Protein AF-A0A2V8TGF0-F1 (afdb_monomer_lite)

Radius of gyration: 25.46 Å; chains: 1; bounding box: 61×68×66 Å

Structure (mmCIF, N/CA/C/O backbone):
data_AF-A0A2V8TGF0-F1
#
_entry.id   AF-A0A2V8TGF0-F1
#
loop_
_atom_site.group_PDB
_atom_site.id
_atom_site.type_symbol
_atom_site.label_atom_id
_atom_site.label_alt_id
_atom_site.label_comp_id
_atom_site.label_asym_id
_atom_site.label_entity_id
_atom_site.label_seq_id
_atom_site.pdbx_PDB_ins_code
_atom_site.Cartn_x
_atom_site.Cartn_y
_atom_site.Cartn_z
_atom_site.occupancy
_atom_site.B_iso_or_equiv
_atom_site.auth_seq_id
_atom_site.auth_comp_id
_atom_site.auth_asym_id
_atom_site.auth_atom_id
_atom_site.pdbx_PDB_model_num
ATOM 1 N N . MET A 1 1 ? -8.591 -41.408 2.086 1.00 57.84 1 MET A N 1
ATOM 2 C CA . MET A 1 1 ? -9.636 -42.066 2.912 1.00 57.84 1 MET A CA 1
ATOM 3 C C . MET A 1 1 ? -10.657 -41.098 3.516 1.00 57.84 1 MET A C 1
ATOM 5 O O . MET A 1 1 ? -11.832 -41.438 3.505 1.00 57.84 1 MET A O 1
ATOM 9 N N . ALA A 1 2 ? -10.274 -39.907 4.001 1.00 72.81 2 ALA A N 1
ATOM 10 C CA . ALA A 1 2 ? -11.221 -38.953 4.604 1.00 72.81 2 ALA A CA 1
ATOM 11 C C . ALA A 1 2 ? -12.346 -38.488 3.651 1.00 72.81 2 ALA A C 1
ATOM 13 O O . ALA A 1 2 ? -13.511 -38.542 4.030 1.00 72.81 2 ALA A O 1
ATOM 14 N N . LEU A 1 3 ? -12.017 -38.137 2.400 1.00 73.69 3 LEU A N 1
ATOM 15 C CA . LEU A 1 3 ? -13.002 -37.724 1.388 1.00 73.69 3 LEU A CA 1
ATOM 16 C C . LEU A 1 3 ? -14.045 -38.815 1.089 1.00 73.69 3 LEU A C 1
ATOM 18 O O . LEU A 1 3 ? -15.240 -38.548 1.094 1.00 73.69 3 LEU A O 1
ATOM 22 N N . ALA A 1 4 ? -13.602 -40.060 0.880 1.00 76.00 4 ALA A N 1
ATOM 23 C CA . ALA A 1 4 ? -14.502 -41.185 0.615 1.00 76.00 4 ALA A CA 1
ATOM 24 C C . ALA A 1 4 ? -15.474 -41.431 1.783 1.00 76.00 4 ALA A C 1
ATOM 26 O O . ALA A 1 4 ? -16.650 -41.697 1.560 1.00 76.00 4 ALA A O 1
ATOM 27 N N . ARG A 1 5 ? -15.002 -41.282 3.030 1.00 82.19 5 ARG A N 1
ATOM 28 C CA . ARG A 1 5 ? -15.843 -41.388 4.230 1.00 82.19 5 ARG A CA 1
ATOM 29 C C . ARG A 1 5 ? -16.851 -40.241 4.334 1.00 82.19 5 ARG A C 1
ATOM 31 O O . ARG A 1 5 ? -17.994 -40.489 4.694 1.00 82.19 5 ARG A O 1
ATOM 38 N N . ALA A 1 6 ? -16.447 -39.015 3.999 1.00 81.12 6 ALA A N 1
ATOM 39 C CA . ALA A 1 6 ? -17.355 -37.869 3.972 1.00 81.12 6 ALA A CA 1
ATOM 40 C C . ALA A 1 6 ? -18.470 -38.063 2.930 1.00 81.12 6 ALA A C 1
ATOM 42 O O . ALA A 1 6 ? -19.641 -37.867 3.237 1.00 81.12 6 ALA A O 1
ATOM 43 N N . LEU A 1 7 ? -18.123 -38.533 1.729 1.00 80.38 7 LEU A N 1
ATOM 44 C CA . LEU A 1 7 ? -19.078 -38.777 0.644 1.00 80.38 7 LEU A CA 1
ATOM 45 C C . LEU A 1 7 ? -19.989 -39.989 0.885 1.00 80.38 7 LEU A C 1
ATOM 47 O O . LEU A 1 7 ? -21.126 -39.991 0.416 1.00 80.38 7 LEU A O 1
ATOM 51 N N . ALA A 1 8 ? -19.533 -40.998 1.636 1.00 82.75 8 ALA A N 1
ATOM 52 C CA . ALA A 1 8 ? -20.337 -42.179 1.966 1.00 82.75 8 ALA A CA 1
ATOM 53 C C . ALA A 1 8 ? -21.650 -41.826 2.692 1.00 82.75 8 ALA A C 1
ATOM 55 O O . ALA A 1 8 ? -22.648 -42.525 2.527 1.00 82.75 8 ALA A O 1
ATOM 56 N N . HIS A 1 9 ? -21.673 -40.720 3.442 1.00 82.38 9 HIS A N 1
ATOM 57 C CA . HIS A 1 9 ? -22.864 -40.223 4.134 1.00 82.38 9 HIS A CA 1
ATOM 58 C C . HIS A 1 9 ? -23.815 -39.401 3.251 1.00 82.38 9 HIS A C 1
ATOM 60 O O . HIS A 1 9 ? -24.828 -38.932 3.759 1.00 82.38 9 HIS A O 1
ATOM 66 N N . ARG A 1 10 ? -23.521 -39.244 1.949 1.00 81.50 10 ARG A N 1
ATOM 67 C CA . ARG A 1 10 ? -24.301 -38.433 0.993 1.00 81.50 10 ARG A CA 1
ATOM 68 C C . ARG A 1 10 ? -24.653 -37.042 1.553 1.00 81.50 10 ARG A C 1
ATOM 70 O O . ARG A 1 10 ? -25.833 -36.711 1.653 1.00 81.50 10 ARG A O 1
ATOM 77 N N . PRO A 1 11 ? -23.648 -36.251 1.964 1.00 84.62 11 PRO A N 1
ATOM 78 C CA . PRO A 1 11 ? -23.898 -34.955 2.569 1.00 84.62 11 PRO A CA 1
ATOM 79 C C . PRO A 1 11 ? -24.509 -33.991 1.548 1.00 84.62 11 PRO A C 1
ATOM 81 O O . PRO A 1 11 ? -24.188 -34.047 0.361 1.00 84.62 11 PRO A O 1
ATOM 84 N N . GLU A 1 12 ? -25.346 -33.072 2.023 1.00 85.75 12 GLU A N 1
ATOM 85 C CA . GLU A 1 12 ? -25.879 -31.982 1.196 1.00 85.75 12 GLU A CA 1
ATOM 86 C C . GLU A 1 12 ? -24.800 -30.937 0.869 1.00 85.75 12 GLU A C 1
ATOM 88 O O . GLU A 1 12 ? -24.829 -30.320 -0.197 1.00 85.75 12 GLU A O 1
ATOM 93 N N . VAL A 1 13 ? -23.818 -30.776 1.768 1.00 89.56 13 VAL A N 1
ATOM 94 C CA . VAL A 1 13 ? -22.695 -29.843 1.629 1.00 89.56 13 VAL A CA 1
ATOM 95 C C . VAL A 1 13 ? -21.379 -30.525 2.002 1.00 89.56 13 VAL A C 1
ATOM 97 O O . VAL A 1 13 ? -21.281 -31.195 3.030 1.00 89.56 13 VAL A O 1
ATOM 100 N N . LEU A 1 14 ? -20.347 -30.320 1.186 1.00 88.12 14 LEU A N 1
ATOM 101 C CA . LEU A 1 14 ? -18.983 -30.781 1.422 1.00 88.12 14 LEU A CA 1
ATOM 102 C C . LEU A 1 14 ? -18.067 -29.580 1.688 1.00 88.12 14 LEU A C 1
ATOM 104 O O . LEU A 1 14 ? -17.953 -28.698 0.845 1.00 88.12 14 LEU A O 1
ATOM 108 N N . LEU A 1 15 ? -17.389 -29.550 2.835 1.00 90.94 15 LEU A N 1
ATOM 109 C CA . LEU A 1 15 ? -16.357 -28.554 3.138 1.00 90.94 15 LEU A CA 1
ATOM 110 C C . LEU A 1 15 ? -14.977 -29.203 3.018 1.00 90.94 15 LEU A C 1
ATOM 112 O O . LEU A 1 15 ? -14.722 -30.240 3.634 1.00 90.94 15 LEU A O 1
ATOM 116 N N . LEU A 1 16 ? -14.099 -28.595 2.228 1.00 88.44 16 LEU A N 1
ATOM 117 C CA . LEU A 1 16 ? -12.719 -29.021 2.036 1.00 88.44 16 LEU A CA 1
ATOM 118 C C . LEU A 1 16 ? -11.792 -27.871 2.422 1.00 88.44 16 LEU A C 1
ATOM 120 O O . LEU A 1 16 ? -11.753 -26.861 1.725 1.00 88.44 16 LEU A O 1
ATOM 124 N N . ASP A 1 17 ? -11.066 -28.041 3.524 1.00 89.81 17 ASP A N 1
ATOM 125 C CA . ASP A 1 17 ? -10.131 -27.045 4.049 1.00 89.81 17 ASP A CA 1
ATOM 126 C C . ASP A 1 17 ? -8.688 -27.461 3.747 1.00 89.81 17 ASP A C 1
ATOM 128 O O . ASP A 1 17 ? -8.230 -28.503 4.220 1.00 89.81 17 ASP A O 1
ATOM 132 N N . GLU A 1 18 ? -8.032 -26.708 2.862 1.00 87.12 18 GLU A N 1
ATOM 133 C CA . GLU A 1 18 ? -6.679 -26.935 2.335 1.00 87.12 18 GLU A CA 1
ATOM 134 C C . GLU A 1 18 ? -6.337 -28.411 2.030 1.00 87.12 18 GLU A C 1
ATOM 136 O O . GLU A 1 18 ? -5.283 -28.922 2.429 1.00 87.12 18 GLU A O 1
ATOM 141 N N . PRO A 1 19 ? -7.183 -29.148 1.283 1.00 79.62 19 PRO A N 1
ATOM 142 C CA . PRO A 1 19 ? -7.077 -30.607 1.187 1.00 79.62 19 PRO A CA 1
ATOM 143 C C . PRO A 1 19 ? -5.819 -31.099 0.454 1.00 79.62 19 PRO A C 1
ATOM 145 O O . PRO A 1 19 ? -5.547 -32.302 0.446 1.00 79.62 19 PRO A O 1
ATOM 148 N N . PHE A 1 20 ? -5.068 -30.196 -0.181 1.00 81.69 20 PHE A N 1
ATOM 149 C CA . PHE A 1 20 ? -3.893 -30.507 -0.990 1.00 81.69 20 PHE A CA 1
ATOM 150 C C . PHE A 1 20 ? -2.572 -29.968 -0.440 1.00 81.69 20 PHE A C 1
ATOM 152 O O . PHE A 1 20 ? -1.525 -30.280 -1.014 1.00 81.69 20 PHE A O 1
ATOM 159 N N . GLY A 1 21 ? -2.595 -29.192 0.650 1.00 76.31 21 GLY A N 1
ATOM 160 C CA . GLY A 1 21 ? -1.423 -28.441 1.119 1.00 76.31 21 GLY A CA 1
ATOM 161 C C . GLY A 1 21 ? -0.188 -29.313 1.384 1.00 76.31 21 GLY A C 1
ATOM 162 O O . GLY A 1 21 ? 0.935 -28.897 1.116 1.00 76.31 21 GLY A O 1
ATOM 163 N N . ALA A 1 22 ? -0.390 -30.561 1.822 1.00 75.38 22 ALA A N 1
ATOM 164 C CA . ALA A 1 22 ? 0.680 -31.508 2.150 1.00 75.38 22 ALA A CA 1
ATOM 165 C C . ALA A 1 22 ? 1.101 -32.445 0.995 1.00 75.38 22 ALA A C 1
ATOM 167 O O . ALA A 1 22 ? 1.909 -33.349 1.209 1.00 75.38 22 ALA A O 1
ATOM 168 N N . LEU A 1 23 ? 0.537 -32.289 -0.207 1.00 78.19 23 LEU A N 1
ATOM 169 C CA . LEU A 1 23 ? 0.764 -33.203 -1.334 1.00 78.19 23 LEU A CA 1
ATOM 170 C C . LEU A 1 23 ? 1.746 -32.617 -2.351 1.00 78.19 23 LEU A C 1
ATOM 172 O O . LEU A 1 23 ? 1.745 -31.408 -2.600 1.00 78.19 23 LEU A O 1
ATOM 176 N N . ASP A 1 24 ? 2.548 -33.475 -2.987 1.00 83.25 24 ASP A N 1
ATOM 177 C CA . ASP A 1 24 ? 3.408 -33.068 -4.100 1.00 83.25 24 ASP A CA 1
ATOM 178 C C . ASP A 1 24 ? 2.586 -32.615 -5.317 1.00 83.25 24 ASP A C 1
ATOM 180 O O . ASP A 1 24 ? 1.422 -32.983 -5.486 1.00 83.25 24 ASP A O 1
ATOM 184 N N . ALA A 1 25 ? 3.206 -31.821 -6.191 1.00 78.88 25 ALA A N 1
ATOM 185 C CA . ALA A 1 25 ? 2.529 -31.184 -7.319 1.00 78.88 25 ALA A CA 1
ATOM 186 C C . ALA A 1 25 ? 1.851 -32.177 -8.284 1.00 78.88 25 ALA A C 1
ATOM 188 O O . ALA A 1 25 ? 0.799 -31.869 -8.851 1.00 78.88 25 ALA A O 1
ATOM 189 N N . LYS A 1 26 ? 2.418 -33.377 -8.469 1.00 79.12 26 LYS A N 1
ATOM 190 C CA . LYS A 1 26 ? 1.864 -34.367 -9.397 1.00 79.12 26 LYS A CA 1
ATOM 191 C C . LYS A 1 26 ? 0.623 -35.025 -8.802 1.00 79.12 26 LYS A C 1
ATOM 193 O O . LYS A 1 26 ? -0.424 -35.027 -9.451 1.00 79.12 26 LYS A O 1
ATOM 198 N N . ILE A 1 27 ? 0.722 -35.523 -7.568 1.00 81.50 27 ILE A N 1
ATOM 199 C CA . ILE A 1 27 ? -0.419 -36.120 -6.856 1.00 81.50 27 ILE A CA 1
ATOM 200 C C . ILE A 1 27 ? -1.532 -35.086 -6.680 1.00 81.50 27 ILE A C 1
ATOM 202 O O . ILE A 1 27 ? -2.709 -35.395 -6.863 1.00 81.50 27 ILE A O 1
ATOM 206 N N . ARG A 1 28 ? -1.163 -33.835 -6.398 1.00 83.06 28 ARG A N 1
ATOM 207 C CA . ARG A 1 28 ? -2.088 -32.709 -6.306 1.00 83.06 28 ARG A CA 1
ATOM 208 C C . ARG A 1 28 ? -2.906 -32.540 -7.589 1.00 83.06 28 ARG A C 1
ATOM 210 O O . ARG A 1 28 ? -4.130 -32.528 -7.517 1.00 83.06 28 ARG A O 1
ATOM 217 N N . SER A 1 29 ? -2.268 -32.498 -8.761 1.00 81.56 29 SER A N 1
ATOM 218 C CA . SER A 1 29 ? -2.978 -32.367 -10.045 1.00 81.56 29 SER A CA 1
ATOM 219 C C . SER A 1 29 ? -3.934 -33.539 -10.326 1.00 81.56 29 SER A C 1
ATOM 221 O O . SER A 1 29 ? -5.076 -33.336 -10.749 1.00 81.56 29 SER A O 1
ATOM 223 N N . GLU A 1 30 ? -3.507 -34.775 -10.050 1.00 83.69 30 GLU A N 1
ATOM 224 C CA . GLU A 1 30 ? -4.347 -35.971 -10.220 1.00 83.69 30 GLU A CA 1
ATOM 225 C C . GLU A 1 30 ? -5.564 -35.954 -9.281 1.00 83.69 30 GLU A C 1
ATOM 227 O O . GLU A 1 30 ? -6.695 -36.254 -9.693 1.00 83.69 30 GLU A O 1
ATOM 232 N N . LEU A 1 31 ? -5.362 -35.539 -8.030 1.00 82.81 31 LEU A N 1
ATOM 233 C CA . LEU A 1 31 ? -6.429 -35.473 -7.042 1.00 82.81 31 LEU A CA 1
ATOM 234 C C . LEU A 1 31 ? -7.415 -34.333 -7.332 1.00 82.81 31 LEU A C 1
ATOM 236 O O . LEU A 1 31 ? -8.620 -34.552 -7.208 1.00 82.81 31 LEU A O 1
ATOM 240 N N . ARG A 1 32 ? -6.944 -33.168 -7.808 1.00 84.44 32 ARG A N 1
ATOM 241 C CA . ARG A 1 32 ? -7.802 -32.062 -8.283 1.00 84.44 32 ARG A CA 1
ATOM 242 C C . ARG A 1 32 ? -8.780 -32.548 -9.357 1.00 84.44 32 ARG A C 1
ATOM 244 O O . ARG A 1 32 ? -9.988 -32.343 -9.240 1.00 84.44 32 ARG A O 1
ATOM 251 N N . ARG A 1 33 ? -8.286 -33.270 -10.373 1.00 84.62 33 ARG A N 1
ATOM 252 C CA . ARG A 1 33 ? -9.131 -33.839 -11.446 1.00 84.62 33 ARG A CA 1
ATOM 253 C C . ARG A 1 33 ? -10.154 -34.832 -10.907 1.00 84.62 33 ARG A C 1
ATOM 255 O O . ARG A 1 33 ? -11.320 -34.784 -11.294 1.00 84.62 33 ARG A O 1
ATOM 262 N N . THR A 1 34 ? -9.718 -35.703 -10.002 1.00 84.00 34 THR A N 1
ATOM 263 C CA . THR A 1 34 ? -10.576 -36.720 -9.386 1.00 84.00 34 THR A CA 1
ATOM 264 C C . THR A 1 34 ? -11.698 -36.074 -8.575 1.00 84.00 34 THR A C 1
ATOM 266 O O . THR A 1 34 ? -12.865 -36.401 -8.772 1.00 84.00 34 THR A O 1
ATOM 269 N N . ILE A 1 35 ? -11.371 -35.099 -7.722 1.00 82.38 35 ILE A N 1
ATOM 270 C CA . ILE A 1 35 ? -12.352 -34.367 -6.911 1.00 82.38 35 ILE A CA 1
ATOM 271 C C . ILE A 1 35 ? -13.336 -33.609 -7.792 1.00 82.38 35 ILE A C 1
ATOM 273 O O . ILE A 1 35 ? -14.537 -33.697 -7.556 1.00 82.38 35 ILE A O 1
ATOM 277 N N . ARG A 1 36 ? -12.863 -32.935 -8.846 1.00 84.44 36 ARG A N 1
ATOM 278 C CA . ARG A 1 36 ? -13.743 -32.247 -9.797 1.00 84.44 36 ARG A CA 1
ATOM 279 C C . ARG A 1 36 ? -14.709 -33.208 -10.490 1.00 84.44 36 ARG A C 1
ATOM 281 O O . ARG A 1 36 ? -15.878 -32.877 -10.660 1.00 84.44 36 ARG A O 1
ATOM 288 N N . SER A 1 37 ? -14.242 -34.393 -10.886 1.00 85.56 37 SER A N 1
ATOM 289 C CA . SER A 1 37 ? -15.099 -35.418 -11.495 1.00 85.56 37 SER A CA 1
ATOM 290 C C . SER A 1 37 ? -16.175 -35.894 -10.522 1.00 85.56 37 SER A C 1
ATOM 292 O O . SER A 1 37 ? -17.352 -35.910 -10.870 1.00 85.56 37 SER A O 1
ATOM 294 N N . ILE A 1 38 ? -15.778 -36.220 -9.290 1.00 83.31 38 ILE A N 1
ATOM 295 C CA . ILE A 1 38 ? -16.685 -36.699 -8.241 1.00 83.31 38 ILE A CA 1
ATOM 296 C C . ILE A 1 38 ? -17.715 -35.625 -7.875 1.00 83.31 38 ILE A C 1
ATOM 298 O O . ILE A 1 38 ? -18.903 -35.917 -7.780 1.00 83.31 38 ILE A O 1
ATOM 302 N N . GLN A 1 39 ? -17.281 -34.376 -7.697 1.00 83.00 39 GLN A N 1
ATOM 303 C CA . GLN A 1 39 ? -18.174 -33.259 -7.390 1.00 83.00 39 GLN A CA 1
ATOM 304 C C . GLN A 1 39 ? -19.209 -33.053 -8.503 1.00 83.00 39 GLN A C 1
ATOM 306 O O . GLN A 1 39 ? -20.393 -32.895 -8.206 1.00 83.00 39 GLN A O 1
ATOM 311 N N . ARG A 1 40 ? -18.798 -33.132 -9.775 1.00 83.19 40 ARG A N 1
ATOM 312 C CA . ARG A 1 40 ? -19.705 -33.006 -10.927 1.00 83.19 40 ARG A CA 1
ATOM 313 C C . ARG A 1 40 ? -20.693 -34.158 -11.041 1.00 83.19 40 ARG A C 1
ATOM 315 O O . ARG A 1 40 ? -21.844 -33.932 -11.411 1.00 83.19 40 ARG A O 1
ATOM 322 N N . GLU A 1 41 ? -20.250 -35.374 -10.742 1.00 84.75 41 GLU A N 1
ATOM 323 C CA . GLU A 1 41 ? -21.089 -36.571 -10.774 1.00 84.75 41 GLU A CA 1
ATOM 324 C C . GLU A 1 41 ? -22.139 -36.548 -9.658 1.00 84.75 41 GLU A C 1
ATOM 326 O O . GLU A 1 41 ? -23.322 -36.771 -9.909 1.00 84.75 41 GLU A O 1
ATOM 331 N N . LEU A 1 42 ? -21.720 -36.221 -8.433 1.00 82.56 42 LEU A N 1
ATOM 332 C CA . LEU A 1 42 ? -22.583 -36.250 -7.252 1.00 82.56 42 LEU A CA 1
ATOM 333 C C . LEU A 1 42 ? -23.410 -34.970 -7.066 1.00 82.56 42 LEU A C 1
ATOM 335 O O . LEU A 1 42 ? -24.370 -34.984 -6.301 1.00 82.56 42 LEU A O 1
ATOM 339 N N . LYS A 1 43 ? -23.051 -33.871 -7.748 1.00 85.12 43 LYS A N 1
ATOM 340 C CA . LYS A 1 43 ? -23.702 -32.547 -7.665 1.00 85.12 43 LYS A CA 1
ATOM 341 C C . LYS A 1 43 ? -23.871 -32.025 -6.233 1.00 85.12 43 LYS A C 1
ATOM 343 O O . LYS A 1 43 ? -24.824 -31.310 -5.932 1.00 85.12 43 LYS A O 1
ATOM 348 N N . VAL A 1 44 ? -22.938 -32.376 -5.353 1.00 86.62 44 VAL A N 1
ATOM 349 C CA . VAL A 1 44 ? -22.923 -31.916 -3.961 1.00 86.62 44 VAL A CA 1
ATOM 350 C C . VAL A 1 44 ? -22.361 -30.497 -3.911 1.00 86.62 44 VAL A C 1
ATOM 352 O O . VAL A 1 44 ? -21.302 -30.221 -4.488 1.00 86.62 44 VAL A O 1
ATOM 355 N N . ALA A 1 45 ? -23.048 -29.596 -3.206 1.00 89.75 45 ALA A N 1
ATOM 356 C CA . ALA A 1 45 ? -22.545 -28.247 -2.973 1.00 89.75 45 ALA A CA 1
ATOM 357 C C . ALA A 1 45 ? -21.222 -28.339 -2.201 1.00 89.75 45 ALA A C 1
ATOM 359 O O . ALA A 1 45 ? -21.171 -28.916 -1.120 1.00 89.75 45 ALA A O 1
ATOM 360 N N . THR A 1 46 ? -20.136 -27.819 -2.770 1.00 89.31 46 THR A N 1
ATOM 361 C CA . THR A 1 46 ? -18.797 -27.966 -2.189 1.00 89.31 46 THR A CA 1
ATOM 362 C C . THR A 1 46 ? -18.192 -26.597 -1.918 1.00 89.31 46 THR A C 1
ATOM 364 O O . THR A 1 46 ? -18.095 -25.779 -2.830 1.00 89.31 46 THR A O 1
ATOM 367 N N . ILE A 1 47 ? -17.781 -26.355 -0.676 1.00 92.19 47 ILE A N 1
ATOM 368 C CA . ILE A 1 47 ? -16.989 -25.192 -0.276 1.00 92.19 47 ILE A CA 1
ATOM 369 C C . ILE A 1 47 ? -15.538 -25.646 -0.183 1.00 92.19 47 ILE A C 1
ATOM 371 O O . ILE A 1 47 ? -15.218 -26.599 0.528 1.00 92.19 47 ILE A O 1
ATOM 375 N N . PHE A 1 48 ? -14.672 -24.967 -0.921 1.00 90.19 48 PHE A N 1
ATOM 376 C CA . PHE A 1 48 ? -13.256 -25.279 -1.011 1.00 90.19 48 PHE A CA 1
ATOM 377 C C . PHE A 1 48 ? -12.445 -24.079 -0.523 1.00 90.19 48 PHE A C 1
ATOM 379 O O . PHE A 1 48 ? -12.603 -22.980 -1.053 1.00 90.19 48 PHE A O 1
ATOM 386 N N . VAL A 1 49 ? -11.604 -24.290 0.487 1.00 92.38 49 VAL A N 1
ATOM 387 C CA . VAL A 1 49 ? -10.725 -23.271 1.072 1.00 92.38 49 VAL A CA 1
ATOM 388 C C . VAL A 1 49 ? -9.285 -23.623 0.720 1.00 92.38 49 VAL A C 1
ATOM 390 O O . VAL A 1 49 ? -8.849 -24.757 0.914 1.00 92.38 49 VAL A O 1
ATOM 393 N N . THR A 1 50 ? -8.558 -22.664 0.153 1.00 90.12 50 THR A N 1
ATOM 394 C CA . THR A 1 50 ? -7.161 -22.827 -0.261 1.00 90.12 50 THR A CA 1
ATOM 395 C C . THR A 1 50 ? -6.446 -21.481 -0.274 1.00 90.12 50 THR A C 1
ATOM 397 O O . THR A 1 50 ? -7.078 -20.436 -0.446 1.00 90.12 50 THR A O 1
ATOM 400 N N . HIS A 1 51 ? -5.122 -21.517 -0.155 1.00 88.75 51 HIS A N 1
ATOM 401 C CA . HIS A 1 51 ? -4.235 -20.391 -0.444 1.00 88.75 51 HIS A CA 1
ATOM 402 C C . HIS A 1 51 ? -3.635 -20.451 -1.864 1.00 88.75 51 HIS A C 1
ATOM 404 O O . HIS A 1 51 ? -2.940 -19.522 -2.275 1.00 88.75 51 HIS A O 1
ATOM 410 N N . ASP A 1 52 ? -3.881 -21.527 -2.621 1.00 88.12 52 ASP A N 1
ATOM 411 C CA . ASP A 1 52 ? -3.367 -21.735 -3.978 1.00 88.12 52 ASP A CA 1
ATOM 412 C C . ASP A 1 52 ? -4.382 -21.236 -5.024 1.00 88.12 52 ASP A C 1
ATOM 414 O O . ASP A 1 52 ? -5.537 -21.662 -5.091 1.00 88.12 52 ASP A O 1
ATOM 418 N N . GLN A 1 53 ? -3.945 -20.299 -5.860 1.00 89.81 53 GLN A N 1
ATOM 419 C CA . GLN A 1 53 ? -4.796 -19.654 -6.861 1.00 89.81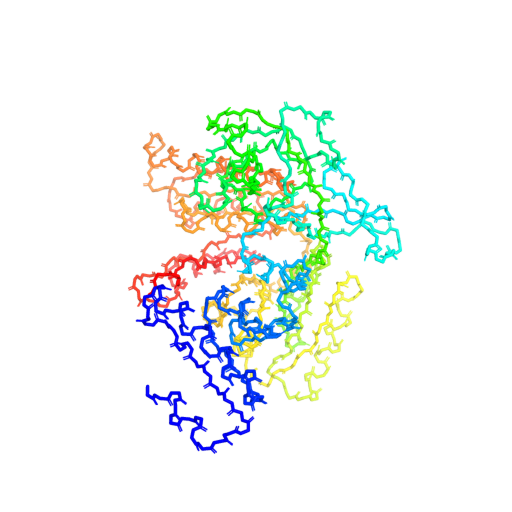 53 GLN A CA 1
ATOM 420 C C . GLN A 1 53 ? -5.117 -20.579 -8.034 1.00 89.81 53 GLN A C 1
ATOM 422 O O . GLN A 1 53 ? -6.224 -20.524 -8.568 1.00 89.81 53 GLN A O 1
ATOM 427 N N . GLU A 1 54 ? -4.176 -21.440 -8.429 1.00 86.69 54 GLU A N 1
ATOM 428 C CA . GLU A 1 54 ? -4.396 -22.394 -9.515 1.00 86.69 54 GLU A CA 1
ATOM 429 C C . GLU A 1 54 ? -5.497 -23.381 -9.122 1.00 86.69 54 GLU A C 1
ATOM 431 O O . GLU A 1 54 ? -6.356 -23.704 -9.938 1.00 86.69 54 GLU A O 1
ATOM 436 N N . GLU A 1 55 ? -5.541 -23.791 -7.852 1.00 88.06 55 GLU A N 1
ATOM 437 C CA . GLU A 1 55 ? -6.629 -24.620 -7.317 1.00 88.06 55 GLU A CA 1
ATOM 438 C C . GLU A 1 55 ? -7.982 -23.947 -7.451 1.00 88.06 55 GLU A C 1
ATOM 440 O O . GLU A 1 55 ? -8.933 -24.559 -7.945 1.00 88.06 55 GLU A O 1
ATOM 445 N N . ALA A 1 56 ? -8.056 -22.687 -7.025 1.00 90.31 56 ALA A N 1
ATOM 446 C CA . ALA A 1 56 ? -9.280 -21.912 -7.083 1.00 90.31 56 ALA A CA 1
ATOM 447 C C . ALA A 1 56 ? -9.760 -21.753 -8.536 1.00 90.31 56 ALA A C 1
ATOM 449 O O . ALA A 1 56 ? -10.932 -22.001 -8.821 1.00 90.31 56 ALA A O 1
ATOM 450 N N . PHE A 1 57 ? -8.861 -21.425 -9.470 1.00 90.88 57 PHE A N 1
ATOM 451 C CA . PHE A 1 57 ? -9.195 -21.274 -10.889 1.00 90.88 57 PHE A CA 1
ATOM 452 C C . PHE A 1 57 ? -9.583 -22.593 -11.576 1.00 90.88 57 PHE A C 1
ATOM 454 O O . PHE A 1 57 ? -10.443 -22.598 -12.457 1.00 90.88 57 PHE A O 1
ATOM 461 N N . GLU A 1 58 ? -8.968 -23.718 -11.202 1.00 86.69 58 GLU A N 1
ATOM 462 C CA . GLU A 1 58 ? -9.226 -25.017 -11.833 1.00 86.69 58 GLU A CA 1
ATOM 463 C C . GLU A 1 58 ? -10.517 -25.688 -11.344 1.00 86.69 58 GLU A C 1
ATOM 465 O O . GLU A 1 58 ? -11.179 -26.396 -12.120 1.00 86.69 58 GLU A O 1
ATOM 470 N N . LEU A 1 59 ? -10.850 -25.525 -10.059 1.00 87.44 59 LEU A N 1
ATOM 471 C CA . LEU A 1 59 ? -11.905 -26.290 -9.392 1.00 87.44 59 LEU A CA 1
ATOM 472 C C . LEU A 1 59 ? -13.202 -25.515 -9.179 1.00 87.44 59 LEU A C 1
ATOM 474 O O . LEU A 1 59 ? -14.265 -26.134 -9.216 1.00 87.44 59 LEU A O 1
ATOM 478 N N . ALA A 1 60 ? -13.130 -24.209 -8.925 1.00 90.12 60 ALA A N 1
ATOM 479 C CA . ALA A 1 60 ? -14.276 -23.459 -8.437 1.00 90.12 60 ALA A CA 1
ATOM 480 C C . ALA A 1 60 ? -15.148 -22.915 -9.577 1.00 90.12 60 ALA A C 1
ATOM 482 O O . ALA A 1 60 ? -14.654 -22.319 -10.531 1.00 90.12 60 ALA A O 1
ATOM 483 N N . ASP A 1 61 ? -16.468 -23.055 -9.439 1.00 91.06 61 ASP A N 1
ATOM 484 C CA . ASP A 1 61 ? -17.426 -22.346 -10.298 1.00 91.06 61 ASP A CA 1
ATOM 485 C C . ASP A 1 61 ? -17.496 -20.851 -9.929 1.00 91.06 61 ASP A C 1
ATOM 487 O O . ASP A 1 61 ? -17.734 -19.990 -10.776 1.00 91.06 61 ASP A O 1
ATOM 491 N N . ARG A 1 62 ? -17.277 -20.540 -8.644 1.00 94.75 62 ARG A N 1
ATOM 492 C CA . ARG A 1 62 ? -17.179 -19.187 -8.084 1.00 94.75 62 ARG A CA 1
ATOM 493 C C . ARG A 1 62 ? -16.091 -19.162 -7.020 1.00 94.75 62 ARG A C 1
ATOM 495 O O . ARG A 1 62 ? -16.020 -20.077 -6.204 1.00 94.75 62 ARG A O 1
ATOM 502 N N . ILE A 1 63 ? -15.299 -18.100 -6.992 1.00 95.50 63 ILE A N 1
ATOM 503 C CA . ILE A 1 63 ? -14.239 -17.891 -6.006 1.00 95.50 63 ILE A CA 1
ATOM 504 C C . ILE A 1 63 ? -14.666 -16.758 -5.082 1.00 95.50 63 ILE A C 1
ATOM 506 O O . ILE A 1 63 ? -15.161 -15.731 -5.540 1.00 95.50 63 ILE A O 1
ATOM 510 N N . GLY A 1 64 ? -14.488 -16.963 -3.780 1.00 94.44 64 GLY A N 1
ATOM 511 C CA . GLY A 1 64 ? -14.586 -15.920 -2.771 1.00 94.44 64 GLY A CA 1
ATOM 512 C C . GLY A 1 64 ? -13.191 -15.567 -2.276 1.00 94.44 64 GLY A C 1
ATOM 513 O O . GLY A 1 64 ? -12.493 -16.442 -1.771 1.00 94.44 64 GLY A O 1
ATOM 514 N N . ILE A 1 65 ? -12.769 -14.315 -2.430 1.00 88.94 65 ILE A N 1
ATOM 515 C CA . ILE A 1 65 ? -11.432 -13.885 -2.005 1.00 88.94 65 ILE A CA 1
ATOM 516 C C . ILE A 1 65 ? -11.532 -13.282 -0.626 1.00 88.94 65 ILE A C 1
ATOM 518 O O . ILE A 1 65 ? -12.336 -12.374 -0.408 1.00 88.94 65 ILE A O 1
ATOM 522 N N . MET A 1 66 ? -10.703 -13.776 0.289 1.00 80.06 66 MET A N 1
ATOM 523 C CA . MET A 1 66 ? -10.682 -13.302 1.660 1.00 80.06 66 MET A CA 1
ATOM 524 C C . MET A 1 66 ? -9.403 -12.543 1.998 1.00 80.06 66 MET A C 1
ATOM 526 O O . MET A 1 66 ? -8.315 -12.928 1.582 1.00 80.06 66 MET A O 1
ATOM 530 N N . ASN A 1 67 ? -9.539 -11.483 2.792 1.00 68.31 67 ASN A N 1
ATOM 531 C CA . ASN A 1 67 ? -8.428 -10.761 3.402 1.00 68.31 67 ASN A CA 1
ATOM 532 C C . ASN A 1 67 ? -8.773 -10.443 4.865 1.00 68.31 67 ASN A C 1
ATOM 534 O O . ASN A 1 67 ? -9.878 -9.976 5.140 1.00 68.31 67 ASN A O 1
ATOM 538 N N . PHE A 1 68 ? -7.867 -10.741 5.802 1.00 65.69 68 PHE A N 1
ATOM 539 C CA . PHE A 1 68 ? -8.073 -10.579 7.254 1.00 65.69 68 PHE A CA 1
ATOM 540 C C . PHE A 1 68 ? -9.421 -11.117 7.766 1.00 65.69 68 PHE A C 1
ATOM 542 O O . PHE A 1 68 ? -10.163 -10.435 8.469 1.00 65.69 68 PHE A O 1
ATOM 549 N N . GLY A 1 69 ? -9.770 -12.343 7.364 1.00 67.62 69 GLY A N 1
ATOM 550 C CA . GLY A 1 69 ? -11.015 -12.994 7.785 1.00 67.62 69 GLY A CA 1
ATOM 551 C C . GLY A 1 69 ? -12.280 -12.471 7.097 1.00 67.62 69 GLY A C 1
ATOM 552 O O . GLY A 1 69 ? -13.381 -12.814 7.519 1.00 67.62 69 GLY A O 1
ATOM 553 N N . ARG A 1 70 ? -12.157 -11.668 6.031 1.00 63.22 70 ARG A N 1
ATOM 554 C CA . ARG A 1 70 ? -13.306 -11.047 5.352 1.00 63.22 70 ARG A CA 1
ATOM 555 C C . ARG A 1 70 ? -13.360 -11.355 3.888 1.00 63.22 70 ARG A C 1
ATOM 557 O O . ARG A 1 70 ? -12.350 -11.252 3.210 1.00 63.22 70 ARG A O 1
ATOM 564 N N . LEU A 1 71 ? -14.566 -11.596 3.401 1.00 79.31 71 LEU A N 1
ATOM 565 C CA . LEU A 1 71 ? -14.853 -11.777 1.991 1.00 79.31 71 LEU A CA 1
ATOM 566 C C . LEU A 1 71 ? -14.857 -10.420 1.269 1.00 79.31 71 LEU A C 1
ATOM 568 O O . LEU A 1 71 ? -15.710 -9.580 1.546 1.00 79.31 71 LEU A O 1
ATOM 572 N N . LEU A 1 72 ? -13.894 -10.201 0.375 1.00 77.06 72 LEU A N 1
ATOM 573 C CA . LEU A 1 72 ? -13.746 -8.964 -0.395 1.00 77.06 72 LEU A CA 1
ATOM 574 C C . LEU A 1 72 ? -14.567 -8.987 -1.683 1.00 77.06 72 LEU A C 1
ATOM 576 O O . LEU A 1 72 ? -15.333 -8.067 -1.950 1.00 77.06 72 LEU A O 1
ATOM 580 N N . GLU A 1 73 ? -14.403 -10.039 -2.483 1.00 85.56 73 GLU A N 1
ATOM 581 C CA . GLU A 1 73 ? -15.081 -10.202 -3.768 1.00 85.56 73 GLU A CA 1
ATOM 582 C C . GLU A 1 73 ? -15.512 -11.655 -3.950 1.00 85.56 73 GLU A C 1
ATOM 584 O O . GLU A 1 73 ? -14.826 -12.579 -3.503 1.00 85.56 73 GLU A O 1
ATOM 589 N N . VAL A 1 74 ? -16.653 -11.851 -4.615 1.00 93.62 74 VAL A N 1
ATOM 590 C CA . VAL A 1 74 ? -17.162 -13.172 -4.989 1.00 93.62 74 VAL A CA 1
ATOM 591 C C . VAL A 1 74 ? -17.633 -13.137 -6.428 1.00 93.62 74 VAL A C 1
ATOM 593 O O . VAL A 1 74 ? -18.558 -12.399 -6.760 1.00 93.62 74 VAL A O 1
ATOM 596 N N . GLY A 1 75 ? -17.074 -13.995 -7.268 1.00 94.38 75 GLY A N 1
ATOM 597 C CA . GLY A 1 75 ? -17.390 -14.009 -8.690 1.00 94.38 75 GLY A CA 1
ATOM 598 C C . GLY A 1 75 ? -16.874 -15.261 -9.385 1.00 94.38 75 GLY A C 1
ATOM 599 O O . GLY A 1 75 ? -16.223 -16.094 -8.747 1.00 94.38 75 GLY A O 1
ATOM 600 N N . PRO A 1 76 ? -17.192 -15.437 -10.672 1.00 95.69 76 PRO A N 1
ATOM 601 C CA . PRO A 1 76 ? -16.579 -16.482 -11.469 1.00 95.69 76 PRO A CA 1
ATOM 602 C C . PRO A 1 76 ? -15.069 -16.201 -11.659 1.00 95.69 76 PRO A C 1
ATOM 604 O O . PRO A 1 76 ? -14.645 -15.039 -11.624 1.00 95.69 76 PRO A O 1
ATOM 607 N N . PRO A 1 77 ? -14.240 -17.250 -11.828 1.00 94.25 77 PRO A N 1
ATOM 608 C CA . PRO A 1 77 ? -12.782 -17.131 -11.936 1.00 94.25 77 PRO A CA 1
ATOM 609 C C . PRO A 1 77 ? -12.281 -16.112 -12.968 1.00 94.25 77 PRO A C 1
ATOM 611 O O . PRO A 1 77 ? -11.375 -15.328 -12.691 1.00 94.25 77 PRO A O 1
ATOM 614 N N . ASP A 1 78 ? -12.871 -16.123 -14.160 1.00 92.50 78 ASP A N 1
ATOM 615 C CA . ASP A 1 78 ? -12.489 -15.280 -15.290 1.00 92.50 78 ASP A CA 1
ATOM 616 C C . ASP A 1 78 ? -12.824 -13.805 -15.052 1.00 92.50 78 ASP A C 1
ATOM 618 O O . ASP A 1 78 ? -12.012 -12.933 -15.363 1.00 92.50 78 ASP A O 1
ATOM 622 N N . GLU A 1 79 ? -13.980 -13.515 -14.454 1.00 91.44 79 GLU A N 1
ATOM 623 C CA . GLU A 1 79 ? -14.367 -12.154 -14.080 1.00 91.44 79 GLU A CA 1
ATOM 624 C C . GLU A 1 79 ? -13.449 -11.591 -12.995 1.00 91.44 79 GLU A C 1
ATOM 626 O O . GLU A 1 79 ? -12.928 -10.493 -13.166 1.00 91.44 79 GLU A O 1
ATOM 631 N N . LEU A 1 80 ? -13.174 -12.349 -11.929 1.00 92.19 80 LEU A N 1
ATOM 632 C CA . LEU A 1 80 ? -12.279 -11.893 -10.859 1.00 92.19 80 LEU A CA 1
ATOM 633 C C . LEU A 1 80 ? -10.845 -11.673 -11.357 1.00 92.19 80 LEU A C 1
ATOM 635 O O . LEU A 1 80 ? -10.161 -10.752 -10.915 1.00 92.19 80 LEU A O 1
ATOM 639 N N . TYR A 1 81 ? -10.382 -12.497 -12.299 1.00 93.06 81 TYR A N 1
ATOM 640 C CA . TYR A 1 81 ? -9.052 -12.347 -12.877 1.00 93.06 81 TYR A CA 1
ATOM 641 C C . TYR A 1 81 ? -8.962 -11.160 -13.850 1.00 93.06 81 TYR A C 1
ATOM 643 O O . TYR A 1 81 ? -8.023 -10.362 -13.771 1.00 93.06 81 TYR A O 1
ATOM 651 N N . LEU A 1 82 ? -9.918 -11.021 -14.773 1.00 89.88 82 LEU A N 1
ATOM 652 C CA . LEU A 1 82 ? -9.861 -10.021 -15.847 1.00 89.88 82 LEU A CA 1
ATOM 653 C C . LEU A 1 82 ? -10.430 -8.659 -15.442 1.00 89.88 82 LEU A C 1
ATOM 655 O O . LEU A 1 82 ? -9.977 -7.630 -15.945 1.00 89.88 82 LEU A O 1
ATOM 659 N N . ARG A 1 83 ? -11.444 -8.650 -14.578 1.00 89.38 83 ARG A N 1
ATOM 660 C CA . ARG A 1 83 ? -12.198 -7.467 -14.148 1.00 89.38 83 ARG A CA 1
ATOM 661 C C . ARG A 1 83 ? -12.403 -7.460 -12.626 1.00 89.38 83 ARG A C 1
ATOM 663 O O . ARG A 1 83 ? -13.547 -7.374 -12.173 1.00 89.38 83 ARG A O 1
ATOM 670 N N . PRO A 1 84 ? -11.317 -7.515 -11.834 1.00 89.81 84 PRO A N 1
ATOM 671 C CA . PRO A 1 84 ? -11.425 -7.362 -10.386 1.00 89.81 84 PRO A CA 1
ATOM 672 C C . PRO A 1 84 ? -12.079 -6.020 -10.034 1.00 89.81 84 PRO A C 1
ATOM 674 O O . PRO A 1 84 ? -12.087 -5.101 -10.856 1.00 89.81 84 PRO A O 1
ATOM 677 N N . GLN A 1 85 ? -12.628 -5.885 -8.830 1.00 82.00 85 GLN A N 1
ATOM 678 C CA . GLN A 1 85 ? -13.208 -4.623 -8.345 1.00 82.00 85 GLN A CA 1
ATOM 679 C C . GLN A 1 85 ? -12.249 -3.850 -7.433 1.00 82.00 85 GLN A C 1
ATOM 681 O O . GLN A 1 85 ? -12.367 -2.631 -7.292 1.00 82.00 85 GLN A O 1
ATOM 686 N N . THR A 1 86 ? -11.271 -4.534 -6.839 1.00 79.94 86 THR A N 1
ATOM 687 C CA . THR A 1 86 ? -10.319 -3.969 -5.879 1.00 79.94 86 THR A CA 1
ATOM 688 C C . THR A 1 86 ? -8.864 -4.203 -6.290 1.00 79.94 86 THR A C 1
ATOM 690 O O . THR A 1 86 ? -8.517 -5.190 -6.941 1.00 79.94 86 THR A O 1
ATOM 693 N N . GLU A 1 87 ? -7.977 -3.295 -5.868 1.00 83.44 87 GLU A N 1
ATOM 694 C CA . GLU A 1 87 ? -6.520 -3.427 -6.034 1.00 83.44 87 GLU A CA 1
ATOM 695 C C . GLU A 1 87 ? -5.978 -4.711 -5.395 1.00 83.44 87 GLU A C 1
ATOM 697 O O . GLU A 1 87 ? -5.126 -5.385 -5.982 1.00 83.44 87 GLU A O 1
ATOM 702 N N . PHE A 1 88 ? -6.486 -5.062 -4.209 1.00 82.06 88 PHE A N 1
ATOM 703 C CA . PHE A 1 88 ? -6.061 -6.270 -3.513 1.00 82.06 88 PHE A CA 1
ATOM 704 C C . PHE A 1 88 ? -6.353 -7.496 -4.368 1.00 82.06 88 PHE A C 1
ATOM 706 O O . PHE A 1 88 ? -5.444 -8.261 -4.648 1.00 82.06 88 PHE A O 1
ATOM 713 N N . VAL A 1 89 ? -7.582 -7.653 -4.866 1.00 87.06 89 VAL A N 1
ATOM 714 C CA . VAL A 1 89 ? -7.929 -8.796 -5.719 1.00 87.06 89 VAL A CA 1
ATOM 715 C C . VAL A 1 89 ? -7.121 -8.795 -7.018 1.00 87.06 89 VAL A C 1
ATOM 717 O O . VAL A 1 89 ? -6.633 -9.846 -7.435 1.00 87.06 89 VAL A O 1
ATOM 720 N N . ALA A 1 90 ? -6.904 -7.622 -7.622 1.00 88.62 90 ALA A N 1
ATOM 721 C CA . ALA A 1 90 ? -6.112 -7.490 -8.842 1.00 88.62 90 ALA A CA 1
ATOM 722 C C . ALA A 1 90 ? -4.668 -7.991 -8.679 1.00 88.62 90 ALA A C 1
ATOM 724 O O . ALA A 1 90 ? -4.164 -8.695 -9.557 1.00 88.62 90 ALA A O 1
ATOM 725 N N . THR A 1 91 ? -4.020 -7.635 -7.569 1.00 87.56 91 THR A N 1
ATOM 726 C CA . THR A 1 91 ? -2.629 -8.011 -7.262 1.00 87.56 91 THR A CA 1
ATOM 727 C C . THR A 1 91 ? -2.508 -9.372 -6.574 1.00 87.56 91 THR A C 1
ATOM 729 O O . THR A 1 91 ? -1.463 -10.011 -6.671 1.00 87.56 91 THR A O 1
ATOM 732 N N . PHE A 1 92 ? -3.575 -9.839 -5.921 1.00 87.56 92 PHE A N 1
ATOM 733 C CA . PHE A 1 92 ? -3.643 -11.147 -5.284 1.00 87.56 92 PHE A CA 1
ATOM 734 C C . PHE A 1 92 ? -3.792 -12.256 -6.320 1.00 87.56 92 PHE A C 1
ATOM 736 O O . PHE A 1 92 ? -3.018 -13.199 -6.275 1.00 87.56 92 PHE A O 1
ATOM 743 N N . LEU A 1 93 ? -4.720 -12.142 -7.278 1.00 89.19 93 LEU A N 1
ATOM 744 C CA . LEU A 1 93 ? -5.008 -13.163 -8.300 1.00 89.19 93 LEU A CA 1
ATOM 745 C C . LEU A 1 93 ? -3.962 -13.229 -9.433 1.00 89.19 93 LEU A C 1
ATOM 747 O O . LEU A 1 93 ? -4.302 -13.296 -10.612 1.00 89.19 93 LEU A O 1
ATOM 751 N N . GLY A 1 94 ? -2.681 -13.187 -9.081 1.00 83.81 94 GLY A N 1
ATOM 752 C CA . GLY A 1 94 ? -1.549 -13.280 -9.993 1.00 83.81 94 GLY A CA 1
ATOM 753 C C . GLY A 1 94 ? -0.925 -11.929 -10.337 1.00 83.81 94 GLY A C 1
ATOM 754 O O . GLY A 1 94 ? -1.378 -10.864 -9.919 1.00 83.81 94 GLY A O 1
ATOM 755 N N . THR A 1 95 ? 0.149 -11.976 -11.126 1.00 88.25 95 THR A N 1
ATOM 756 C CA . THR A 1 95 ? 0.891 -10.780 -11.531 1.00 88.25 95 THR A CA 1
ATOM 757 C C . THR A 1 95 ? -0.010 -9.806 -12.297 1.00 88.25 95 THR A C 1
ATOM 759 O O . THR A 1 95 ? -0.824 -10.192 -13.141 1.00 88.25 95 THR A O 1
ATOM 762 N N . ALA A 1 96 ? 0.139 -8.521 -11.997 1.00 92.50 96 ALA A N 1
ATOM 763 C CA . ALA A 1 96 ? -0.650 -7.441 -12.566 1.00 92.50 96 ALA A CA 1
ATOM 764 C C . ALA A 1 96 ? 0.220 -6.203 -12.741 1.00 92.50 96 ALA A C 1
ATOM 766 O O . ALA A 1 96 ? 0.949 -5.837 -11.816 1.00 92.50 96 ALA A O 1
ATOM 767 N N . ASN A 1 97 ? 0.072 -5.530 -13.882 1.00 94.56 97 ASN A N 1
ATOM 768 C CA . ASN A 1 97 ? 0.503 -4.148 -14.014 1.00 94.56 97 ASN A CA 1
ATOM 769 C C . ASN A 1 97 ? -0.654 -3.258 -13.579 1.00 94.56 97 ASN A C 1
ATOM 771 O O . ASN A 1 97 ? -1.712 -3.257 -14.207 1.00 94.56 97 ASN A O 1
ATOM 775 N N . LEU A 1 98 ? -0.462 -2.526 -12.492 1.00 90.88 98 LEU A N 1
ATOM 776 C CA . LEU A 1 98 ? -1.448 -1.634 -11.917 1.00 90.88 98 LEU A CA 1
ATOM 777 C C . LEU A 1 98 ? -0.842 -0.245 -11.782 1.00 90.88 98 LEU A C 1
ATOM 779 O O . LEU A 1 98 ? 0.215 -0.082 -11.174 1.00 90.88 98 LEU A O 1
ATOM 783 N N . MET A 1 99 ? -1.510 0.762 -12.336 1.00 88.44 99 MET A N 1
ATOM 784 C CA . MET A 1 99 ? -1.022 2.142 -12.352 1.00 88.44 99 MET A CA 1
ATOM 785 C C . MET A 1 99 ? -2.125 3.133 -12.026 1.00 88.44 99 MET A C 1
ATOM 787 O O . MET A 1 99 ? -3.283 2.904 -12.351 1.00 88.44 99 MET A O 1
ATOM 791 N N . VAL A 1 100 ? -1.777 4.268 -11.429 1.00 84.62 100 VAL A N 1
ATOM 792 C CA . VAL A 1 100 ? -2.700 5.400 -11.320 1.00 84.62 100 VAL A CA 1
ATOM 793 C C . VAL A 1 100 ? -2.727 6.144 -12.646 1.00 84.62 100 VAL A C 1
ATOM 795 O O . VAL A 1 100 ? -1.680 6.553 -13.148 1.00 84.62 100 VAL A O 1
ATOM 798 N N . GLY A 1 101 ? -3.936 6.340 -13.158 1.00 82.12 101 GLY A N 1
ATOM 799 C CA . GLY A 1 101 ? -4.236 7.200 -14.290 1.00 82.12 101 GLY A CA 1
ATOM 800 C C . GLY A 1 101 ? -5.442 8.090 -13.999 1.00 82.12 101 GLY A C 1
ATOM 801 O O . GLY A 1 101 ? -5.885 8.248 -12.856 1.00 82.12 101 GLY A O 1
ATOM 802 N N . GLU A 1 102 ? -5.987 8.659 -15.059 1.00 79.81 102 GLU A N 1
ATOM 803 C CA . GLU A 1 102 ? -7.084 9.614 -15.020 1.00 79.81 102 GLU A CA 1
ATOM 804 C C . GLU A 1 102 ? -8.225 9.138 -15.920 1.00 79.81 102 GLU A C 1
ATOM 806 O O . GLU A 1 102 ? -8.040 8.921 -17.110 1.00 79.81 102 GLU A O 1
ATOM 811 N N . GLY A 1 103 ? -9.422 8.978 -15.369 1.00 78.31 103 GLY A N 1
ATOM 812 C CA . GLY A 1 103 ? -10.639 8.773 -16.143 1.00 78.31 103 GLY A CA 1
ATOM 813 C C . GLY A 1 103 ? -11.094 10.101 -16.736 1.00 78.31 103 GLY A C 1
ATOM 814 O O . GLY A 1 103 ? -11.253 11.080 -16.003 1.00 78.31 103 GLY A O 1
ATOM 815 N N . THR A 1 104 ? -11.300 10.135 -18.047 1.00 75.44 104 THR A N 1
ATOM 816 C CA . THR A 1 104 ? -11.810 11.280 -18.809 1.00 75.44 104 THR A CA 1
ATOM 817 C C . THR A 1 104 ? -13.126 10.899 -19.495 1.00 75.44 104 THR A C 1
ATOM 819 O O . THR A 1 104 ? -13.529 9.736 -19.494 1.00 75.44 104 THR A O 1
ATOM 822 N N . SER A 1 105 ? -13.812 11.865 -20.111 1.00 71.31 105 SER A N 1
ATOM 823 C CA . SER A 1 105 ? -15.005 11.587 -20.928 1.00 71.31 105 SER A CA 1
ATOM 824 C C . SER A 1 105 ? -14.720 10.709 -22.152 1.00 71.31 105 SER A C 1
ATOM 826 O O . SER A 1 105 ? -15.647 10.140 -22.716 1.00 71.31 105 SER A O 1
ATOM 828 N N . GLU A 1 106 ? -13.456 10.607 -22.566 1.00 71.88 106 GLU A N 1
ATOM 829 C CA . GLU A 1 106 ? -13.016 9.848 -23.741 1.00 71.88 106 GLU A CA 1
ATOM 830 C C . GLU A 1 106 ? -12.426 8.473 -23.380 1.00 71.88 106 GLU A C 1
ATOM 832 O O . GLU A 1 106 ? -12.069 7.706 -24.273 1.00 71.88 106 GLU A O 1
ATOM 837 N N . GLY A 1 107 ? -12.329 8.143 -22.086 1.00 79.12 107 GLY A N 1
ATOM 838 C CA . GLY A 1 107 ? -11.779 6.879 -21.606 1.00 79.12 107 GLY A CA 1
ATOM 839 C C . GLY A 1 107 ? -10.778 7.067 -20.470 1.00 79.12 107 GLY A C 1
ATOM 840 O O . GLY A 1 107 ? -11.073 7.698 -19.458 1.00 79.12 107 GLY A O 1
ATOM 841 N N . VAL A 1 108 ? -9.602 6.463 -20.609 1.00 82.56 108 VAL A N 1
ATOM 842 C CA . VAL A 1 108 ? -8.570 6.402 -19.571 1.00 82.56 108 VAL A CA 1
ATOM 843 C C . VAL A 1 108 ? -7.272 6.994 -20.067 1.00 82.56 108 VAL A C 1
ATOM 845 O O . VAL A 1 108 ? -6.665 6.491 -21.006 1.00 82.56 108 VAL A O 1
ATOM 848 N N . ARG A 1 109 ? -6.799 8.017 -19.366 1.00 82.38 109 ARG A N 1
ATOM 849 C CA . ARG A 1 109 ? -5.509 8.641 -19.596 1.00 82.38 109 ARG A CA 1
ATOM 850 C C . ARG A 1 109 ? -4.441 8.064 -18.668 1.00 82.38 109 ARG A C 1
ATOM 852 O O . ARG A 1 109 ? -4.550 8.149 -17.446 1.00 82.38 109 ARG A O 1
ATOM 859 N N . LEU A 1 110 ? -3.382 7.516 -19.254 1.00 82.31 110 LEU A N 1
ATOM 860 C CA . LEU A 1 110 ? -2.139 7.143 -18.576 1.00 82.31 110 LEU A CA 1
ATOM 861 C C . LEU A 1 110 ? -1.020 8.023 -19.133 1.00 82.31 110 LEU A C 1
ATOM 863 O O . LEU A 1 110 ? -0.421 7.721 -20.164 1.00 82.31 110 LEU A O 1
ATOM 867 N N . GLY A 1 111 ? -0.766 9.147 -18.464 1.00 74.88 111 GLY A N 1
ATOM 868 C CA . GLY A 1 111 ? 0.239 10.114 -18.895 1.00 74.88 111 GLY A CA 1
ATOM 869 C C . GLY A 1 111 ? -0.164 10.736 -20.234 1.00 74.88 111 GLY A C 1
ATOM 870 O O . GLY A 1 111 ? -1.266 11.280 -20.316 1.00 74.88 111 GLY A O 1
ATOM 871 N N . PRO A 1 112 ? 0.668 10.664 -21.289 1.00 69.69 112 PRO A N 1
ATOM 872 C CA . PRO A 1 112 ? 0.296 11.184 -22.605 1.00 69.69 112 PRO A CA 1
ATOM 873 C C . PRO A 1 112 ? -0.691 10.282 -23.370 1.00 69.69 112 PRO A C 1
ATOM 875 O O . PRO A 1 112 ? -1.157 10.663 -24.440 1.00 69.69 112 PRO A O 1
ATOM 878 N N . LEU A 1 113 ? -0.997 9.086 -22.864 1.00 77.88 113 LEU A N 1
ATOM 879 C CA . LEU A 1 113 ? -1.730 8.059 -23.602 1.00 77.88 113 LEU A CA 1
ATOM 880 C C . LEU A 1 113 ? -3.203 8.064 -23.241 1.00 77.88 113 LEU A C 1
ATOM 882 O O . LEU A 1 113 ? -3.535 8.146 -22.061 1.00 77.88 113 LEU A O 1
ATOM 886 N N . ASN A 1 114 ? -4.069 7.900 -24.239 1.00 80.12 114 ASN A N 1
ATOM 887 C CA . ASN A 1 114 ? -5.507 7.761 -24.045 1.00 80.12 114 ASN A CA 1
ATOM 888 C C . ASN A 1 114 ? -5.978 6.382 -24.522 1.00 80.12 114 ASN A C 1
ATOM 890 O O . ASN A 1 114 ? -5.763 5.999 -25.672 1.00 80.12 114 ASN A O 1
ATOM 894 N N . PHE A 1 115 ? -6.629 5.646 -23.630 1.00 80.12 115 PHE A N 1
ATOM 895 C CA . PHE A 1 115 ? -7.238 4.352 -23.888 1.00 80.12 115 PHE A CA 1
ATOM 896 C C . PHE A 1 115 ? -8.756 4.537 -23.960 1.00 80.12 115 PHE A C 1
ATOM 898 O O . PHE A 1 115 ? -9.366 4.855 -22.935 1.00 80.12 115 PHE A O 1
ATOM 905 N N . PRO A 1 116 ? -9.396 4.320 -25.121 1.00 70.56 116 PRO A N 1
ATOM 906 C CA . PRO A 1 116 ? -10.847 4.377 -25.211 1.00 70.56 116 PRO A CA 1
ATOM 907 C C . PRO A 1 116 ? -11.436 3.189 -24.443 1.00 70.56 116 PRO A C 1
ATOM 909 O O . PRO A 1 116 ? -11.336 2.041 -24.876 1.00 70.56 116 PRO A O 1
ATOM 912 N N . ILE A 1 117 ? -12.034 3.448 -23.279 1.00 68.12 117 ILE A N 1
ATOM 913 C CA . ILE A 1 117 ? -12.719 2.427 -22.480 1.00 68.12 117 ILE A CA 1
ATOM 914 C C . ILE A 1 117 ? -14.220 2.702 -22.534 1.00 68.12 117 ILE A C 1
ATOM 916 O O . ILE A 1 117 ? -14.699 3.685 -21.977 1.00 68.12 117 ILE A O 1
ATOM 920 N N . GLY A 1 118 ? -14.974 1.803 -23.173 1.00 54.16 118 GLY A N 1
ATOM 921 C CA . GLY A 1 118 ? -16.432 1.917 -23.329 1.00 54.16 118 GLY A CA 1
ATOM 922 C C . GLY A 1 118 ? -17.255 1.680 -22.054 1.00 54.16 118 GLY A C 1
ATOM 923 O O . GLY A 1 118 ? -18.479 1.664 -22.126 1.00 54.16 118 GLY A O 1
ATOM 924 N N . THR A 1 119 ? -16.614 1.459 -20.903 1.00 46.81 119 THR A N 1
ATOM 925 C CA . THR A 1 119 ? -17.264 1.083 -19.633 1.00 46.81 119 THR A CA 1
ATOM 926 C C . THR A 1 119 ? -17.147 2.126 -18.519 1.00 46.81 119 THR A C 1
ATOM 928 O O . THR A 1 119 ? -17.637 1.877 -17.420 1.00 46.81 119 THR A O 1
ATOM 931 N N . LEU A 1 120 ? -16.543 3.296 -18.759 1.00 51.94 120 LEU A N 1
ATOM 932 C CA . LEU A 1 120 ? -16.597 4.390 -17.786 1.00 51.94 120 LEU A CA 1
ATOM 933 C C . LEU A 1 120 ? -17.879 5.200 -17.993 1.00 51.94 120 LEU A C 1
ATOM 935 O O . LEU A 1 120 ? -18.047 5.875 -19.006 1.00 51.94 120 LEU A O 1
ATOM 939 N N . THR A 1 121 ? -18.795 5.137 -17.026 1.00 44.25 121 THR A N 1
ATOM 940 C CA . THR A 1 121 ? -19.987 5.993 -17.011 1.00 44.25 121 THR A CA 1
ATOM 941 C C . THR A 1 121 ? -19.543 7.463 -16.981 1.00 44.25 121 THR A C 1
ATOM 943 O O . THR A 1 121 ? -18.715 7.805 -16.130 1.00 44.25 121 THR A O 1
ATOM 946 N N . PRO A 1 122 ? -20.071 8.351 -17.847 1.00 43.31 122 PRO A N 1
ATOM 947 C CA . PRO A 1 122 ? -19.703 9.763 -17.848 1.00 43.31 122 PRO A CA 1
ATOM 948 C C . PRO A 1 122 ? -20.028 10.403 -16.493 1.00 43.31 122 PRO A C 1
ATOM 950 O O . PRO A 1 122 ? -21.178 10.702 -16.183 1.00 43.31 122 PRO A O 1
ATOM 953 N N . GLY A 1 123 ? -19.018 10.611 -15.652 1.00 47.78 123 GLY A N 1
ATOM 954 C CA . GLY A 1 123 ? -19.170 11.389 -14.430 1.00 47.78 123 GLY A CA 1
ATOM 955 C C . GLY A 1 123 ? -19.006 12.868 -14.750 1.00 47.78 123 GLY A C 1
ATOM 956 O O . GLY A 1 123 ? -17.870 13.309 -14.827 1.00 47.78 123 GLY A O 1
ATOM 957 N N . ASN A 1 124 ? -20.100 13.616 -14.950 1.00 46.25 124 ASN A N 1
ATOM 958 C CA . ASN A 1 124 ? -20.185 15.093 -15.026 1.00 46.25 124 ASN A CA 1
ATOM 959 C C . ASN A 1 124 ? -18.938 15.854 -15.556 1.00 46.25 124 ASN A C 1
ATOM 961 O O . ASN A 1 124 ? -18.572 16.890 -15.005 1.00 46.25 124 ASN A O 1
ATOM 965 N N . GLY A 1 125 ? -18.251 15.348 -16.588 1.00 48.50 125 GLY A N 1
ATOM 966 C CA . GLY A 1 125 ? -17.036 15.962 -17.146 1.00 48.50 125 GLY A CA 1
ATOM 967 C C . GLY A 1 125 ? -15.838 16.105 -16.188 1.00 48.50 125 GLY A C 1
ATOM 968 O O . GLY A 1 125 ? -14.876 16.784 -16.541 1.00 48.50 125 GLY A O 1
ATOM 969 N N . GLN A 1 126 ? -15.858 15.504 -14.993 1.00 57.12 126 GLN A N 1
ATOM 970 C CA . GLN A 1 126 ? -14.756 15.622 -14.032 1.00 57.12 126 GLN A CA 1
ATOM 971 C C . GLN A 1 126 ? -13.716 14.525 -14.247 1.00 57.12 126 GLN A C 1
ATOM 973 O O . GLN A 1 126 ? -14.037 13.336 -14.215 1.00 57.12 126 GLN A O 1
ATOM 978 N N . VAL A 1 127 ? -12.454 14.935 -14.397 1.00 61.56 127 VAL A N 1
ATOM 979 C CA . VAL A 1 127 ? -11.305 14.026 -14.379 1.00 61.56 127 VAL A CA 1
ATOM 980 C C . VAL A 1 127 ? -11.248 13.340 -13.017 1.00 61.56 127 VAL A C 1
ATOM 982 O O . VAL A 1 127 ? -11.144 14.007 -11.987 1.00 61.56 127 VAL A O 1
ATOM 985 N N . ARG A 1 128 ? -11.327 12.008 -12.994 1.00 71.00 128 ARG A N 1
ATOM 986 C CA . ARG A 1 128 ? -11.259 11.218 -11.755 1.00 71.00 128 ARG A CA 1
ATOM 987 C C . ARG A 1 128 ? -10.006 10.367 -11.741 1.00 71.00 128 ARG A C 1
ATOM 989 O O . ARG A 1 128 ? -9.653 9.774 -12.752 1.00 71.00 128 ARG A O 1
ATOM 996 N N . ARG A 1 129 ? -9.351 10.251 -10.588 1.00 74.00 129 ARG A N 1
ATOM 997 C CA . ARG A 1 129 ? -8.269 9.274 -10.433 1.00 74.00 129 ARG A CA 1
ATOM 9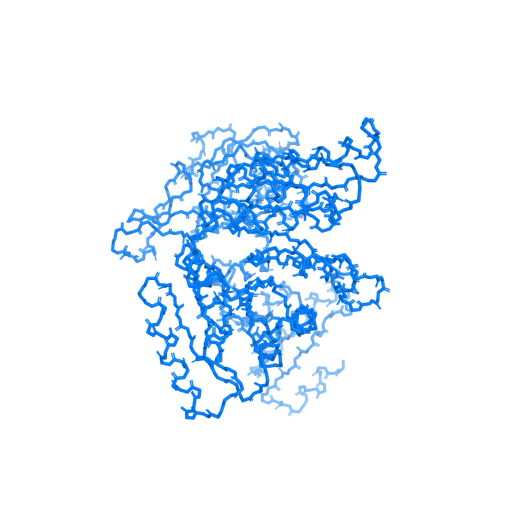98 C C . ARG A 1 129 ? -8.845 7.868 -10.494 1.00 74.00 129 ARG A C 1
ATOM 1000 O O . ARG A 1 129 ? -9.811 7.555 -9.800 1.00 74.00 129 ARG A O 1
ATOM 1007 N N . ILE A 1 130 ? -8.219 7.033 -11.301 1.00 81.94 130 ILE A N 1
ATOM 1008 C CA . ILE A 1 130 ? -8.571 5.626 -11.465 1.00 81.94 130 ILE A CA 1
ATOM 1009 C C . ILE A 1 130 ? -7.305 4.792 -11.391 1.00 81.94 130 ILE A C 1
ATOM 1011 O O . ILE A 1 130 ? -6.197 5.303 -11.586 1.00 81.94 130 ILE A O 1
ATOM 1015 N N . GLN A 1 131 ? -7.468 3.506 -11.118 1.00 86.00 131 GLN A N 1
ATOM 1016 C CA . GLN A 1 131 ? -6.375 2.564 -11.299 1.00 86.00 131 GLN A CA 1
ATOM 1017 C C . GLN A 1 131 ? -6.599 1.810 -12.592 1.00 86.00 131 GLN A C 1
ATOM 1019 O O . GLN A 1 131 ? -7.700 1.354 -12.880 1.00 86.00 131 GLN A O 1
ATOM 1024 N N . VAL A 1 132 ? -5.543 1.706 -13.376 1.00 89.81 132 VAL A N 1
ATOM 1025 C CA . VAL A 1 132 ? -5.545 1.036 -14.660 1.00 89.81 132 VAL A CA 1
ATOM 1026 C C . VAL A 1 132 ? -4.780 -0.254 -14.488 1.00 89.81 132 VAL A C 1
ATOM 1028 O O . VAL A 1 132 ? -3.593 -0.244 -14.162 1.00 89.81 132 VAL A O 1
ATOM 1031 N N . LEU A 1 133 ? -5.498 -1.350 -14.671 1.00 92.00 133 LEU A N 1
ATOM 1032 C CA . LEU A 1 133 ? -5.001 -2.706 -14.610 1.00 92.00 133 LEU A CA 1
ATOM 1033 C C . LEU A 1 133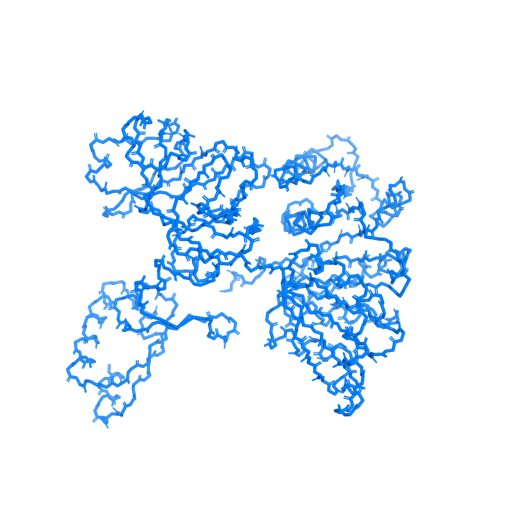 ? -4.800 -3.231 -16.028 1.00 92.00 133 LEU A C 1
ATOM 1035 O O . LEU A 1 133 ? -5.695 -3.135 -16.866 1.00 92.00 133 LEU A O 1
ATOM 1039 N N . PHE A 1 134 ? -3.666 -3.867 -16.278 1.00 93.31 134 PHE A N 1
ATOM 1040 C CA . PHE A 1 134 ? -3.486 -4.743 -17.427 1.00 93.31 134 PHE A CA 1
ATOM 1041 C C . PHE A 1 134 ? -2.602 -5.926 -17.043 1.00 93.31 134 PHE A C 1
ATOM 1043 O O . PHE A 1 134 ? -1.609 -5.794 -16.322 1.00 93.31 134 PHE A O 1
ATOM 1050 N N . ARG A 1 135 ? -2.993 -7.117 -17.494 1.00 95.12 135 ARG A N 1
ATOM 1051 C CA . ARG A 1 135 ? -2.277 -8.352 -17.174 1.00 95.12 135 ARG A CA 1
ATOM 1052 C C . ARG A 1 135 ? -1.010 -8.487 -18.033 1.00 95.12 135 ARG A C 1
ATOM 1054 O O . ARG A 1 135 ? -0.959 -7.903 -19.118 1.00 95.12 135 ARG A O 1
ATOM 1061 N N . PRO A 1 136 ? 0.020 -9.227 -17.588 1.00 95.94 136 PRO A N 1
ATOM 1062 C CA . PRO A 1 136 ? 1.252 -9.402 -18.358 1.00 95.94 136 PRO A CA 1
ATOM 1063 C C . PRO A 1 136 ? 1.037 -9.932 -19.782 1.00 95.94 136 PRO A C 1
ATOM 1065 O O . PRO A 1 136 ? 1.736 -9.527 -20.708 1.00 95.94 136 PRO A O 1
ATOM 1068 N N . GLU A 1 137 ? 0.053 -10.803 -19.990 1.00 94.88 137 GLU A N 1
ATOM 1069 C CA . GLU A 1 137 ? -0.333 -11.334 -21.300 1.00 94.88 137 GLU A CA 1
ATOM 1070 C C . GLU A 1 137 ? -1.046 -10.309 -22.203 1.00 94.88 137 GLU A C 1
ATOM 1072 O O . GLU A 1 137 ? -1.120 -10.496 -23.421 1.00 94.88 137 GLU A O 1
ATOM 1077 N N . GLU A 1 138 ? -1.519 -9.189 -21.652 1.00 94.06 138 GLU A N 1
ATOM 1078 C CA . GLU A 1 138 ? -2.050 -8.058 -22.424 1.00 94.06 138 GLU A CA 1
ATOM 1079 C C . GLU A 1 138 ? -0.945 -7.128 -22.932 1.00 94.06 138 GLU A C 1
ATOM 1081 O O . GLU A 1 138 ? -1.204 -6.273 -23.783 1.00 94.06 138 GLU A O 1
ATOM 1086 N N . VAL A 1 139 ? 0.293 -7.301 -22.464 1.00 95.25 139 VAL A N 1
ATOM 1087 C CA . VAL A 1 139 ? 1.435 -6.513 -22.921 1.00 95.25 139 VAL A CA 1
ATOM 1088 C C . VAL A 1 139 ? 1.942 -7.064 -24.257 1.00 95.25 139 VAL A C 1
ATOM 1090 O O . VAL A 1 139 ? 2.246 -8.249 -24.422 1.00 95.25 139 VAL A O 1
ATOM 1093 N N . ALA A 1 140 ? 2.016 -6.190 -25.254 1.00 94.00 140 ALA A N 1
ATOM 1094 C CA . ALA A 1 140 ? 2.585 -6.470 -26.561 1.00 94.00 140 ALA A CA 1
ATOM 1095 C C . ALA A 1 140 ? 4.005 -5.901 -26.630 1.00 94.00 140 ALA A C 1
ATOM 1097 O O . ALA A 1 140 ? 4.207 -4.719 -26.382 1.00 94.00 140 ALA A O 1
ATOM 1098 N N . VAL A 1 141 ? 4.971 -6.739 -27.005 1.00 95.25 141 VAL A N 1
ATOM 1099 C CA . VAL A 1 141 ? 6.379 -6.351 -27.170 1.00 95.25 141 VAL A CA 1
ATOM 1100 C C . VAL A 1 141 ? 6.760 -6.495 -28.642 1.00 95.25 141 VAL A C 1
ATOM 1102 O O . VAL A 1 141 ? 6.510 -7.554 -29.235 1.00 95.25 141 VAL A O 1
ATOM 1105 N N . LYS A 1 142 ? 7.321 -5.436 -29.235 1.00 94.44 142 LYS A N 1
ATOM 1106 C CA . LYS A 1 142 ? 7.709 -5.339 -30.653 1.00 94.44 142 LYS A CA 1
ATOM 1107 C C . LYS A 1 142 ? 9.066 -4.660 -30.829 1.00 94.44 142 LYS A C 1
ATOM 1109 O O . LYS A 1 142 ? 9.549 -3.990 -29.926 1.00 94.44 142 LYS A O 1
ATOM 1114 N N . ASP A 1 143 ? 9.672 -4.857 -31.989 1.00 92.50 143 ASP A N 1
ATOM 1115 C CA . ASP A 1 143 ? 10.947 -4.268 -32.410 1.00 92.50 143 ASP A CA 1
ATOM 1116 C C . ASP A 1 143 ? 10.797 -2.843 -32.965 1.00 92.50 143 ASP A C 1
ATOM 1118 O O . ASP A 1 143 ? 11.754 -2.074 -32.931 1.00 92.50 143 ASP A O 1
ATOM 1122 N N . SER A 1 144 ? 9.597 -2.460 -33.412 1.00 90.88 144 SER A N 1
ATOM 1123 C CA . SER A 1 144 ? 9.278 -1.096 -33.848 1.00 90.88 144 SER A CA 1
ATOM 1124 C C . SER A 1 144 ? 7.891 -0.639 -33.362 1.00 90.88 144 SER A C 1
ATOM 1126 O O . SER A 1 144 ? 7.021 -1.483 -33.097 1.00 90.88 144 SER A O 1
ATOM 1128 N N . PRO A 1 145 ? 7.645 0.681 -33.240 1.00 89.25 145 PRO A N 1
ATOM 1129 C CA . PRO A 1 145 ? 6.344 1.200 -32.835 1.00 89.25 145 PRO A CA 1
ATOM 1130 C C . PRO A 1 145 ? 5.280 0.998 -33.923 1.00 89.25 145 PRO A C 1
ATOM 1132 O O . PRO A 1 145 ? 4.120 0.767 -33.598 1.00 89.25 145 PRO A O 1
ATOM 1135 N N . GLU A 1 146 ? 5.652 1.000 -35.207 1.00 88.56 146 GLU A N 1
ATOM 1136 C CA . GLU A 1 146 ? 4.726 0.765 -36.327 1.00 88.56 146 GLU A CA 1
ATOM 1137 C C . GLU A 1 146 ? 4.213 -0.681 -36.360 1.00 88.56 146 GLU A C 1
ATOM 1139 O O . GLU A 1 146 ? 3.132 -0.958 -36.880 1.00 88.56 146 GLU A O 1
ATOM 1144 N N . ALA A 1 147 ? 4.968 -1.617 -35.777 1.00 85.44 147 ALA A N 1
ATOM 1145 C CA . ALA A 1 147 ? 4.563 -3.011 -35.636 1.00 85.44 147 ALA A CA 1
ATOM 1146 C C . ALA A 1 147 ? 3.524 -3.236 -34.515 1.00 85.44 147 ALA A C 1
ATOM 1148 O O . ALA A 1 147 ? 3.036 -4.365 -34.345 1.00 85.44 147 ALA A O 1
ATOM 1149 N N . LEU A 1 148 ? 3.187 -2.200 -33.736 1.00 83.31 148 LEU A N 1
ATOM 1150 C CA . LEU A 1 148 ? 2.141 -2.241 -32.718 1.00 83.31 148 LEU A CA 1
ATOM 1151 C C . LEU A 1 148 ? 0.800 -1.787 -33.302 1.00 83.31 148 LEU A C 1
ATOM 1153 O O . LEU A 1 148 ? 0.596 -0.634 -33.657 1.00 83.31 148 LEU A O 1
ATOM 1157 N N . SER A 1 149 ? -0.170 -2.697 -33.306 1.00 81.56 149 SER A N 1
ATOM 1158 C CA . SER A 1 149 ? -1.575 -2.415 -33.628 1.00 81.56 149 SER A CA 1
ATOM 1159 C C . SER A 1 149 ? -2.390 -1.922 -32.422 1.00 81.56 149 SER A C 1
ATOM 1161 O O . SER A 1 149 ? -3.618 -1.920 -32.462 1.00 81.56 149 SER A O 1
ATOM 1163 N N . HIS A 1 150 ? -1.727 -1.592 -31.314 1.00 83.31 150 HIS A N 1
ATOM 1164 C CA . HIS A 1 150 ? -2.339 -1.285 -30.020 1.00 83.31 150 HIS A CA 1
ATOM 1165 C C . HIS A 1 150 ? -1.763 0.019 -29.463 1.00 83.31 150 HIS A C 1
ATOM 1167 O O . HIS A 1 150 ? -0.665 0.396 -29.878 1.00 83.31 150 HIS A O 1
ATOM 1173 N N . PRO A 1 151 ? -2.449 0.689 -28.516 1.00 85.50 151 PRO A N 1
ATOM 1174 C CA . PRO A 1 151 ? -1.915 1.887 -27.882 1.00 85.50 151 PRO A CA 1
ATOM 1175 C C . PRO A 1 151 ? -0.497 1.657 -27.347 1.00 85.50 151 PRO A C 1
ATOM 1177 O O . PRO A 1 151 ? -0.245 0.729 -26.570 1.00 85.50 151 PRO A O 1
ATOM 1180 N N . LEU A 1 152 ? 0.425 2.493 -27.821 1.00 87.00 152 LEU A N 1
ATOM 1181 C CA . LEU A 1 152 ? 1.841 2.435 -27.497 1.00 87.00 152 LEU A CA 1
ATOM 1182 C C . LEU A 1 152 ? 2.065 2.986 -26.089 1.00 87.00 152 LEU A C 1
ATOM 1184 O O . LEU A 1 152 ? 1.740 4.136 -25.834 1.00 87.00 152 LEU A O 1
ATOM 1188 N N . LEU A 1 153 ? 2.647 2.186 -25.200 1.00 87.50 153 LEU A N 1
ATOM 1189 C CA . LEU A 1 153 ? 3.077 2.628 -23.875 1.00 87.50 153 LEU A CA 1
ATOM 1190 C C . LEU A 1 153 ? 4.397 3.407 -23.951 1.00 87.50 153 LEU A C 1
ATOM 1192 O O . LEU A 1 153 ? 4.557 4.431 -23.292 1.00 87.50 153 LEU A O 1
ATOM 1196 N N . GLY A 1 154 ? 5.326 2.933 -24.783 1.00 90.38 154 GLY A N 1
ATOM 1197 C CA . GLY A 1 154 ? 6.604 3.588 -25.042 1.00 90.38 154 GLY A CA 1
ATOM 1198 C C . GLY A 1 154 ? 7.731 2.603 -25.333 1.00 90.38 154 GLY A C 1
ATOM 1199 O O . GLY A 1 154 ? 7.520 1.392 -25.425 1.00 90.38 154 GLY A O 1
ATOM 1200 N N . GLU A 1 155 ? 8.933 3.146 -25.479 1.00 94.50 155 GLU A N 1
ATOM 1201 C CA . GLU A 1 155 ? 10.173 2.377 -25.555 1.00 94.50 155 GLU A CA 1
ATOM 1202 C C . GLU A 1 155 ? 10.582 1.897 -24.152 1.00 94.50 155 GLU A C 1
ATOM 1204 O O . GLU A 1 155 ? 10.480 2.636 -23.168 1.00 94.50 155 GLU A O 1
ATOM 1209 N N . ALA A 1 156 ? 11.029 0.649 -24.051 1.00 95.75 156 ALA A N 1
ATOM 1210 C CA . ALA A 1 156 ? 11.453 0.011 -22.814 1.00 95.75 156 ALA A CA 1
ATOM 1211 C C . ALA A 1 156 ? 12.756 -0.764 -23.011 1.00 95.75 156 ALA A C 1
ATOM 1213 O O . ALA A 1 156 ? 13.064 -1.228 -24.107 1.00 95.75 156 ALA A O 1
ATOM 1214 N N . VAL A 1 157 ? 13.485 -0.968 -21.918 1.00 97.19 157 VAL A N 1
ATOM 1215 C CA . VAL A 1 157 ? 14.655 -1.850 -21.874 1.00 97.19 157 VAL A CA 1
ATOM 1216 C C . VAL A 1 157 ? 14.277 -3.139 -21.156 1.00 97.19 157 VAL A C 1
ATOM 1218 O O . VAL A 1 157 ? 13.666 -3.089 -20.088 1.00 97.19 157 VAL A O 1
ATOM 1221 N N . VAL A 1 158 ? 14.642 -4.288 -21.717 1.00 97.62 158 VAL A N 1
ATOM 1222 C CA . VAL A 1 158 ? 14.482 -5.590 -21.059 1.00 97.62 158 VAL A CA 1
ATOM 1223 C C . VAL A 1 158 ? 15.412 -5.635 -19.848 1.00 97.62 158 VAL A C 1
ATOM 1225 O O . VAL A 1 158 ? 16.630 -5.573 -19.992 1.00 97.62 158 VAL A O 1
ATOM 1228 N N . GLU A 1 159 ? 14.842 -5.702 -18.650 1.00 95.62 159 GLU A N 1
ATOM 1229 C CA . GLU A 1 159 ? 15.592 -5.796 -17.395 1.00 95.62 159 GLU A CA 1
ATOM 1230 C C . GLU A 1 159 ? 15.840 -7.252 -17.006 1.00 95.62 159 GLU A C 1
ATOM 1232 O O . GLU A 1 159 ? 16.930 -7.585 -16.562 1.00 95.62 159 GLU A O 1
ATOM 1237 N N . GLU A 1 160 ? 14.844 -8.112 -17.213 1.00 96.00 160 GLU A N 1
ATOM 1238 C CA . GLU A 1 160 ? 14.915 -9.537 -16.900 1.00 96.00 160 GLU A CA 1
ATOM 1239 C C . GLU A 1 160 ? 14.127 -10.326 -17.952 1.00 96.00 160 GLU A C 1
ATOM 1241 O O . GLU A 1 160 ? 13.037 -9.909 -18.363 1.00 96.00 160 GLU A O 1
ATOM 1246 N N . SER A 1 161 ? 14.658 -11.477 -18.369 1.00 95.69 161 SER A N 1
ATOM 1247 C CA . SER A 1 161 ? 13.934 -12.462 -19.178 1.00 95.69 161 SER A CA 1
ATOM 1248 C C . SER A 1 161 ? 14.062 -13.842 -18.550 1.00 95.69 161 SER A C 1
ATOM 1250 O O . SER A 1 161 ? 15.168 -14.337 -18.330 1.00 95.69 161 SER A O 1
ATOM 1252 N N . SER A 1 162 ? 12.926 -14.475 -18.260 1.00 95.06 162 SER A N 1
ATOM 1253 C CA . SER A 1 162 ? 12.886 -15.788 -17.621 1.00 95.06 162 SER A CA 1
ATOM 1254 C C . SER A 1 162 ? 11.962 -16.760 -18.351 1.00 95.06 162 SER A C 1
ATOM 1256 O O . SER A 1 162 ? 10.852 -16.438 -18.786 1.00 95.06 162 SER A O 1
ATOM 1258 N N . PHE A 1 163 ? 12.428 -18.002 -18.480 1.00 93.12 163 PHE A N 1
ATOM 1259 C CA . PHE A 1 163 ? 11.634 -19.100 -19.014 1.00 93.12 163 PHE A CA 1
ATOM 1260 C C . PHE A 1 163 ? 10.671 -19.621 -17.941 1.00 93.12 163 PHE A C 1
ATOM 1262 O O . PHE A 1 163 ? 11.102 -20.084 -16.888 1.00 93.12 163 PHE A O 1
ATOM 1269 N N . ALA A 1 164 ? 9.370 -19.608 -18.235 1.00 91.44 164 ALA A N 1
ATOM 1270 C CA . ALA A 1 164 ? 8.315 -20.092 -17.347 1.00 91.44 164 ALA A CA 1
ATOM 1271 C C . ALA A 1 164 ? 7.439 -21.137 -18.064 1.00 91.44 164 ALA A C 1
ATOM 1273 O O . ALA A 1 164 ? 6.212 -21.043 -18.114 1.00 91.44 164 ALA A O 1
ATOM 1274 N N . GLY A 1 165 ? 8.081 -22.142 -18.668 1.00 91.25 165 GLY A N 1
ATOM 1275 C CA . GLY A 1 165 ? 7.392 -23.256 -19.318 1.00 91.25 165 GLY A CA 1
ATOM 1276 C C . GLY A 1 165 ? 6.758 -22.862 -20.652 1.00 91.25 165 GLY A C 1
ATOM 1277 O O . GLY A 1 165 ? 7.448 -22.701 -21.658 1.00 91.25 165 GLY A O 1
ATOM 1278 N N . SER A 1 166 ? 5.429 -22.741 -20.685 1.00 91.75 166 SER A N 1
ATOM 1279 C CA . SER A 1 166 ? 4.668 -22.394 -21.898 1.00 91.75 166 SER A CA 1
ATOM 1280 C C . SER A 1 166 ? 4.768 -20.914 -22.285 1.00 91.75 166 SER A C 1
ATOM 1282 O O . SER A 1 166 ? 4.401 -20.541 -23.406 1.00 91.75 166 SER A O 1
ATOM 1284 N N . ILE A 1 167 ? 5.318 -20.087 -21.393 1.00 95.38 167 ILE A N 1
ATOM 1285 C CA . ILE A 1 167 ? 5.520 -18.653 -21.587 1.00 95.38 167 ILE A CA 1
ATOM 1286 C C . ILE A 1 167 ? 6.951 -18.230 -21.227 1.00 95.38 167 ILE A C 1
ATOM 1288 O O . ILE A 1 167 ? 7.681 -18.936 -20.530 1.00 95.38 167 ILE A O 1
ATOM 1292 N N . GLU A 1 168 ? 7.355 -17.082 -21.748 1.00 96.25 168 GLU A N 1
ATOM 1293 C CA . GLU A 1 168 ? 8.503 -16.287 -21.317 1.00 96.25 168 GLU A CA 1
ATOM 1294 C C . GLU A 1 168 ? 7.954 -15.105 -20.512 1.00 96.25 168 GLU A C 1
ATOM 1296 O O . GLU A 1 168 ? 7.026 -14.431 -20.970 1.00 96.25 168 GLU A O 1
ATOM 1301 N N . ARG A 1 169 ? 8.499 -14.872 -19.317 1.00 96.81 169 ARG A N 1
ATOM 1302 C CA . ARG A 1 169 ? 8.189 -13.696 -18.500 1.00 96.81 169 ARG A CA 1
ATOM 1303 C C . ARG A 1 169 ? 9.288 -12.667 -18.686 1.00 96.81 169 ARG A C 1
ATOM 1305 O O . ARG A 1 169 ? 10.468 -12.995 -18.578 1.00 96.81 169 ARG A O 1
ATOM 1312 N N . LEU A 1 170 ? 8.882 -11.435 -18.948 1.00 97.44 170 LEU A N 1
ATOM 1313 C CA . LEU A 1 170 ? 9.775 -10.304 -19.121 1.00 97.44 170 LEU A CA 1
ATOM 1314 C C . LEU A 1 170 ? 9.469 -9.249 -18.070 1.00 97.44 170 LEU A C 1
ATOM 1316 O O . LEU A 1 170 ? 8.306 -8.882 -17.893 1.00 97.44 170 LEU A O 1
ATOM 1320 N N . ARG A 1 171 ? 10.520 -8.696 -17.471 1.00 96.88 171 ARG A N 1
ATOM 1321 C CA . ARG A 1 171 ? 10.444 -7.429 -16.750 1.00 96.88 171 ARG A CA 1
ATOM 1322 C C . ARG A 1 171 ? 11.032 -6.338 -17.630 1.00 96.88 171 ARG A C 1
ATOM 1324 O O . ARG A 1 171 ? 12.172 -6.433 -18.081 1.00 96.88 171 ARG A O 1
ATOM 1331 N N . LEU A 1 172 ? 10.230 -5.322 -17.913 1.00 96.88 172 LEU A N 1
ATOM 1332 C CA . LEU A 1 172 ? 10.551 -4.238 -18.832 1.00 96.88 172 LEU A CA 1
ATOM 1333 C C . LEU A 1 172 ? 10.638 -2.927 -18.060 1.00 96.88 172 LEU A C 1
ATOM 1335 O O . LEU A 1 172 ? 9.742 -2.589 -17.287 1.00 96.88 172 LEU A O 1
ATOM 1339 N N . ARG A 1 173 ? 11.702 -2.166 -18.301 1.00 95.25 173 ARG A N 1
ATOM 1340 C CA . ARG A 1 173 ? 11.946 -0.869 -17.679 1.00 95.25 173 ARG A CA 1
ATOM 1341 C C . ARG A 1 173 ? 11.630 0.254 -18.658 1.00 95.25 173 ARG A C 1
ATOM 1343 O O . ARG A 1 173 ? 12.350 0.437 -19.638 1.00 95.25 173 ARG A O 1
ATOM 1350 N N . LEU A 1 174 ? 10.591 1.028 -18.361 1.00 92.31 174 LEU A N 1
ATOM 1351 C CA . LEU A 1 174 ? 10.196 2.211 -19.123 1.00 92.31 174 LEU A CA 1
ATOM 1352 C C . LEU A 1 174 ? 10.707 3.501 -18.468 1.00 92.31 174 LEU A C 1
ATOM 1354 O O . LEU A 1 174 ? 10.821 3.569 -17.239 1.00 92.31 174 LEU A O 1
ATOM 1358 N N . PRO A 1 175 ? 10.952 4.559 -19.258 1.00 89.25 175 PRO A N 1
ATOM 1359 C CA . PRO A 1 175 ? 11.107 5.913 -18.741 1.00 89.25 175 PRO A CA 1
ATOM 1360 C C . PRO A 1 175 ? 9.930 6.335 -17.837 1.00 89.25 175 PRO A C 1
ATOM 1362 O O . PRO A 1 175 ? 8.825 5.794 -17.943 1.00 89.25 175 PRO A O 1
ATOM 1365 N N . PRO A 1 176 ? 10.138 7.310 -16.936 1.00 82.00 176 PRO A N 1
ATOM 1366 C CA . PRO A 1 176 ? 9.068 7.847 -16.103 1.00 82.00 176 PRO A CA 1
ATOM 1367 C C . PRO A 1 176 ? 7.984 8.476 -16.990 1.00 82.00 176 PRO A C 1
ATOM 1369 O O . PRO A 1 176 ? 8.279 9.236 -17.912 1.00 82.00 176 PRO A O 1
ATOM 1372 N N . MET A 1 177 ? 6.722 8.191 -16.689 1.00 80.12 177 MET A N 1
ATOM 1373 C CA . MET A 1 177 ? 5.581 8.784 -17.384 1.00 80.12 177 MET A CA 1
ATOM 1374 C C . MET A 1 177 ? 4.984 9.900 -16.514 1.00 80.12 177 MET A C 1
ATOM 1376 O O . MET A 1 177 ? 4.555 9.618 -15.392 1.00 80.12 177 MET A O 1
ATOM 1380 N N . PRO A 1 178 ? 4.933 11.161 -16.984 1.00 70.44 178 PRO A N 1
ATOM 1381 C CA . PRO A 1 178 ? 4.367 12.262 -16.209 1.00 70.44 178 PRO A CA 1
ATOM 1382 C C . PRO A 1 178 ? 2.929 11.972 -15.766 1.00 70.44 178 PRO A C 1
ATOM 1384 O O . PRO A 1 178 ? 2.095 11.572 -16.575 1.00 70.44 178 PRO A O 1
ATOM 1387 N N . GLY A 1 179 ? 2.640 12.159 -14.477 1.00 70.00 179 GLY A N 1
ATOM 1388 C CA . GLY A 1 179 ? 1.305 11.938 -13.907 1.00 70.00 179 GLY A CA 1
ATOM 1389 C C . GLY A 1 179 ? 0.894 10.468 -13.737 1.00 70.00 179 GLY A C 1
ATOM 1390 O O . GLY A 1 179 ? -0.155 10.211 -13.149 1.00 70.00 179 GLY A O 1
ATOM 1391 N N . VAL A 1 180 ? 1.709 9.505 -14.184 1.00 78.19 180 VAL A N 1
ATOM 1392 C CA . VAL A 1 180 ? 1.454 8.069 -14.004 1.00 78.19 180 VAL A CA 1
ATOM 1393 C C . VAL A 1 180 ? 2.272 7.544 -12.840 1.00 78.19 180 VAL A C 1
ATOM 1395 O O . VAL A 1 180 ? 3.482 7.748 -12.764 1.00 78.19 180 VAL A O 1
ATOM 1398 N N . ARG A 1 181 ? 1.615 6.806 -11.945 1.00 78.69 181 ARG A N 1
ATOM 1399 C CA . ARG A 1 181 ? 2.278 6.165 -10.805 1.00 78.69 181 ARG A CA 1
ATOM 1400 C C . ARG A 1 181 ? 2.089 4.653 -10.862 1.00 78.69 181 ARG A C 1
ATOM 1402 O O . ARG A 1 181 ? 0.939 4.221 -10.794 1.00 78.69 181 ARG A O 1
ATOM 1409 N N . PRO A 1 182 ? 3.159 3.845 -10.892 1.00 83.94 182 PRO A N 1
ATOM 1410 C CA . PRO A 1 182 ? 3.023 2.407 -10.739 1.00 83.94 182 PRO A CA 1
ATOM 1411 C C . PRO A 1 182 ? 2.626 2.048 -9.302 1.00 83.94 182 PRO A C 1
ATOM 1413 O O . PRO A 1 182 ? 3.121 2.617 -8.326 1.00 83.94 182 PRO A O 1
ATOM 1416 N N . ILE A 1 183 ? 1.688 1.119 -9.192 1.00 83.12 183 ILE A N 1
ATOM 1417 C CA . ILE A 1 183 ? 1.253 0.478 -7.950 1.00 83.12 183 ILE A CA 1
ATOM 1418 C C . ILE A 1 183 ? 1.843 -0.929 -7.891 1.00 83.12 183 ILE A C 1
ATOM 1420 O O . ILE A 1 183 ? 2.446 -1.296 -6.889 1.00 83.12 183 ILE A O 1
ATOM 1424 N N . SER A 1 184 ? 1.720 -1.676 -8.989 1.00 87.88 184 SER A N 1
ATOM 1425 C CA . SER A 1 184 ? 2.297 -3.007 -9.146 1.00 87.88 184 SER A CA 1
ATOM 1426 C C . SER A 1 184 ? 2.827 -3.171 -10.576 1.00 87.88 184 SER A C 1
ATOM 1428 O O . SER A 1 184 ? 2.094 -2.840 -11.505 1.00 87.88 184 SER A O 1
ATOM 1430 N N . PRO A 1 185 ? 4.067 -3.639 -10.783 1.00 88.62 185 PRO A N 1
ATOM 1431 C CA . PRO A 1 185 ? 5.128 -3.684 -9.781 1.00 88.62 185 PRO A CA 1
ATOM 1432 C C . PRO A 1 185 ? 5.408 -2.284 -9.206 1.00 88.62 185 PRO A C 1
ATOM 1434 O O . PRO A 1 185 ? 5.331 -1.298 -9.943 1.00 88.62 185 PRO A O 1
ATOM 1437 N N . PRO A 1 186 ? 5.729 -2.153 -7.908 1.00 80.12 186 PRO A N 1
ATOM 1438 C CA . PRO A 1 186 ? 6.094 -0.860 -7.346 1.00 80.12 186 PRO A CA 1
ATOM 1439 C C . PRO A 1 186 ? 7.409 -0.368 -7.964 1.00 80.12 186 PRO A C 1
ATOM 1441 O O . PRO A 1 186 ? 8.329 -1.151 -8.209 1.00 80.12 186 PRO A O 1
ATOM 1444 N N . ALA A 1 187 ? 7.518 0.944 -8.190 1.00 75.81 187 ALA A N 1
ATOM 1445 C CA . ALA A 1 187 ? 8.789 1.535 -8.595 1.00 75.81 187 ALA A CA 1
ATOM 1446 C C . ALA A 1 187 ? 9.849 1.275 -7.507 1.00 75.81 187 ALA A C 1
ATOM 1448 O O . ALA A 1 187 ? 9.570 1.508 -6.323 1.00 75.81 187 ALA A O 1
ATOM 1449 N N . PRO A 1 188 ? 11.066 0.828 -7.870 1.00 79.31 188 PRO A N 1
ATOM 1450 C CA . PRO A 1 188 ? 12.148 0.691 -6.909 1.00 79.31 188 PRO A CA 1
ATOM 1451 C C . PRO A 1 188 ? 12.438 2.026 -6.225 1.00 79.31 188 PRO A C 1
ATOM 1453 O O . PRO A 1 188 ? 12.408 3.082 -6.855 1.00 79.31 188 PRO A O 1
ATOM 1456 N N . TYR A 1 189 ? 12.749 1.984 -4.933 1.00 78.69 189 TYR A N 1
ATOM 1457 C CA . TYR A 1 189 ? 13.017 3.191 -4.156 1.00 78.69 189 TYR A CA 1
ATOM 1458 C C . TYR A 1 189 ? 14.188 3.993 -4.742 1.00 78.69 189 TYR A C 1
ATOM 1460 O O . TYR A 1 189 ? 15.301 3.486 -4.887 1.00 78.69 189 TYR A O 1
ATOM 1468 N N . GLY A 1 190 ? 13.928 5.253 -5.093 1.00 75.31 190 GLY A N 1
ATOM 1469 C CA . GLY A 1 190 ? 14.866 6.138 -5.785 1.00 75.31 190 GLY A CA 1
ATOM 1470 C C . GLY A 1 190 ? 15.099 5.835 -7.262 1.00 75.31 190 GLY A C 1
ATOM 1471 O O . GLY A 1 190 ? 15.905 6.539 -7.881 1.00 75.31 190 GLY A O 1
ATOM 1472 N N . GLY A 1 191 ? 14.425 4.823 -7.812 1.00 77.81 191 GLY A N 1
ATOM 1473 C CA . GLY A 1 191 ? 14.392 4.511 -9.233 1.00 77.81 191 GLY A CA 1
ATOM 1474 C C . GLY A 1 191 ? 13.506 5.505 -9.972 1.00 77.81 191 GLY A C 1
ATOM 1475 O O . GLY A 1 191 ? 12.394 5.790 -9.545 1.00 77.81 191 GLY A O 1
ATOM 1476 N N . HIS A 1 192 ? 14.008 6.046 -11.080 1.00 77.12 192 HIS A N 1
ATOM 1477 C CA . HIS A 1 192 ? 13.306 7.039 -11.894 1.00 77.12 192 HIS A CA 1
ATOM 1478 C C . HIS A 1 192 ? 12.777 6.408 -13.187 1.00 77.12 192 HIS A C 1
ATOM 1480 O O . HIS A 1 192 ? 13.120 6.830 -14.289 1.00 77.12 192 HIS A O 1
ATOM 1486 N N . PHE A 1 193 ? 12.012 5.327 -13.035 1.00 86.88 193 PHE A N 1
ATOM 1487 C CA . PHE A 1 193 ? 11.492 4.500 -14.121 1.00 86.88 193 PHE A CA 1
ATOM 1488 C C . PHE A 1 193 ? 10.234 3.748 -13.680 1.00 86.88 193 PHE A C 1
ATOM 1490 O O . PHE A 1 193 ? 9.922 3.669 -12.491 1.00 86.88 193 PHE A O 1
ATOM 1497 N N . VAL A 1 194 ? 9.525 3.183 -14.650 1.00 87.38 194 VAL A N 1
ATOM 1498 C CA . VAL A 1 194 ? 8.345 2.346 -14.435 1.00 87.38 194 VAL A CA 1
ATOM 1499 C C . VAL A 1 194 ? 8.682 0.915 -14.835 1.00 87.38 194 VAL A C 1
ATOM 1501 O O . VAL A 1 194 ? 9.263 0.694 -15.895 1.00 87.38 194 VAL A O 1
ATOM 1504 N N . LEU A 1 195 ? 8.334 -0.051 -13.986 1.00 92.94 195 LEU A N 1
ATOM 1505 C CA . LEU A 1 195 ? 8.467 -1.471 -14.302 1.00 92.94 195 LEU A CA 1
ATOM 1506 C C . LEU A 1 195 ? 7.158 -2.010 -14.870 1.00 92.94 195 LEU A C 1
ATOM 1508 O O . LEU A 1 195 ? 6.082 -1.688 -14.368 1.00 92.94 195 LEU A O 1
ATOM 1512 N N . ILE A 1 196 ? 7.275 -2.834 -15.906 1.00 95.00 196 ILE A N 1
ATOM 1513 C CA . ILE A 1 196 ? 6.176 -3.542 -16.556 1.00 95.00 196 ILE A CA 1
ATOM 1514 C C . ILE A 1 196 ? 6.507 -5.025 -16.615 1.00 95.00 196 ILE A C 1
ATOM 1516 O O . ILE A 1 196 ? 7.549 -5.418 -17.131 1.00 95.00 196 ILE A O 1
ATOM 1520 N N . GLU A 1 197 ? 5.590 -5.847 -16.134 1.00 97.19 197 GLU A N 1
ATOM 1521 C CA . GLU A 1 197 ? 5.612 -7.295 -16.304 1.00 97.19 197 GLU A CA 1
ATOM 1522 C C . GLU A 1 197 ? 4.904 -7.646 -17.613 1.00 97.19 197 GLU A C 1
ATOM 1524 O O . GLU A 1 197 ? 3.769 -7.228 -17.850 1.00 97.19 197 GLU A O 1
ATOM 1529 N N . ALA A 1 198 ? 5.552 -8.429 -18.467 1.00 97.19 198 ALA A N 1
ATOM 1530 C CA . ALA A 1 198 ? 4.992 -8.896 -19.728 1.00 97.19 198 ALA A CA 1
ATOM 1531 C C . ALA A 1 198 ? 5.148 -10.412 -19.855 1.00 97.19 198 ALA A C 1
ATOM 1533 O O . ALA A 1 198 ? 6.099 -11.006 -19.353 1.00 97.19 198 ALA A O 1
ATOM 1534 N N . SER A 1 199 ? 4.208 -11.057 -20.542 1.00 96.56 199 SER A N 1
ATOM 1535 C CA . SER A 1 199 ? 4.276 -12.487 -20.847 1.00 96.56 199 SER A CA 1
ATOM 1536 C C . SER A 1 199 ? 4.158 -12.724 -22.346 1.00 96.56 199 SER A C 1
ATOM 1538 O O . SER A 1 199 ? 3.250 -12.219 -23.007 1.00 96.56 199 SER A O 1
ATOM 1540 N N . ARG A 1 200 ? 5.085 -13.511 -22.894 1.00 95.69 200 ARG A N 1
ATOM 1541 C CA . ARG A 1 200 ? 5.126 -13.897 -24.310 1.00 95.69 200 ARG A CA 1
ATOM 1542 C C . ARG A 1 200 ? 4.982 -15.403 -24.441 1.00 95.69 200 ARG A C 1
ATOM 1544 O O . ARG A 1 200 ? 5.484 -16.164 -23.622 1.00 95.69 200 ARG A O 1
ATOM 1551 N N . SER A 1 201 ? 4.329 -15.858 -25.503 1.00 95.75 201 SER A N 1
ATOM 1552 C CA . SER A 1 201 ? 4.300 -17.289 -25.829 1.00 95.75 201 SER A CA 1
ATOM 1553 C C . SER A 1 201 ? 5.691 -17.795 -26.224 1.00 95.75 201 SER A C 1
ATOM 1555 O O . SER A 1 201 ? 6.484 -17.061 -26.818 1.00 95.75 201 SER A O 1
ATOM 1557 N N . GLN A 1 202 ? 5.958 -19.087 -26.016 1.00 94.38 202 GLN A N 1
ATOM 1558 C CA . GLN A 1 202 ? 7.198 -19.715 -26.497 1.00 94.38 202 GLN A CA 1
ATOM 1559 C C . GLN A 1 202 ? 7.397 -19.589 -28.016 1.00 94.38 202 GLN A C 1
ATOM 1561 O O . GLN A 1 202 ? 8.529 -19.531 -28.492 1.00 94.38 202 GLN A O 1
ATOM 1566 N N . HIS A 1 203 ? 6.317 -19.503 -28.799 1.00 94.19 203 HIS A N 1
ATOM 1567 C CA . HIS A 1 203 ? 6.420 -19.245 -30.235 1.00 94.19 203 HIS A CA 1
ATOM 1568 C C . HIS A 1 203 ? 7.014 -17.857 -30.524 1.00 94.19 203 HIS A C 1
ATOM 1570 O O . HIS A 1 203 ? 7.918 -17.728 -31.349 1.00 94.19 203 HIS A O 1
ATOM 1576 N N . GLN A 1 204 ? 6.542 -16.825 -29.817 1.00 92.69 204 GLN A N 1
ATOM 1577 C CA . GLN A 1 204 ? 7.065 -15.463 -29.947 1.00 92.69 204 GLN A CA 1
ATOM 1578 C C . GLN A 1 204 ? 8.514 -15.369 -29.465 1.00 92.69 204 GLN A C 1
ATOM 1580 O O . GLN A 1 204 ? 9.340 -14.811 -30.184 1.00 92.69 204 GLN A O 1
ATOM 1585 N N . ALA A 1 205 ? 8.818 -15.946 -28.298 1.00 93.81 205 ALA A N 1
ATOM 1586 C CA . ALA A 1 205 ? 10.159 -15.936 -27.715 1.00 93.81 205 ALA A CA 1
ATOM 1587 C C . ALA A 1 205 ? 11.192 -16.621 -28.628 1.00 93.81 205 ALA A C 1
ATOM 1589 O O . ALA A 1 205 ? 12.280 -16.101 -28.838 1.00 93.81 205 ALA A O 1
ATOM 1590 N N . ARG A 1 206 ? 10.838 -17.748 -29.263 1.00 92.94 206 ARG A N 1
ATOM 1591 C CA . ARG A 1 206 ? 11.731 -18.442 -30.212 1.00 92.94 206 ARG A CA 1
ATOM 1592 C C . ARG A 1 206 ? 11.950 -17.672 -31.510 1.00 92.94 206 ARG A C 1
ATOM 1594 O O . ARG A 1 206 ? 13.045 -17.715 -32.059 1.00 92.94 206 ARG A O 1
ATOM 1601 N N . ARG A 1 207 ? 10.911 -17.006 -32.024 1.00 94.50 207 ARG A N 1
ATOM 1602 C CA . ARG A 1 207 ? 11.001 -16.228 -33.269 1.00 94.50 207 ARG A CA 1
ATOM 1603 C C . ARG A 1 207 ? 11.823 -14.955 -33.086 1.00 94.50 207 ARG A C 1
ATOM 1605 O O . ARG A 1 207 ? 12.504 -14.542 -34.017 1.00 94.50 207 ARG A O 1
ATOM 1612 N N . TRP A 1 208 ? 11.737 -14.344 -31.909 1.00 94.56 208 TRP A N 1
ATOM 1613 C CA . TRP A 1 208 ? 12.487 -13.147 -31.556 1.00 94.56 208 TRP A CA 1
ATOM 1614 C C . TRP A 1 208 ? 12.969 -13.248 -30.101 1.00 94.56 208 TRP A C 1
ATOM 1616 O O . TRP A 1 208 ? 12.256 -12.809 -29.187 1.00 94.56 208 TRP A O 1
ATOM 1626 N N . PRO A 1 209 ? 14.134 -13.887 -29.883 1.00 94.06 209 PRO A N 1
ATOM 1627 C CA . PRO A 1 209 ? 14.730 -14.024 -28.560 1.00 94.06 209 PRO A CA 1
ATOM 1628 C C . PRO A 1 209 ? 15.188 -12.665 -28.045 1.00 94.06 209 PRO A C 1
ATOM 1630 O O . PRO A 1 209 ? 15.878 -11.945 -28.763 1.00 94.06 209 PRO A O 1
ATOM 1633 N N . LEU A 1 210 ? 14.821 -12.347 -26.807 1.00 95.69 210 LEU A N 1
ATOM 1634 C CA . LEU A 1 210 ? 15.219 -11.116 -26.132 1.00 95.69 210 LEU A CA 1
ATOM 1635 C C . LEU A 1 210 ? 16.227 -11.418 -25.028 1.00 95.69 210 LEU A C 1
ATOM 1637 O O . LEU A 1 210 ? 16.157 -12.461 -24.373 1.00 95.69 210 LEU A O 1
ATOM 1641 N N . ARG A 1 211 ? 17.158 -10.494 -24.825 1.00 94.50 211 ARG A N 1
ATOM 1642 C CA . ARG A 1 211 ? 18.179 -10.526 -23.780 1.00 94.50 211 ARG A CA 1
ATOM 1643 C C . ARG A 1 211 ? 18.067 -9.287 -22.906 1.00 94.50 211 ARG A C 1
ATOM 1645 O O . ARG A 1 211 ? 17.523 -8.264 -23.314 1.00 94.50 211 ARG A O 1
ATOM 1652 N N . GLU A 1 212 ? 18.604 -9.382 -21.699 1.00 96.12 212 GLU A N 1
ATOM 1653 C CA . GLU A 1 212 ? 18.742 -8.226 -20.815 1.00 96.12 212 GLU A CA 1
ATOM 1654 C C . GLU A 1 212 ? 19.542 -7.116 -21.513 1.00 96.12 212 GLU A C 1
ATOM 1656 O O . GLU A 1 212 ? 20.579 -7.369 -22.128 1.00 96.12 212 GLU A O 1
ATOM 1661 N N . GLY A 1 213 ? 19.039 -5.886 -21.431 1.00 95.31 213 GLY A N 1
ATOM 1662 C CA . GLY A 1 213 ? 19.590 -4.719 -22.115 1.00 95.31 213 GLY A CA 1
ATOM 1663 C C . GLY A 1 213 ? 19.017 -4.455 -23.510 1.00 95.31 213 GLY A C 1
ATOM 1664 O O . GLY A 1 213 ? 19.201 -3.347 -24.016 1.00 95.31 213 GLY A O 1
ATOM 1665 N N . ASP A 1 214 ? 18.287 -5.401 -24.112 1.00 96.88 214 ASP A N 1
ATOM 1666 C CA . ASP A 1 214 ? 17.637 -5.166 -25.402 1.00 96.88 214 ASP A CA 1
ATOM 1667 C C . ASP A 1 214 ? 16.567 -4.076 -25.279 1.00 96.88 214 ASP A C 1
ATOM 1669 O O . ASP A 1 214 ? 15.857 -3.968 -24.276 1.00 96.88 214 ASP A O 1
ATOM 1673 N N . THR A 1 215 ? 16.447 -3.262 -26.324 1.00 96.94 215 THR A N 1
ATOM 1674 C CA . THR A 1 215 ? 15.444 -2.197 -26.403 1.00 96.94 215 THR A CA 1
ATOM 1675 C C . THR A 1 215 ? 14.249 -2.668 -27.218 1.00 96.94 215 THR A C 1
ATOM 1677 O O . THR A 1 215 ? 14.407 -3.275 -28.278 1.00 96.94 215 THR A O 1
ATOM 1680 N N . VAL A 1 216 ? 13.049 -2.416 -26.703 1.00 96.69 216 VAL A N 1
ATOM 1681 C CA . VAL A 1 216 ? 11.787 -2.902 -27.262 1.00 96.69 216 VAL A CA 1
ATOM 1682 C C . VAL A 1 216 ? 10.696 -1.842 -27.171 1.00 96.69 216 VAL A C 1
ATOM 1684 O O . VAL A 1 216 ? 10.707 -0.985 -26.292 1.00 96.69 216 VAL A O 1
ATOM 1687 N N . TRP A 1 217 ? 9.697 -1.944 -28.039 1.00 95.19 217 TRP A N 1
ATOM 1688 C CA . TRP A 1 217 ? 8.488 -1.131 -27.996 1.00 95.19 217 TRP A CA 1
ATOM 1689 C C . TRP A 1 217 ? 7.365 -1.888 -27.301 1.00 95.19 217 TRP A C 1
ATOM 1691 O O . TRP A 1 217 ? 7.053 -3.032 -27.646 1.00 95.19 217 TRP A O 1
ATOM 1701 N N . VAL A 1 218 ? 6.755 -1.236 -26.315 1.00 94.50 218 VAL A N 1
ATOM 1702 C CA . VAL A 1 218 ? 5.715 -1.808 -25.462 1.00 94.50 218 VAL A CA 1
ATOM 1703 C C . VAL A 1 218 ? 4.376 -1.187 -25.817 1.00 94.50 218 VAL A C 1
ATOM 1705 O O . VAL A 1 218 ? 4.229 0.029 -25.782 1.00 94.50 218 VAL A O 1
ATOM 1708 N N . GLY A 1 219 ? 3.382 -2.015 -26.124 1.00 92.06 219 GLY A N 1
ATOM 1709 C CA . GLY A 1 219 ? 1.982 -1.615 -26.255 1.00 92.06 219 GLY A CA 1
ATOM 1710 C C . GLY A 1 219 ? 1.086 -2.423 -25.324 1.00 92.06 219 GLY A C 1
ATOM 1711 O O . GLY A 1 219 ? 1.482 -3.480 -24.832 1.00 92.06 219 GLY A O 1
ATOM 1712 N N . VAL A 1 220 ? -0.136 -1.949 -25.094 1.00 91.31 220 VAL A N 1
ATOM 1713 C CA . VAL A 1 220 ? -1.106 -2.634 -24.223 1.00 91.31 220 VAL A CA 1
ATOM 1714 C C . VAL A 1 220 ? -2.374 -2.948 -25.009 1.00 91.31 220 VAL A C 1
ATOM 1716 O O . VAL A 1 220 ? -2.995 -2.056 -25.580 1.00 91.31 220 VAL A O 1
ATOM 1719 N N . ARG A 1 221 ? -2.754 -4.230 -25.054 1.00 88.31 221 ARG A N 1
ATOM 1720 C CA . ARG A 1 221 ? -3.908 -4.725 -25.823 1.00 88.31 221 ARG A CA 1
ATOM 1721 C C . ARG A 1 221 ? -5.234 -4.333 -25.191 1.00 88.31 221 ARG A C 1
ATOM 1723 O O . ARG A 1 221 ? -6.128 -3.850 -25.882 1.00 88.31 221 ARG A O 1
ATOM 1730 N N . ARG A 1 222 ? -5.366 -4.585 -23.890 1.00 87.00 222 ARG A N 1
ATOM 1731 C CA . ARG A 1 222 ? -6.573 -4.329 -23.107 1.00 87.00 222 ARG A CA 1
ATOM 1732 C C . ARG A 1 222 ? -6.191 -3.797 -21.740 1.00 87.00 222 ARG A C 1
ATOM 1734 O O . ARG A 1 222 ? -5.202 -4.221 -21.150 1.00 87.00 222 ARG A O 1
ATOM 1741 N N . VAL A 1 223 ? -7.021 -2.891 -21.249 1.00 89.31 223 VAL A N 1
ATOM 1742 C CA . VAL A 1 223 ? -6.927 -2.309 -19.914 1.00 89.31 223 VAL A CA 1
ATOM 1743 C C . VAL A 1 223 ? -8.275 -2.449 -19.217 1.00 89.31 223 VAL A C 1
ATOM 1745 O O . VAL A 1 223 ? -9.326 -2.417 -19.859 1.00 89.31 223 VAL A O 1
ATOM 1748 N N . HIS A 1 224 ? -8.239 -2.595 -17.900 1.00 88.44 224 HIS A N 1
ATOM 1749 C CA . HIS A 1 224 ? -9.399 -2.556 -17.021 1.00 88.44 224 HIS A CA 1
ATOM 1750 C C . HIS A 1 224 ? -9.245 -1.385 -16.057 1.00 88.44 224 HIS A C 1
ATOM 1752 O O . HIS A 1 224 ? -8.164 -1.163 -15.513 1.00 88.44 224 HIS A O 1
ATOM 1758 N N . ALA A 1 225 ? -10.311 -0.615 -15.865 1.00 86.62 225 ALA A N 1
ATOM 1759 C CA . ALA A 1 225 ? -10.309 0.514 -14.947 1.00 86.62 225 ALA A CA 1
ATOM 1760 C C . ALA A 1 225 ? -10.982 0.109 -13.637 1.00 86.62 225 ALA A C 1
ATOM 1762 O O . ALA A 1 225 ? -12.151 -0.272 -13.621 1.00 86.62 225 ALA A O 1
ATOM 1763 N N . LEU A 1 226 ? -10.249 0.243 -12.540 1.00 81.25 226 LEU A N 1
ATOM 1764 C CA . LEU A 1 226 ? -10.771 0.142 -11.188 1.00 81.25 226 LEU A CA 1
ATOM 1765 C C . LEU A 1 226 ? -11.067 1.547 -10.677 1.00 81.25 226 LEU A C 1
ATOM 1767 O O . LEU A 1 226 ? -10.319 2.500 -10.939 1.00 81.25 226 LEU A O 1
ATOM 1771 N N . THR A 1 227 ? -12.116 1.673 -9.869 1.00 70.44 227 THR A N 1
ATOM 1772 C CA . THR A 1 227 ? -12.234 2.844 -9.004 1.00 70.44 227 THR A CA 1
ATOM 1773 C C . THR A 1 227 ? -11.012 2.867 -8.103 1.00 70.44 227 THR A C 1
ATOM 1775 O O . THR A 1 227 ? -10.786 1.901 -7.381 1.00 70.44 227 THR A O 1
ATOM 1778 N N . HIS A 1 228 ? -10.225 3.942 -8.139 1.00 66.00 228 HIS A N 1
ATOM 1779 C CA . HIS A 1 228 ? -9.138 4.086 -7.182 1.00 66.00 228 HIS A CA 1
ATOM 1780 C C . HIS A 1 228 ? -9.769 4.162 -5.787 1.00 66.00 228 HIS A C 1
ATOM 1782 O O . HIS A 1 228 ? -10.526 5.110 -5.543 1.00 66.00 228 HIS A O 1
ATOM 1788 N N . PRO A 1 229 ? -9.530 3.186 -4.888 1.00 61.69 229 PRO A N 1
ATOM 1789 C CA . PRO A 1 229 ? -9.921 3.364 -3.508 1.00 61.69 229 PRO A CA 1
ATOM 1790 C C . PRO A 1 229 ? -9.047 4.512 -3.005 1.00 61.69 229 PRO A C 1
ATOM 1792 O O . PRO A 1 229 ? -7.826 4.393 -2.919 1.00 61.69 229 PRO A O 1
ATOM 1795 N N . GLY A 1 230 ? -9.651 5.683 -2.803 1.00 69.25 230 GLY A N 1
ATOM 1796 C CA . GLY A 1 230 ? -8.993 6.755 -2.066 1.00 69.25 230 GLY A CA 1
ATOM 1797 C C . GLY A 1 230 ? -8.619 6.263 -0.667 1.00 69.25 230 GLY A C 1
ATOM 1798 O O . GLY A 1 230 ? -8.987 5.156 -0.273 1.00 69.25 230 GLY A O 1
ATOM 1799 N N . LEU A 1 231 ? -7.914 7.093 0.099 1.00 80.38 231 LEU A N 1
ATOM 1800 C CA . LEU A 1 231 ? -7.586 6.745 1.484 1.00 80.38 231 LEU A CA 1
ATOM 1801 C C . LEU A 1 231 ? -8.864 6.391 2.267 1.00 80.38 231 LEU A C 1
ATOM 1803 O O . LEU A 1 231 ? -9.872 7.082 2.126 1.00 80.38 231 LEU A O 1
ATOM 1807 N N . ASN A 1 232 ? -8.829 5.340 3.081 1.00 85.50 232 ASN A N 1
ATOM 1808 C CA . ASN A 1 232 ? -9.891 5.012 4.025 1.00 85.50 232 ASN A CA 1
ATOM 1809 C C . ASN A 1 232 ? -9.502 5.476 5.432 1.00 85.50 232 ASN A C 1
ATOM 1811 O O . ASN A 1 232 ? -8.554 4.955 6.024 1.00 85.50 232 ASN A O 1
ATOM 1815 N N . LEU A 1 233 ? -10.213 6.473 5.954 1.00 92.06 233 LEU A N 1
ATOM 1816 C CA . LEU A 1 233 ? -9.916 7.119 7.230 1.00 92.06 233 LEU A CA 1
ATOM 1817 C C . LEU A 1 233 ? -10.933 6.717 8.294 1.00 92.06 233 LEU A C 1
ATOM 1819 O O . LEU A 1 233 ? -12.135 6.742 8.039 1.00 92.06 233 LEU A O 1
ATOM 1823 N N . LEU A 1 234 ? -10.452 6.458 9.506 1.00 94.56 234 LEU A N 1
ATOM 1824 C CA . LEU A 1 234 ? -11.279 6.454 10.712 1.00 94.56 234 LEU A CA 1
ATOM 1825 C C . LEU A 1 234 ? -10.981 7.722 11.508 1.00 94.56 234 LEU A C 1
ATOM 1827 O O . LEU A 1 234 ? -9.816 8.012 11.777 1.00 94.56 234 LEU A O 1
ATOM 1831 N N . ILE A 1 235 ? -12.015 8.462 11.896 1.00 94.25 235 ILE A N 1
ATOM 1832 C CA . ILE A 1 235 ? -11.897 9.625 12.780 1.00 94.25 235 ILE A CA 1
ATOM 1833 C C . ILE A 1 235 ? -12.723 9.349 14.033 1.00 94.25 235 ILE A C 1
ATOM 1835 O O . ILE A 1 235 ? -13.916 9.056 13.929 1.00 94.25 235 ILE A O 1
ATOM 1839 N N . SER A 1 236 ? -12.105 9.437 15.208 1.00 91.25 236 SER A N 1
ATOM 1840 C CA . SER A 1 236 ? -12.816 9.290 16.480 1.00 91.25 236 SER A CA 1
ATOM 1841 C C . SER A 1 236 ? -13.401 10.622 16.953 1.00 91.25 236 SER A C 1
ATOM 1843 O O . SER A 1 236 ? -12.827 11.690 16.728 1.00 91.25 236 SER A O 1
ATOM 1845 N N . THR A 1 237 ? -14.568 10.569 17.597 1.00 88.75 237 THR A N 1
ATOM 1846 C CA . THR A 1 237 ? -15.191 11.736 18.221 1.00 88.75 237 THR A CA 1
ATOM 1847 C C . THR A 1 237 ? -15.918 11.388 19.516 1.00 88.75 237 THR A C 1
ATOM 1849 O O . THR A 1 237 ? -16.590 10.368 19.625 1.00 88.75 237 THR A O 1
ATOM 1852 N N . ASP A 1 238 ? -15.817 12.291 20.484 1.00 83.75 238 ASP A N 1
ATOM 1853 C CA . ASP A 1 238 ? -16.607 12.330 21.717 1.00 83.75 238 ASP A CA 1
ATOM 1854 C C . ASP A 1 238 ? -17.768 13.348 21.626 1.00 83.75 238 ASP A C 1
ATOM 1856 O O . ASP A 1 238 ? -18.446 13.631 22.616 1.00 83.75 238 ASP A O 1
ATOM 1860 N N . GLY A 1 239 ? -17.971 13.962 20.450 1.00 72.56 239 GLY A N 1
ATOM 1861 C CA . GLY A 1 239 ? -18.894 15.077 20.194 1.00 72.56 239 GLY A CA 1
ATOM 1862 C C . GLY A 1 239 ? -18.735 16.290 21.120 1.00 72.56 239 GLY A C 1
ATOM 1863 O O . GLY A 1 239 ? -19.659 17.110 21.228 1.00 72.56 239 GLY A O 1
ATOM 1864 N N . ALA A 1 240 ? -17.579 16.409 21.774 1.00 71.56 240 ALA A N 1
ATOM 1865 C CA . ALA A 1 240 ? -17.182 17.516 22.626 1.00 71.56 240 ALA A CA 1
ATOM 1866 C C . ALA A 1 240 ? -15.994 18.277 22.007 1.00 71.56 240 ALA A C 1
ATOM 1868 O O . ALA A 1 240 ? -15.566 18.026 20.879 1.00 71.56 240 ALA A O 1
ATOM 1869 N N . ALA A 1 241 ? -15.453 19.251 22.744 1.00 65.38 241 ALA A N 1
ATOM 1870 C CA . ALA A 1 241 ? -14.295 20.022 22.290 1.00 65.38 241 ALA A CA 1
ATOM 1871 C C . ALA A 1 241 ? -13.029 19.158 22.112 1.00 65.38 241 ALA A C 1
ATOM 1873 O O . ALA A 1 241 ? -12.158 19.543 21.336 1.00 65.38 241 ALA A O 1
ATOM 1874 N N . GLY A 1 242 ? -12.949 18.009 22.797 1.00 66.12 242 GLY A N 1
ATOM 1875 C CA . GLY A 1 242 ? -11.795 17.106 22.811 1.00 66.12 242 GLY A CA 1
ATOM 1876 C C . GLY A 1 242 ? -11.579 16.293 21.534 1.00 66.12 242 GLY A C 1
ATOM 1877 O O . GLY A 1 242 ? -10.582 15.593 21.442 1.00 66.12 242 GLY A O 1
ATOM 1878 N N . SER A 1 243 ? -12.477 16.384 20.550 1.00 77.50 243 SER A N 1
ATOM 1879 C CA . SER A 1 243 ? -12.308 15.756 19.229 1.00 77.50 243 SER A CA 1
ATOM 1880 C C . SER A 1 243 ? -12.358 16.748 18.063 1.00 77.50 243 SER A C 1
ATOM 1882 O O . SER A 1 243 ? -12.368 16.356 16.890 1.00 77.50 243 SER A O 1
ATOM 1884 N N . LYS A 1 244 ? -12.384 18.056 18.360 1.00 83.69 244 LYS A N 1
ATOM 1885 C CA . LYS A 1 244 ? -12.492 19.112 17.343 1.00 83.69 244 LYS A CA 1
ATOM 1886 C C . LYS A 1 244 ? -11.273 19.121 16.413 1.00 83.69 244 LYS A C 1
ATOM 1888 O O . LYS A 1 244 ? -11.427 19.355 15.214 1.00 83.69 244 LYS A O 1
ATOM 1893 N N . GLY A 1 245 ? -10.077 18.863 16.940 1.00 87.31 245 GLY A N 1
ATOM 1894 C CA . GLY A 1 245 ? -8.841 18.780 16.167 1.00 87.31 245 GLY A CA 1
ATOM 1895 C C . GLY A 1 245 ? -8.848 17.586 15.217 1.00 87.31 245 GLY A C 1
ATOM 1896 O O . GLY A 1 245 ? -8.618 17.769 14.019 1.00 87.31 245 GLY A O 1
ATOM 1897 N N . ALA A 1 246 ? -9.170 16.390 15.720 1.00 90.31 246 ALA A N 1
ATOM 1898 C CA . ALA A 1 246 ? -9.270 15.179 14.899 1.00 90.31 246 ALA A CA 1
ATOM 1899 C C . ALA A 1 246 ? -10.291 15.333 13.760 1.00 90.31 246 ALA A C 1
ATOM 1901 O O . ALA A 1 246 ? -9.968 15.044 12.604 1.00 90.31 246 ALA A O 1
ATOM 1902 N N . LEU A 1 247 ? -11.486 15.860 14.055 1.00 89.69 247 LEU A N 1
ATOM 1903 C CA . LEU A 1 247 ? -12.512 16.135 13.046 1.00 89.69 247 LEU A CA 1
ATOM 1904 C C . LEU A 1 247 ? -12.040 17.162 12.012 1.00 89.69 247 LEU A C 1
ATOM 1906 O O . LEU A 1 247 ? -12.190 16.928 10.814 1.00 89.69 247 LEU A O 1
ATOM 1910 N N . ALA A 1 248 ? -11.439 18.274 12.438 1.00 88.81 248 ALA A N 1
ATOM 1911 C CA . ALA A 1 248 ? -10.984 19.323 11.527 1.00 88.81 248 ALA A CA 1
ATOM 1912 C C . ALA A 1 248 ? -9.870 18.836 10.586 1.00 88.81 248 ALA A C 1
ATOM 1914 O O . ALA A 1 248 ? -9.996 18.953 9.362 1.00 88.81 248 ALA A O 1
ATOM 1915 N N . VAL A 1 249 ? -8.801 18.256 11.141 1.00 89.31 249 VAL A N 1
ATOM 1916 C CA . VAL A 1 249 ? -7.647 17.768 10.369 1.00 89.31 249 VAL A CA 1
ATOM 1917 C C . VAL A 1 249 ? -8.049 16.577 9.504 1.00 89.31 249 VAL A C 1
ATOM 1919 O O . VAL A 1 249 ? -7.756 16.557 8.307 1.00 89.31 249 VAL A O 1
ATOM 1922 N N . GLY A 1 250 ? -8.775 15.610 10.069 1.00 90.25 250 GLY A N 1
ATOM 1923 C CA . GLY A 1 250 ? -9.242 14.434 9.342 1.00 90.25 250 GLY A CA 1
ATOM 1924 C C . GLY A 1 250 ? -10.161 14.801 8.176 1.00 90.25 250 GLY A C 1
ATOM 1925 O O . GLY A 1 250 ? -9.969 14.297 7.072 1.00 90.25 250 GLY A O 1
ATOM 1926 N N . ALA A 1 251 ? -11.082 15.753 8.361 1.00 88.19 251 ALA A N 1
ATOM 1927 C CA . ALA A 1 251 ? -11.948 16.243 7.286 1.00 88.19 251 ALA A CA 1
ATOM 1928 C C . ALA A 1 251 ? -11.178 16.967 6.175 1.00 88.19 251 ALA A C 1
ATOM 1930 O O . ALA A 1 251 ? -11.494 16.810 4.994 1.00 88.19 251 ALA A O 1
ATOM 1931 N N . GLN A 1 252 ? -10.176 17.776 6.532 1.00 87.50 252 GLN A N 1
ATOM 1932 C CA . GLN A 1 252 ? -9.322 18.454 5.555 1.00 87.50 252 GLN A CA 1
ATOM 1933 C C . GLN A 1 252 ? -8.529 17.444 4.717 1.00 87.50 252 GLN A C 1
ATOM 1935 O O . GLN A 1 252 ? -8.577 17.514 3.486 1.00 87.50 252 GLN A O 1
ATOM 1940 N N . ILE A 1 253 ? -7.869 16.478 5.369 1.00 88.31 253 ILE A N 1
ATOM 1941 C CA . ILE A 1 253 ? -7.161 15.382 4.693 1.00 88.31 253 ILE A CA 1
ATOM 1942 C C . ILE A 1 253 ? -8.134 14.626 3.791 1.00 88.31 253 ILE A C 1
ATOM 1944 O O . ILE A 1 253 ? -7.830 14.389 2.624 1.00 88.31 253 ILE A O 1
ATOM 1948 N N . ALA A 1 254 ? -9.320 14.292 4.301 1.00 86.06 254 ALA A N 1
ATOM 1949 C CA . ALA A 1 254 ? -10.297 13.513 3.565 1.00 86.06 254 ALA A CA 1
ATOM 1950 C C . ALA A 1 254 ? -10.784 14.205 2.289 1.00 86.06 254 ALA A C 1
ATOM 1952 O O . ALA A 1 254 ? -10.869 13.568 1.239 1.00 86.06 254 ALA A O 1
ATOM 1953 N N . ARG A 1 255 ? -11.057 15.514 2.344 1.00 84.12 255 ARG A N 1
ATOM 1954 C CA . ARG A 1 255 ? -11.456 16.291 1.161 1.00 84.12 255 ARG A CA 1
ATOM 1955 C C . ARG A 1 255 ? -10.347 16.340 0.115 1.00 84.12 255 ARG A C 1
ATOM 1957 O O . ARG A 1 255 ? -10.604 16.076 -1.054 1.00 84.12 255 ARG A O 1
ATOM 1964 N N . LEU A 1 256 ? -9.117 16.630 0.534 1.00 83.25 256 LEU A N 1
ATOM 1965 C CA . LEU A 1 256 ? -7.972 16.734 -0.374 1.00 83.25 256 LEU A CA 1
ATOM 1966 C C . LEU A 1 256 ? -7.550 15.387 -0.971 1.00 83.25 256 LEU A C 1
ATOM 1968 O O . LEU A 1 256 ? -7.120 15.304 -2.123 1.00 83.25 256 LEU A O 1
ATOM 1972 N N . ALA A 1 257 ? -7.683 14.316 -0.193 1.00 79.00 257 ALA A N 1
ATOM 1973 C CA . ALA A 1 257 ? -7.361 12.969 -0.631 1.00 79.00 257 ALA A CA 1
ATOM 1974 C C . ALA A 1 257 ? -8.513 12.260 -1.354 1.00 79.00 257 ALA A C 1
ATOM 1976 O O . ALA A 1 257 ? -8.309 11.146 -1.837 1.00 79.00 257 ALA A O 1
ATOM 1977 N N . HIS A 1 258 ? -9.701 12.878 -1.434 1.00 77.44 258 HIS A N 1
ATOM 1978 C CA . HIS A 1 258 ? -10.947 12.215 -1.834 1.00 77.44 258 HIS A CA 1
ATOM 1979 C C . HIS A 1 258 ? -11.148 10.881 -1.095 1.00 77.44 258 HIS A C 1
ATOM 1981 O O . HIS A 1 258 ? -11.453 9.847 -1.691 1.00 77.44 258 HIS A O 1
ATOM 1987 N N . ALA A 1 259 ? -10.920 10.915 0.216 1.00 82.06 259 ALA A N 1
ATOM 1988 C CA . ALA A 1 259 ? -10.976 9.760 1.088 1.00 82.06 259 ALA A CA 1
ATOM 1989 C C . ALA A 1 259 ? -12.409 9.301 1.368 1.00 82.06 259 ALA A C 1
ATOM 1991 O O . ALA A 1 259 ? -13.351 10.103 1.383 1.00 82.06 259 ALA A O 1
ATOM 1992 N N . ARG A 1 260 ? -12.535 8.011 1.677 1.00 85.00 260 ARG A N 1
ATOM 1993 C CA . ARG A 1 260 ? -13.671 7.473 2.423 1.00 85.00 260 ARG A CA 1
ATOM 1994 C C . ARG A 1 260 ? -13.418 7.715 3.903 1.00 85.00 260 ARG A C 1
ATOM 1996 O O . ARG A 1 260 ? -12.287 7.567 4.360 1.00 85.00 260 ARG A O 1
ATOM 2003 N N . VAL A 1 261 ? -14.449 8.111 4.634 1.00 89.50 261 VAL A N 1
ATOM 2004 C CA . VAL A 1 261 ? -14.323 8.449 6.052 1.00 89.50 261 VAL A CA 1
ATOM 2005 C C . VAL A 1 261 ? -15.349 7.670 6.849 1.00 89.50 261 VAL A C 1
ATOM 2007 O O . VAL A 1 261 ? -16.525 7.676 6.508 1.00 89.50 261 VAL A O 1
ATOM 2010 N N . THR A 1 262 ? -14.918 7.042 7.933 1.00 92.75 262 THR A N 1
ATOM 2011 C CA . THR A 1 262 ? -15.801 6.579 9.001 1.00 92.75 262 THR A CA 1
ATOM 2012 C C . THR A 1 262 ? -15.608 7.477 10.215 1.00 92.75 262 THR A C 1
ATOM 2014 O O . THR A 1 262 ? -14.480 7.705 10.648 1.00 92.75 262 THR A O 1
ATOM 2017 N N . ILE A 1 263 ? -16.704 7.998 10.756 1.00 93.00 263 ILE A N 1
ATOM 2018 C CA . ILE A 1 263 ? -16.727 8.737 12.017 1.00 93.00 263 ILE A CA 1
ATOM 2019 C C . ILE A 1 263 ? -17.210 7.793 13.108 1.00 93.00 263 ILE A C 1
ATOM 2021 O O . ILE A 1 263 ? -18.316 7.259 13.007 1.00 93.00 263 ILE A O 1
ATOM 2025 N N . LEU A 1 264 ? -16.396 7.601 14.142 1.00 94.12 264 LEU A N 1
ATOM 2026 C CA . LEU A 1 264 ? -16.727 6.762 15.286 1.00 94.12 264 LEU A CA 1
ATOM 2027 C C . LEU A 1 264 ? -16.995 7.623 16.520 1.00 94.12 264 LEU A C 1
ATOM 2029 O O . LEU A 1 264 ? -16.066 8.189 17.095 1.00 94.12 264 LEU A O 1
ATOM 2033 N N . ALA A 1 265 ? -18.258 7.675 16.935 1.00 91.69 265 ALA A N 1
ATOM 2034 C CA . ALA A 1 265 ? -18.646 8.153 18.256 1.00 91.69 265 ALA A CA 1
ATOM 2035 C C . ALA A 1 265 ? -18.270 7.111 19.321 1.00 91.69 265 ALA A C 1
ATOM 2037 O O . ALA A 1 265 ? -18.561 5.926 19.141 1.00 91.69 265 ALA A O 1
ATOM 2038 N N . HIS A 1 266 ? -17.632 7.533 20.412 1.00 89.81 266 HIS A N 1
ATOM 2039 C CA . HIS A 1 266 ? -17.205 6.642 21.496 1.00 89.81 266 HIS A CA 1
ATOM 2040 C C . HIS A 1 266 ? -17.658 7.135 22.876 1.00 89.81 266 HIS A C 1
ATOM 2042 O O . HIS A 1 266 ? -17.901 8.327 23.080 1.00 89.81 266 HIS A O 1
ATOM 2048 N N . GLY A 1 267 ? -17.714 6.222 23.850 1.00 84.38 267 GLY A N 1
ATOM 2049 C CA . GLY A 1 267 ? -17.976 6.532 25.257 1.00 84.38 267 GLY A CA 1
ATOM 2050 C C . GLY A 1 267 ? -19.364 7.111 25.540 1.00 84.38 267 GLY A C 1
ATOM 2051 O O . GLY A 1 267 ? -19.530 7.832 26.523 1.00 84.38 267 GLY A O 1
ATOM 2052 N N . ALA A 1 268 ? -20.346 6.843 24.677 1.00 78.81 268 ALA A N 1
ATOM 2053 C CA . ALA A 1 268 ? -21.700 7.367 24.803 1.00 78.81 268 ALA A CA 1
ATOM 2054 C C . ALA A 1 268 ? -22.757 6.288 24.538 1.00 78.81 268 ALA A C 1
ATOM 2056 O O . ALA A 1 268 ? -22.618 5.469 23.629 1.00 78.81 268 ALA A O 1
ATOM 2057 N N . GLU A 1 269 ? -23.843 6.318 25.317 1.00 79.00 269 GLU A N 1
ATOM 2058 C CA . GLU A 1 269 ? -25.047 5.534 25.027 1.00 79.00 269 GLU A CA 1
ATOM 2059 C C . GLU A 1 269 ? -25.715 6.008 23.727 1.00 79.00 269 GLU A C 1
ATOM 2061 O O . GLU A 1 269 ? -25.507 7.133 23.273 1.00 79.00 269 GLU A O 1
ATOM 2066 N N . GLU A 1 270 ? -26.561 5.161 23.141 1.00 77.12 270 GLU A N 1
ATOM 2067 C CA . GLU A 1 270 ? -27.099 5.302 21.780 1.00 77.12 270 GLU A CA 1
ATOM 2068 C C . GLU A 1 270 ? -27.722 6.684 21.485 1.00 77.12 270 GLU A C 1
ATOM 2070 O O . GLU A 1 270 ? -27.470 7.272 20.432 1.00 77.12 270 GLU A O 1
ATOM 2075 N N . ALA A 1 271 ? -28.463 7.258 22.441 1.00 77.25 271 ALA A N 1
ATOM 2076 C CA . ALA A 1 271 ? -29.071 8.584 22.294 1.00 77.25 271 ALA A CA 1
ATOM 2077 C C . ALA A 1 271 ? -28.038 9.729 22.280 1.00 77.25 271 ALA A C 1
ATOM 2079 O O . ALA A 1 271 ? -28.151 10.653 21.475 1.00 77.25 271 ALA A O 1
ATOM 2080 N N . ALA A 1 272 ? -27.020 9.663 23.141 1.00 80.31 272 ALA A N 1
ATOM 2081 C CA . ALA A 1 272 ? -25.951 10.659 23.193 1.00 80.31 272 ALA A CA 1
ATOM 2082 C C . ALA A 1 272 ? -25.002 10.516 21.993 1.00 80.31 272 ALA A C 1
ATOM 2084 O O . ALA A 1 272 ? -24.600 11.517 21.402 1.00 80.31 272 ALA A O 1
ATOM 2085 N N . ALA A 1 273 ? -24.719 9.283 21.565 1.00 83.06 273 ALA A N 1
ATOM 2086 C CA . ALA A 1 273 ? -23.930 9.005 20.370 1.00 83.06 273 ALA A CA 1
ATOM 2087 C C . ALA A 1 273 ? -24.583 9.589 19.105 1.00 83.06 273 ALA A C 1
ATOM 2089 O O . ALA A 1 273 ? -23.895 10.175 18.269 1.00 83.06 273 ALA A O 1
ATOM 2090 N N . ALA A 1 274 ? -25.913 9.511 18.979 1.00 83.31 274 ALA A N 1
ATOM 2091 C CA . ALA A 1 274 ? -26.633 10.131 17.867 1.00 83.31 274 ALA A CA 1
ATOM 2092 C C . ALA A 1 274 ? -26.430 11.659 17.815 1.00 83.31 274 ALA A C 1
ATOM 2094 O O . ALA A 1 274 ? -26.216 12.216 16.736 1.00 83.31 274 ALA A O 1
ATOM 2095 N N . GLU A 1 275 ? -26.436 12.337 18.967 1.00 83.25 275 GLU A N 1
ATOM 2096 C CA . GLU A 1 275 ? -26.176 13.779 19.045 1.00 83.25 275 GLU A CA 1
ATOM 2097 C C . GLU A 1 275 ? -24.718 14.118 18.686 1.00 83.25 275 GLU A C 1
ATOM 2099 O O . GLU A 1 275 ? -24.471 15.054 17.919 1.00 83.25 275 GLU A O 1
ATOM 2104 N N . GLN A 1 276 ? -23.750 13.331 19.170 1.00 82.75 276 GLN A N 1
ATOM 2105 C CA . GLN A 1 276 ? -22.333 13.483 18.815 1.00 82.75 276 GLN A CA 1
ATOM 2106 C C . GLN A 1 276 ? -22.120 13.356 17.297 1.00 82.75 276 GLN A C 1
ATOM 2108 O O . GLN A 1 276 ? -21.466 14.203 16.684 1.00 82.75 276 GLN A O 1
ATOM 2113 N N . LEU A 1 277 ? -22.718 12.335 16.672 1.00 83.75 277 LEU A N 1
ATOM 2114 C CA . LEU A 1 277 ? -22.616 12.100 15.229 1.00 83.75 277 LEU A CA 1
ATOM 2115 C C . LEU A 1 277 ? -23.299 13.207 14.419 1.00 83.75 277 LEU A C 1
ATOM 2117 O O . LEU A 1 277 ? -22.780 13.608 13.375 1.00 83.75 277 LEU A O 1
ATOM 2121 N N . GLN A 1 278 ? -24.418 13.747 14.908 1.00 83.75 278 GLN A N 1
ATOM 2122 C CA . GLN A 1 278 ? -25.092 14.878 14.274 1.00 83.75 278 GLN A CA 1
ATOM 2123 C C . GLN A 1 278 ? -24.213 16.140 14.285 1.00 83.75 278 GLN A C 1
ATOM 2125 O O . GLN A 1 278 ? -24.037 16.770 13.241 1.00 83.75 278 GLN A O 1
ATOM 2130 N N . ARG A 1 279 ? -23.577 16.469 15.418 1.00 81.25 279 ARG A N 1
ATOM 2131 C CA . ARG A 1 279 ? -22.625 17.595 15.506 1.00 81.25 279 ARG A CA 1
ATOM 2132 C C . ARG A 1 279 ? -21.405 17.389 14.609 1.00 81.25 279 ARG A C 1
ATOM 2134 O O . ARG A 1 279 ? -20.974 18.317 13.924 1.00 81.25 279 ARG A O 1
ATOM 2141 N N . ALA A 1 280 ? -20.862 16.170 14.572 1.00 82.62 280 ALA A N 1
ATOM 2142 C CA . ALA A 1 280 ? -19.762 15.835 13.674 1.00 82.62 280 ALA A CA 1
ATOM 2143 C C . ALA A 1 280 ? -20.174 16.066 12.214 1.00 82.62 280 ALA A C 1
ATOM 2145 O O . ALA A 1 280 ? -19.474 16.752 11.472 1.00 82.62 280 ALA A O 1
ATOM 2146 N N . ARG A 1 281 ? -21.357 15.591 11.811 1.00 83.38 281 ARG A N 1
ATOM 2147 C CA . ARG A 1 281 ? -21.897 15.801 10.462 1.00 83.38 281 ARG A CA 1
ATOM 2148 C C . ARG A 1 281 ? -22.003 17.283 10.090 1.00 83.38 281 ARG A C 1
ATOM 2150 O O . ARG A 1 281 ? -21.646 17.644 8.971 1.00 83.38 281 ARG A O 1
ATOM 2157 N N . GLU A 1 282 ? -22.456 18.130 11.009 1.00 81.69 282 GLU A N 1
ATOM 2158 C CA . GLU A 1 282 ? -22.537 19.583 10.805 1.00 81.69 282 GLU A CA 1
ATOM 2159 C C . GLU A 1 282 ? -21.150 20.218 10.620 1.00 81.69 282 GLU A C 1
ATOM 2161 O O . GLU A 1 282 ? -20.971 21.065 9.744 1.00 81.69 282 GLU A O 1
ATOM 2166 N N . SER A 1 283 ? -20.145 19.757 11.370 1.00 76.88 283 SER A N 1
ATOM 2167 C CA . SER A 1 283 ? -18.763 20.247 11.270 1.00 76.88 283 SER A CA 1
ATOM 2168 C C . SER A 1 283 ? -18.022 19.786 10.008 1.00 76.88 283 SER A C 1
ATOM 2170 O O . SER A 1 283 ? -17.099 20.463 9.551 1.00 76.88 283 SER A O 1
ATOM 2172 N N . LEU A 1 284 ? -18.361 18.618 9.462 1.00 76.38 284 LEU A N 1
ATOM 2173 C CA . LEU A 1 284 ? -17.653 18.003 8.334 1.00 76.38 284 LEU A CA 1
ATOM 2174 C C . LEU A 1 284 ? -17.962 18.678 6.983 1.00 76.38 284 LEU A C 1
ATOM 2176 O O . LEU A 1 284 ? -17.112 18.665 6.083 1.00 76.38 284 LEU A O 1
ATOM 2180 N N . GLY A 1 285 ? -19.130 19.317 6.858 1.00 69.31 285 GLY A N 1
ATOM 2181 C CA . GLY A 1 285 ? -19.565 20.017 5.646 1.00 69.31 285 GLY A CA 1
ATOM 2182 C C . GLY A 1 285 ? -19.730 19.099 4.424 1.00 69.31 285 GLY A C 1
ATOM 2183 O O . GLY A 1 285 ? -19.879 17.884 4.542 1.00 69.31 285 GLY A O 1
ATOM 2184 N N . SER A 1 286 ? -19.716 19.679 3.219 1.00 66.00 286 SER A N 1
ATOM 2185 C CA . SER A 1 286 ? -19.807 18.948 1.942 1.00 66.00 286 SER A CA 1
ATOM 2186 C C . SER A 1 286 ? -18.433 18.711 1.292 1.00 66.00 286 SER A C 1
ATOM 2188 O O . SER A 1 286 ? -17.490 19.460 1.544 1.00 66.00 286 SER A O 1
ATOM 2190 N N . GLY A 1 287 ? -18.327 17.731 0.384 1.00 62.22 287 GLY A N 1
ATOM 2191 C CA . GLY A 1 287 ? -17.154 17.559 -0.496 1.00 62.22 287 GLY A CA 1
ATOM 2192 C C . GLY A 1 287 ? -16.263 16.340 -0.225 1.00 62.22 287 GLY A C 1
ATOM 2193 O O . GLY A 1 287 ? -15.165 16.270 -0.770 1.00 62.22 287 GLY A O 1
ATOM 2194 N N . MET A 1 288 ? -16.706 15.384 0.596 1.00 69.62 288 MET A N 1
ATOM 2195 C CA . MET A 1 288 ? -16.026 14.089 0.770 1.00 69.62 288 MET A CA 1
ATOM 2196 C C . MET A 1 288 ? -16.564 13.027 -0.191 1.00 69.62 288 MET A C 1
ATOM 2198 O O . MET A 1 288 ? -17.685 13.150 -0.686 1.00 69.62 288 MET A O 1
ATOM 2202 N N . ALA A 1 289 ? -15.765 11.986 -0.454 1.00 62.16 289 ALA A N 1
ATOM 2203 C CA . ALA A 1 289 ? -16.142 10.915 -1.377 1.00 62.16 289 ALA A CA 1
ATOM 2204 C C . ALA A 1 289 ? -17.241 10.008 -0.797 1.00 62.16 289 ALA A C 1
ATOM 2206 O O . ALA A 1 289 ? -18.198 9.682 -1.497 1.00 62.16 289 ALA A O 1
ATOM 2207 N N . SER A 1 290 ? -17.120 9.632 0.479 1.00 80.19 290 SER A N 1
ATOM 2208 C CA . SER A 1 290 ? -18.161 8.960 1.263 1.00 80.19 290 SER A CA 1
ATOM 2209 C C . SER A 1 290 ? -17.916 9.181 2.756 1.00 80.19 290 SER A C 1
ATOM 2211 O O . SER A 1 290 ? -16.763 9.314 3.174 1.00 80.19 290 SER A O 1
ATOM 2213 N N . ILE A 1 291 ? -18.990 9.225 3.546 1.00 84.81 291 ILE A N 1
ATOM 2214 C CA . ILE A 1 291 ? -18.922 9.348 5.005 1.00 84.81 291 ILE A CA 1
ATOM 2215 C C . ILE A 1 291 ? -19.882 8.333 5.619 1.00 84.81 291 ILE A C 1
ATOM 2217 O O . ILE A 1 291 ? -21.078 8.381 5.330 1.00 84.81 291 ILE A O 1
ATOM 2221 N N . ASP A 1 292 ? -19.352 7.472 6.478 1.00 88.50 292 ASP A N 1
ATOM 2222 C CA . ASP A 1 292 ? -20.100 6.532 7.304 1.00 88.50 292 ASP A CA 1
ATOM 2223 C C . ASP A 1 292 ? -20.030 6.963 8.773 1.00 88.50 292 ASP A C 1
ATOM 2225 O O . ASP A 1 292 ? -19.030 7.520 9.231 1.00 88.50 292 ASP A O 1
ATOM 2229 N N . PHE A 1 293 ? -21.094 6.704 9.526 1.00 89.00 293 PHE A N 1
ATOM 2230 C CA . PHE A 1 293 ? -21.195 7.046 10.943 1.00 89.00 293 PHE A CA 1
ATOM 2231 C C . PHE A 1 293 ? -21.398 5.771 11.756 1.00 89.00 293 PHE A C 1
ATOM 2233 O O . PHE A 1 293 ? -22.237 4.937 11.411 1.00 89.00 293 PHE A O 1
ATOM 2240 N N . ARG A 1 294 ? -20.621 5.615 12.827 1.00 91.19 294 ARG A N 1
ATOM 2241 C CA . ARG A 1 294 ? -20.669 4.473 13.743 1.00 91.19 294 ARG A CA 1
ATOM 2242 C C . ARG A 1 294 ? -20.604 4.959 15.183 1.00 91.19 294 ARG A C 1
ATOM 2244 O O . ARG A 1 294 ? -20.096 6.042 15.457 1.00 91.19 294 ARG A O 1
ATOM 2251 N N . SER A 1 295 ? -21.089 4.137 16.100 1.00 91.12 295 SER A N 1
ATOM 2252 C CA . SER A 1 295 ? -21.044 4.401 17.535 1.00 91.12 295 SER A CA 1
ATOM 2253 C C . SER A 1 295 ? -20.578 3.166 18.294 1.00 91.12 295 SER A C 1
ATOM 2255 O O . SER A 1 295 ? -20.952 2.047 17.940 1.00 91.12 295 SER A O 1
ATOM 2257 N N . SER A 1 296 ? -19.808 3.378 19.356 1.00 90.12 296 SER A N 1
ATOM 2258 C CA . SER A 1 296 ? -19.455 2.359 20.341 1.00 90.12 296 SER A CA 1
ATOM 2259 C C . SER A 1 296 ? -19.657 2.904 21.761 1.00 90.12 296 SER A C 1
ATOM 2261 O O . SER A 1 296 ? -19.298 4.057 22.015 1.00 90.12 296 SER A O 1
ATOM 2263 N N . PRO A 1 297 ? -20.199 2.104 22.699 1.00 88.19 297 PRO A N 1
ATOM 2264 C CA . PRO A 1 297 ? -20.275 2.491 24.106 1.00 88.19 297 PRO A CA 1
ATOM 2265 C C . PRO A 1 297 ? -18.909 2.437 24.813 1.00 88.19 297 PRO A C 1
ATOM 2267 O O . PRO A 1 297 ? -18.777 2.979 25.909 1.00 88.19 297 PRO A O 1
ATOM 2270 N N . ASP A 1 298 ? -17.908 1.790 24.210 1.00 89.75 298 ASP A N 1
ATOM 2271 C CA . ASP A 1 298 ? -16.591 1.583 24.816 1.00 89.75 298 ASP A CA 1
ATOM 2272 C C . ASP A 1 298 ? -15.803 2.897 24.962 1.00 89.75 298 ASP A C 1
ATOM 2274 O O . ASP A 1 298 ? -16.087 3.908 24.308 1.00 89.75 298 ASP A O 1
ATOM 2278 N N . SER A 1 299 ? -14.775 2.874 25.814 1.00 87.56 299 SER A N 1
ATOM 2279 C CA . SER A 1 299 ? -13.847 3.997 25.988 1.00 87.56 299 SER A CA 1
ATOM 2280 C C . SER A 1 299 ? -13.082 4.309 24.689 1.00 87.56 299 SER A C 1
ATOM 2282 O O . SER A 1 299 ? -13.012 3.473 23.792 1.00 87.56 299 SER A O 1
ATOM 2284 N N . HIS A 1 300 ? -12.498 5.509 24.559 1.00 88.44 300 HIS A N 1
ATOM 2285 C CA . HIS A 1 300 ? -11.882 5.979 23.304 1.00 88.44 300 HIS A CA 1
ATOM 2286 C C . HIS A 1 300 ? -10.926 4.944 22.680 1.00 88.44 300 HIS A C 1
ATOM 2288 O O . HIS A 1 300 ? -11.148 4.502 21.551 1.00 88.44 300 HIS A O 1
ATOM 2294 N N . GLY A 1 301 ? -9.876 4.539 23.402 1.00 87.88 301 GLY A N 1
ATOM 2295 C CA . GLY A 1 301 ? -8.876 3.608 22.877 1.00 87.88 301 GLY A CA 1
ATOM 2296 C C . GLY A 1 301 ? -9.464 2.246 22.500 1.00 87.88 301 GLY A C 1
ATOM 2297 O O . GLY A 1 301 ? -9.154 1.721 21.432 1.00 87.88 301 GLY A O 1
ATOM 2298 N N . GLU A 1 302 ? -10.349 1.702 23.335 1.00 90.69 302 GLU A N 1
ATOM 2299 C CA . GLU A 1 302 ? -10.987 0.396 23.126 1.00 90.69 302 GLU A CA 1
ATOM 2300 C C . GLU A 1 302 ? -11.958 0.410 21.943 1.00 90.69 302 GLU A C 1
ATOM 2302 O O . GLU A 1 302 ? -11.901 -0.478 21.093 1.00 90.69 302 GLU A O 1
ATOM 2307 N N . ALA A 1 303 ? -12.796 1.444 21.841 1.00 91.62 303 ALA A N 1
ATOM 2308 C CA . ALA A 1 303 ? -13.747 1.622 20.750 1.00 91.62 303 ALA A CA 1
ATOM 2309 C C . ALA A 1 303 ? -13.031 1.686 19.398 1.00 91.62 303 ALA A C 1
ATOM 2311 O O . ALA A 1 303 ? -13.398 0.983 18.455 1.00 91.62 303 ALA A O 1
ATOM 2312 N N . VAL A 1 304 ? -11.989 2.518 19.309 1.00 92.69 304 VAL A N 1
ATOM 2313 C CA . VAL A 1 304 ? -11.215 2.688 18.076 1.00 92.69 304 VAL A CA 1
ATOM 2314 C C . VAL A 1 304 ? -10.430 1.414 17.753 1.00 92.69 304 VAL A C 1
ATOM 2316 O O . VAL A 1 304 ? -10.396 1.017 16.591 1.00 92.69 304 VAL A O 1
ATOM 2319 N N . ALA A 1 305 ? -9.855 0.735 18.751 1.00 91.50 305 ALA A N 1
ATOM 2320 C CA . ALA A 1 305 ? -9.161 -0.538 18.555 1.00 91.50 305 ALA A CA 1
ATOM 2321 C C . ALA A 1 305 ? -10.102 -1.631 18.027 1.00 91.50 305 ALA A C 1
ATOM 2323 O O . ALA A 1 305 ? -9.794 -2.284 17.032 1.00 91.50 305 ALA A O 1
ATOM 2324 N N . ALA A 1 306 ? -11.269 -1.802 18.654 1.00 89.38 306 ALA A N 1
ATOM 2325 C CA . ALA A 1 306 ? -12.265 -2.781 18.235 1.00 89.38 306 ALA A CA 1
ATOM 2326 C C . ALA A 1 306 ? -12.790 -2.486 16.823 1.00 89.38 306 ALA A C 1
ATOM 2328 O O . ALA A 1 306 ? -12.990 -3.404 16.029 1.00 89.38 306 ALA A O 1
ATOM 2329 N N . GLU A 1 307 ? -12.993 -1.212 16.484 1.00 89.69 307 GLU A N 1
ATOM 2330 C CA . GLU A 1 307 ? -13.419 -0.807 15.147 1.00 89.69 307 GLU A CA 1
ATOM 2331 C C . GLU A 1 307 ? -12.318 -1.021 14.098 1.00 89.69 307 GLU A C 1
ATOM 2333 O O . GLU A 1 307 ? -12.618 -1.492 13.005 1.00 89.69 307 GLU A O 1
ATOM 2338 N N . ALA A 1 308 ? -11.052 -0.743 14.421 1.00 85.94 308 ALA A N 1
ATOM 2339 C CA . ALA A 1 308 ? -9.911 -0.973 13.531 1.00 85.94 308 ALA A CA 1
ATOM 2340 C C . ALA A 1 308 ? -9.606 -2.467 13.304 1.00 85.94 308 ALA A C 1
ATOM 2342 O O . ALA A 1 308 ? -9.173 -2.849 12.218 1.00 85.94 308 ALA A O 1
ATOM 2343 N N . ASP A 1 309 ? -9.881 -3.325 14.288 1.00 83.19 309 ASP A N 1
ATOM 2344 C CA . ASP A 1 309 ? -9.841 -4.784 14.123 1.00 83.19 309 ASP A CA 1
ATOM 2345 C C . ASP A 1 309 ? -11.003 -5.259 13.219 1.00 83.19 309 ASP A C 1
ATOM 2347 O O . ASP A 1 309 ? -10.846 -6.073 12.299 1.00 83.19 309 ASP A O 1
ATOM 2351 N N . ARG A 1 310 ? -12.186 -4.650 13.396 1.00 77.81 310 ARG A N 1
ATOM 2352 C CA . ARG A 1 310 ? -13.416 -4.949 12.645 1.00 77.81 310 ARG A CA 1
ATOM 2353 C C . ARG A 1 310 ? -13.558 -4.273 11.296 1.00 77.81 310 ARG A C 1
ATOM 2355 O O . ARG A 1 310 ? -14.381 -4.765 10.530 1.00 77.81 310 ARG A O 1
ATOM 2362 N N . HIS A 1 311 ? -12.764 -3.259 10.924 1.00 73.31 311 HIS A N 1
ATOM 2363 C CA . HIS A 1 311 ? -12.732 -2.601 9.596 1.00 73.31 311 HIS A CA 1
ATOM 2364 C C . HIS A 1 311 ? -11.312 -2.183 9.158 1.00 73.31 311 HIS A C 1
ATOM 2366 O O . HIS A 1 311 ? -10.596 -1.599 9.960 1.00 73.31 311 HIS A O 1
ATOM 2372 N N . PRO A 1 312 ? -10.864 -2.478 7.913 1.00 76.88 312 PRO A N 1
ATOM 2373 C CA . PRO A 1 312 ? -9.543 -2.053 7.460 1.00 76.88 312 PRO A CA 1
ATOM 2374 C C . PRO A 1 312 ? -9.547 -0.550 7.173 1.00 76.88 312 PRO A C 1
ATOM 2376 O O . PRO A 1 312 ? -10.336 -0.074 6.354 1.00 76.88 312 PRO A O 1
ATOM 2379 N N . TYR A 1 313 ? -8.634 0.184 7.799 1.00 86.00 313 TYR A N 1
ATOM 2380 C CA . TYR A 1 313 ? -8.417 1.612 7.570 1.00 86.00 313 TYR A CA 1
ATOM 2381 C C . TYR A 1 313 ? -6.959 1.860 7.185 1.00 86.00 313 TYR A C 1
ATOM 2383 O O . TYR A 1 313 ? -6.064 1.215 7.718 1.00 86.00 313 TYR A O 1
ATOM 2391 N N . ASP A 1 314 ? -6.708 2.812 6.289 1.00 86.88 314 ASP A N 1
ATOM 2392 C CA . ASP A 1 314 ? -5.341 3.219 5.941 1.00 86.88 314 ASP A CA 1
ATOM 2393 C C . ASP A 1 314 ? -4.753 4.135 7.021 1.00 86.88 314 ASP A C 1
ATOM 2395 O O . ASP A 1 314 ? -3.558 4.091 7.323 1.00 86.88 314 ASP A O 1
ATOM 2399 N N . LEU A 1 315 ? -5.596 4.998 7.596 1.00 92.62 315 LEU A N 1
ATOM 2400 C CA . LEU A 1 315 ? -5.192 6.026 8.545 1.00 92.62 315 LEU A CA 1
ATOM 2401 C C . LEU A 1 315 ? -6.256 6.216 9.625 1.00 92.62 315 LEU A C 1
ATOM 2403 O O . LEU A 1 315 ? -7.400 6.552 9.322 1.00 92.62 315 LEU A O 1
ATOM 2407 N N . LEU A 1 316 ? -5.858 6.079 10.887 1.00 95.19 316 LEU A N 1
ATOM 2408 C CA . LEU A 1 316 ? -6.672 6.530 12.013 1.00 95.19 316 LEU A CA 1
ATOM 2409 C C . LEU A 1 316 ? -6.272 7.959 12.374 1.00 95.19 316 LEU A C 1
ATOM 2411 O O . LEU A 1 316 ? -5.086 8.237 12.545 1.00 95.19 316 LEU A O 1
ATOM 2415 N N . VAL A 1 317 ? -7.242 8.856 12.502 1.00 94.62 317 VAL A N 1
ATOM 2416 C CA . VAL A 1 317 ? -7.041 10.239 12.942 1.00 94.62 317 VAL A CA 1
ATOM 2417 C C . VAL A 1 317 ? -7.713 10.400 14.294 1.00 94.62 317 VAL A C 1
ATOM 2419 O O . VAL A 1 317 ? -8.939 10.376 14.386 1.00 94.62 317 VAL A O 1
ATOM 2422 N N . ILE A 1 318 ? -6.905 10.541 15.340 1.00 92.94 318 ILE A N 1
ATOM 2423 C CA . ILE A 1 318 ? -7.394 10.561 16.717 1.00 92.94 318 ILE A CA 1
ATOM 2424 C C . ILE A 1 318 ? -6.822 11.739 17.500 1.00 92.94 318 ILE A C 1
ATOM 2426 O O . ILE A 1 318 ? -5.725 12.230 17.226 1.00 92.94 318 ILE A O 1
ATOM 2430 N N . GLU A 1 319 ? -7.563 12.151 18.519 1.00 90.62 319 GLU A N 1
ATOM 2431 C CA . GLU A 1 319 ? -7.171 13.180 19.479 1.00 90.62 319 GLU A CA 1
ATOM 2432 C C . GLU A 1 319 ? -7.258 12.583 20.890 1.00 90.62 319 GLU A C 1
ATOM 2434 O O . GLU A 1 319 ? -8.275 12.712 21.568 1.00 90.62 319 GLU A O 1
ATOM 2439 N N . PRO A 1 320 ? -6.241 11.816 21.322 1.00 86.81 320 PRO A N 1
ATOM 2440 C CA . PRO A 1 320 ? -6.257 11.224 22.650 1.00 86.81 320 PRO A CA 1
ATOM 2441 C C . PRO A 1 320 ? -5.973 12.294 23.719 1.00 86.81 320 PRO A C 1
ATOM 2443 O O . PRO A 1 320 ? -5.208 13.238 23.459 1.00 86.81 320 PRO A O 1
ATOM 2446 N N . PRO A 1 321 ? -6.505 12.132 24.946 1.00 83.19 321 PRO A N 1
ATOM 2447 C CA . PRO A 1 321 ? -6.122 12.960 26.084 1.00 83.19 321 PRO A CA 1
ATOM 2448 C C . PRO A 1 321 ? -4.600 12.988 26.257 1.00 83.19 321 PRO A C 1
ATOM 2450 O O . PRO A 1 321 ? -3.922 11.980 26.062 1.00 83.19 321 PRO A O 1
ATOM 2453 N N . ALA A 1 322 ? -4.041 14.138 26.645 1.00 81.25 322 ALA A N 1
ATOM 2454 C CA . ALA A 1 322 ? -2.588 14.299 26.738 1.00 81.25 322 ALA A CA 1
ATOM 2455 C C . ALA A 1 322 ? -1.926 13.282 27.689 1.00 81.25 322 ALA A C 1
ATOM 2457 O O . ALA A 1 322 ? -0.831 12.814 27.394 1.00 81.25 322 ALA A O 1
ATOM 2458 N N . SER A 1 323 ? -2.604 12.905 28.778 1.00 82.56 323 SER A N 1
ATOM 2459 C CA . SER A 1 323 ? -2.140 11.905 29.751 1.00 82.56 323 SER A CA 1
ATOM 2460 C C . SER A 1 323 ? -2.091 10.476 29.205 1.00 82.56 323 SER A C 1
ATOM 2462 O O . SER A 1 323 ? -1.281 9.685 29.671 1.00 82.56 323 SER A O 1
ATOM 2464 N N . GLU A 1 324 ? -2.933 10.150 28.224 1.00 85.12 324 GLU A N 1
ATOM 2465 C CA . GLU A 1 324 ? -3.133 8.788 27.698 1.00 85.12 324 GLU A CA 1
ATOM 2466 C C . GLU A 1 324 ? -2.620 8.643 26.257 1.00 85.12 324 GLU A C 1
ATOM 2468 O O . GLU A 1 324 ? -2.785 7.602 25.622 1.00 85.12 324 GLU A O 1
ATOM 2473 N N . ARG A 1 325 ? -1.995 9.693 25.709 1.00 86.06 325 ARG A N 1
ATOM 2474 C CA . ARG A 1 325 ? -1.590 9.772 24.299 1.00 86.06 325 ARG A CA 1
ATOM 2475 C C . ARG A 1 325 ? -0.704 8.607 23.872 1.00 86.06 325 ARG A C 1
ATOM 2477 O O . ARG A 1 325 ? -0.924 8.044 22.803 1.00 86.06 325 ARG A O 1
ATOM 2484 N N . VAL A 1 326 ? 0.300 8.270 24.681 1.00 85.88 326 VAL A N 1
ATOM 2485 C CA . VAL A 1 326 ? 1.256 7.195 24.373 1.00 85.88 326 VAL A CA 1
ATOM 2486 C C . VAL A 1 326 ? 0.583 5.828 24.483 1.00 85.88 326 VAL A C 1
ATOM 2488 O O . VAL A 1 326 ? 0.674 5.041 23.546 1.00 85.88 326 VAL A O 1
ATOM 2491 N N . GLU A 1 327 ? -0.147 5.580 25.572 1.00 86.75 327 GLU A N 1
ATOM 2492 C CA . GLU A 1 327 ? -0.856 4.318 25.818 1.00 86.75 327 GLU A CA 1
ATOM 2493 C C . GLU A 1 327 ? -1.904 4.032 24.732 1.00 86.75 327 GLU A C 1
ATOM 2495 O O . GLU A 1 327 ? -1.918 2.953 24.139 1.00 86.75 327 GLU A O 1
ATOM 2500 N N . THR A 1 328 ? -2.720 5.033 24.387 1.00 88.69 328 THR A N 1
ATOM 2501 C CA . THR A 1 328 ? -3.712 4.923 23.307 1.00 88.69 328 THR A CA 1
ATOM 2502 C C . THR A 1 328 ? -3.024 4.645 21.973 1.00 88.69 328 THR A C 1
ATOM 2504 O O . THR A 1 328 ? -3.459 3.783 21.212 1.00 88.69 328 THR A O 1
ATOM 2507 N N . ALA A 1 329 ? -1.928 5.347 21.670 1.00 88.75 329 ALA A N 1
ATOM 2508 C CA . ALA A 1 329 ? -1.205 5.137 20.423 1.00 88.75 329 ALA A CA 1
ATOM 2509 C C . ALA A 1 329 ? -0.625 3.718 20.320 1.00 88.75 329 ALA A C 1
ATOM 2511 O O . ALA A 1 329 ? -0.728 3.096 19.262 1.00 88.75 329 ALA A O 1
ATOM 2512 N N . GLU A 1 330 ? -0.067 3.179 21.405 1.00 86.94 330 GLU A N 1
ATOM 2513 C CA . GLU A 1 330 ? 0.412 1.794 21.456 1.00 86.94 330 GLU A CA 1
ATOM 2514 C C . GLU A 1 330 ? -0.718 0.780 21.263 1.00 86.94 330 GLU A C 1
ATOM 2516 O O . GLU A 1 330 ? -0.567 -0.143 20.459 1.00 86.94 330 GLU A O 1
ATOM 2521 N N . LEU A 1 331 ? -1.847 0.964 21.956 1.00 88.69 331 LEU A N 1
ATOM 2522 C CA . LEU A 1 331 ? -3.026 0.105 21.829 1.00 88.69 331 LEU A CA 1
ATOM 2523 C C . LEU A 1 331 ? -3.512 0.052 20.375 1.00 88.69 331 LEU A C 1
ATOM 2525 O O . LEU A 1 331 ? -3.702 -1.027 19.812 1.00 88.69 331 LEU A O 1
ATOM 2529 N N . LEU A 1 332 ? -3.652 1.211 19.734 1.00 89.75 332 LEU A N 1
ATOM 2530 C CA . LEU A 1 332 ? -4.140 1.288 18.361 1.00 89.75 332 LEU A CA 1
ATOM 2531 C C . LEU A 1 332 ? -3.147 0.707 17.364 1.00 89.75 332 LEU A C 1
ATOM 2533 O O . LEU A 1 332 ? -3.533 -0.074 16.503 1.00 89.75 332 LEU A O 1
ATOM 2537 N N . LEU A 1 333 ? -1.853 0.999 17.499 1.00 86.06 333 LEU A N 1
ATOM 2538 C CA . LEU A 1 333 ? -0.831 0.384 16.645 1.00 86.06 333 LEU A CA 1
ATOM 2539 C C . LEU A 1 333 ? -0.792 -1.151 16.777 1.00 86.06 333 LEU A C 1
ATOM 2541 O O . LEU A 1 333 ? -0.240 -1.821 15.903 1.00 86.06 333 LEU A O 1
ATOM 2545 N N . GLN A 1 334 ? -1.366 -1.734 17.833 1.00 82.25 334 GLN A N 1
ATOM 2546 C CA . GLN A 1 334 ? -1.525 -3.183 17.978 1.00 82.25 334 GLN A CA 1
ATOM 2547 C C . GLN A 1 334 ? -2.815 -3.712 17.336 1.00 82.25 334 GLN A C 1
ATOM 2549 O O . GLN A 1 334 ? -2.787 -4.822 16.803 1.00 82.25 334 GLN A O 1
ATOM 2554 N N . ALA A 1 335 ? -3.889 -2.920 17.332 1.00 83.88 335 ALA A N 1
ATOM 2555 C CA . ALA A 1 335 ? -5.234 -3.336 16.940 1.00 83.88 335 ALA A CA 1
ATOM 2556 C C . ALA A 1 335 ? -5.422 -3.604 15.436 1.00 83.88 335 ALA A C 1
ATOM 2558 O O . ALA A 1 335 ? -6.210 -4.467 15.072 1.00 83.88 335 ALA A O 1
ATOM 2559 N N . GLY A 1 336 ? -4.692 -2.920 14.549 1.00 74.31 336 GLY A N 1
ATOM 2560 C CA . GLY A 1 336 ? -4.890 -3.102 13.108 1.00 74.31 336 GLY A CA 1
ATOM 2561 C C . GLY A 1 336 ? -3.716 -2.666 12.240 1.00 74.31 336 GLY A C 1
ATOM 2562 O O . GLY A 1 336 ? -2.750 -2.055 12.698 1.00 74.31 336 GLY A O 1
ATOM 2563 N N . GLU A 1 337 ? -3.771 -3.001 10.953 1.00 78.19 337 GLU A N 1
ATOM 2564 C CA . GLU A 1 337 ? -2.746 -2.626 9.974 1.00 78.19 337 GLU A CA 1
ATOM 2565 C C . GLU A 1 337 ? -3.023 -1.246 9.370 1.00 78.19 337 GLU A C 1
ATOM 2567 O O . GLU A 1 337 ? -3.376 -1.114 8.206 1.00 78.19 337 GLU A O 1
ATOM 2572 N N . HIS A 1 338 ? -2.858 -0.214 10.195 1.00 87.06 338 HIS A N 1
ATOM 2573 C CA . HIS A 1 338 ? -3.105 1.176 9.825 1.00 87.06 338 HIS A CA 1
ATOM 2574 C C . HIS A 1 338 ? -1.957 2.088 10.265 1.00 87.06 338 HIS A C 1
ATOM 2576 O O . HIS A 1 338 ? -1.185 1.781 11.182 1.00 87.06 338 HIS A O 1
ATOM 2582 N N . HIS A 1 339 ? -1.880 3.259 9.642 1.00 92.12 339 HIS A N 1
ATOM 2583 C CA . HIS A 1 339 ? -1.080 4.370 10.144 1.00 92.12 339 HIS A CA 1
ATOM 2584 C C . HIS A 1 339 ? -1.884 5.169 11.176 1.00 92.12 339 HIS A C 1
ATOM 2586 O O . HIS A 1 339 ? -3.113 5.090 11.220 1.00 92.12 339 HIS A O 1
ATOM 2592 N N . LEU A 1 340 ? -1.198 5.929 12.027 1.00 93.56 340 LEU A N 1
ATOM 2593 C CA . LEU A 1 340 ? -1.833 6.651 13.127 1.00 93.56 340 LEU A CA 1
ATOM 2594 C C . LEU A 1 340 ? -1.465 8.132 13.076 1.00 93.56 340 LEU A C 1
ATOM 2596 O O . LEU A 1 340 ? -0.297 8.483 13.194 1.00 93.56 340 LEU A O 1
ATOM 2600 N N . MET A 1 341 ? -2.454 9.004 12.920 1.00 94.12 341 MET A N 1
ATOM 2601 C CA . MET A 1 341 ? -2.308 10.449 13.050 1.00 94.12 341 MET A CA 1
ATOM 2602 C C . MET A 1 341 ? -2.792 10.876 14.433 1.00 94.12 341 MET A C 1
ATOM 2604 O O . MET A 1 341 ? -3.986 10.824 14.727 1.00 94.12 341 MET A O 1
ATOM 2608 N N . LEU A 1 342 ? -1.856 11.336 15.257 1.00 92.19 342 LEU A N 1
ATOM 2609 C CA . LEU A 1 342 ? -2.138 11.963 16.539 1.00 92.19 342 LEU A CA 1
ATOM 2610 C C . LEU A 1 342 ? -2.312 13.460 16.324 1.00 92.19 342 LEU A C 1
ATOM 2612 O O . LEU A 1 342 ? -1.382 14.155 15.903 1.00 92.19 342 LEU A O 1
ATOM 2616 N N . VAL A 1 343 ? -3.510 13.953 16.607 1.00 91.06 343 VAL A N 1
ATOM 2617 C CA . VAL A 1 343 ? -3.870 15.354 16.424 1.00 91.06 343 VAL A CA 1
ATOM 2618 C C . VAL A 1 343 ? -3.989 16.029 17.790 1.00 91.06 343 VAL A C 1
ATOM 2620 O O . VAL A 1 343 ? -4.644 15.492 18.677 1.00 91.06 343 VAL A O 1
ATOM 2623 N N . PRO A 1 344 ? -3.350 17.190 17.997 1.00 87.50 344 PRO A N 1
ATOM 2624 C CA . PRO A 1 344 ? -3.545 17.981 19.203 1.00 87.50 344 PRO A CA 1
ATOM 2625 C C . PRO A 1 344 ? -4.781 18.890 19.104 1.00 87.50 344 PRO A C 1
ATOM 2627 O O . PRO A 1 344 ? -5.109 19.342 18.003 1.00 87.50 344 PRO A O 1
ATOM 2630 N N . PRO A 1 345 ? -5.375 19.304 20.240 1.00 82.06 345 PRO A N 1
ATOM 2631 C CA . PRO A 1 345 ? -6.554 20.176 20.246 1.00 82.06 345 PRO A CA 1
ATOM 2632 C C . PRO A 1 345 ? -6.361 21.509 19.515 1.00 82.06 345 PRO A C 1
ATOM 2634 O O . PRO A 1 345 ? -7.264 22.013 18.849 1.00 82.06 345 PRO A O 1
ATOM 2637 N N . SER A 1 346 ? -5.153 22.080 19.566 1.00 82.50 346 SER A N 1
ATOM 2638 C CA . SER A 1 346 ? -4.841 23.340 18.876 1.00 82.50 346 SER A CA 1
ATOM 2639 C C . SER A 1 346 ? -4.789 23.228 17.354 1.00 82.50 346 SER A C 1
ATOM 2641 O O . SER A 1 346 ? -4.671 24.248 16.679 1.00 82.50 346 SER A O 1
ATOM 2643 N N . ALA A 1 347 ? -4.796 22.016 16.793 1.00 83.38 347 ALA A N 1
ATOM 2644 C CA . ALA A 1 347 ? -4.746 21.831 15.349 1.00 83.38 347 ALA A CA 1
ATOM 2645 C C . ALA A 1 347 ? -6.078 22.168 14.663 1.00 83.38 347 ALA A C 1
ATOM 2647 O O . ALA A 1 347 ? -6.078 22.382 13.455 1.00 83.38 347 ALA A O 1
ATOM 2648 N N . ALA A 1 348 ? -7.183 22.265 15.413 1.00 80.38 348 ALA A N 1
ATOM 2649 C CA . ALA A 1 348 ? -8.513 22.523 14.861 1.00 80.38 348 ALA A CA 1
ATOM 2650 C C . ALA A 1 348 ? -8.592 23.811 14.025 1.00 80.38 348 ALA A C 1
ATOM 2652 O O . ALA A 1 348 ? -9.256 23.840 12.991 1.00 80.38 348 ALA A O 1
ATOM 2653 N N . ASP A 1 349 ? -7.896 24.860 14.467 1.00 80.06 349 ASP A N 1
ATOM 2654 C CA . ASP A 1 349 ? -7.946 26.187 13.846 1.00 80.06 349 ASP A CA 1
ATOM 2655 C C . ASP A 1 349 ? -6.700 26.475 12.981 1.00 80.06 349 ASP A C 1
ATOM 2657 O O . ASP A 1 349 ? -6.504 27.595 12.504 1.00 80.06 349 ASP A O 1
ATOM 2661 N N . ARG A 1 350 ? -5.831 25.473 12.771 1.00 81.56 350 ARG A N 1
ATOM 2662 C CA . ARG A 1 350 ? -4.627 25.612 11.943 1.00 81.56 350 ARG A CA 1
ATOM 2663 C C . ARG A 1 350 ? -4.926 25.332 10.464 1.00 81.56 350 ARG A C 1
ATOM 2665 O O . ARG A 1 350 ? -5.769 24.491 10.143 1.00 81.56 350 ARG A O 1
ATOM 2672 N N . PRO A 1 351 ? -4.226 26.018 9.540 1.00 80.06 351 PRO A N 1
ATOM 2673 C CA . PRO A 1 351 ? -4.300 25.688 8.126 1.00 80.06 351 PRO A CA 1
ATOM 2674 C C . PRO A 1 351 ? -3.670 24.318 7.852 1.00 80.06 351 PRO A C 1
ATOM 2676 O O . PRO A 1 351 ? -2.874 23.803 8.640 1.00 80.06 351 PRO A O 1
ATOM 2679 N N . ILE A 1 352 ? -4.012 23.759 6.692 1.00 79.88 352 ILE A N 1
ATOM 2680 C CA . ILE A 1 352 ? -3.456 22.494 6.208 1.00 79.88 352 ILE A CA 1
ATOM 2681 C C . ILE A 1 352 ? -1.923 22.592 6.182 1.00 79.88 352 ILE A C 1
ATOM 2683 O O . ILE A 1 352 ? -1.395 23.598 5.696 1.00 79.88 352 ILE A O 1
ATOM 2687 N N . PRO A 1 353 ? -1.198 21.568 6.671 1.00 85.44 353 PRO A N 1
ATOM 2688 C CA . PRO A 1 353 ? 0.257 21.561 6.637 1.00 85.44 353 PRO A CA 1
ATOM 2689 C C . PRO A 1 353 ? 0.786 21.729 5.211 1.00 85.44 353 PRO A C 1
ATOM 2691 O O . PRO A 1 353 ? 0.608 20.849 4.374 1.00 85.44 353 PRO A O 1
ATOM 2694 N N . S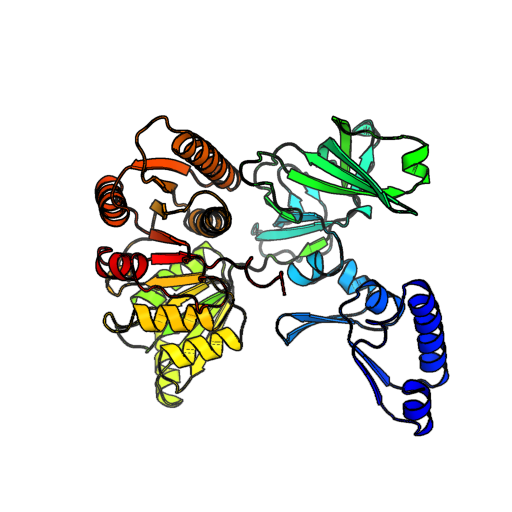ER A 1 354 ? 1.472 22.841 4.946 1.00 90.06 354 SER A N 1
ATOM 2695 C CA . SER A 1 354 ? 2.194 23.074 3.688 1.00 90.06 354 SER A CA 1
ATOM 2696 C C . SER A 1 354 ? 3.598 22.461 3.690 1.00 90.06 354 SER A C 1
ATOM 2698 O O . SER A 1 354 ? 4.214 22.341 2.634 1.00 90.06 354 SER A O 1
ATOM 2700 N N . ARG A 1 355 ? 4.092 22.057 4.868 1.00 94.25 355 ARG A N 1
ATOM 2701 C CA . ARG A 1 355 ? 5.420 21.479 5.106 1.00 94.25 355 ARG A CA 1
ATOM 2702 C C . ARG A 1 355 ? 5.324 20.211 5.940 1.00 94.25 355 ARG A C 1
ATOM 2704 O O . ARG A 1 355 ? 4.720 20.230 7.017 1.00 94.25 355 ARG A O 1
ATOM 2711 N N . VAL A 1 356 ? 5.946 19.139 5.459 1.00 95.69 356 VAL A N 1
ATOM 2712 C CA . VAL A 1 356 ? 5.969 17.820 6.106 1.00 95.69 356 VAL A CA 1
ATOM 2713 C C . VAL A 1 356 ? 7.405 17.403 6.408 1.00 95.69 356 VAL A C 1
ATOM 2715 O O . VAL A 1 356 ? 8.200 17.204 5.491 1.00 95.69 356 VAL A O 1
ATOM 2718 N N . LEU A 1 357 ? 7.742 17.240 7.689 1.00 95.62 357 LEU A N 1
ATOM 2719 C CA . LEU A 1 357 ? 9.054 16.741 8.110 1.00 95.62 357 LEU A CA 1
ATOM 2720 C C . LEU A 1 357 ? 8.985 15.228 8.292 1.00 95.62 357 LEU A C 1
ATOM 2722 O O . LEU A 1 357 ? 8.267 14.748 9.165 1.00 95.62 357 LEU A O 1
ATOM 2726 N N . ILE A 1 358 ? 9.722 14.485 7.470 1.00 95.25 358 ILE A N 1
ATOM 2727 C CA . ILE A 1 358 ? 9.753 13.023 7.469 1.00 95.25 358 ILE A CA 1
ATOM 2728 C C . ILE A 1 358 ? 11.038 12.549 8.142 1.00 95.25 358 ILE A C 1
ATOM 2730 O O . ILE A 1 358 ? 12.098 12.504 7.517 1.00 95.25 358 ILE A O 1
ATOM 2734 N N . CYS A 1 359 ? 10.942 12.193 9.422 1.00 92.38 359 CYS A N 1
ATOM 2735 C CA . CYS A 1 359 ? 12.062 11.658 10.187 1.00 92.38 359 CYS A CA 1
ATOM 2736 C C . CYS A 1 359 ? 12.165 10.152 9.965 1.00 92.38 359 CYS A C 1
ATOM 2738 O O . CYS A 1 359 ? 11.275 9.397 10.359 1.00 92.38 359 CYS A O 1
ATOM 2740 N N . VAL A 1 360 ? 13.267 9.713 9.363 1.00 90.06 360 VAL A N 1
ATOM 2741 C CA . VAL A 1 360 ? 13.441 8.325 8.926 1.00 90.06 360 VAL A CA 1
ATOM 2742 C C . VAL A 1 360 ? 14.758 7.742 9.406 1.00 90.06 360 VAL A C 1
ATOM 2744 O O . VAL A 1 360 ? 15.780 8.425 9.483 1.00 90.06 360 VAL A O 1
ATOM 2747 N N . ALA A 1 361 ? 14.740 6.443 9.695 1.00 83.88 361 ALA A N 1
ATOM 2748 C CA . ALA A 1 361 ? 15.956 5.652 9.811 1.00 83.88 361 ALA A CA 1
ATOM 2749 C C . ALA A 1 361 ? 16.390 5.159 8.421 1.00 83.88 361 ALA A C 1
ATOM 2751 O O . ALA A 1 361 ? 15.562 4.868 7.560 1.00 83.88 361 ALA A O 1
ATOM 2752 N N . VAL A 1 362 ? 17.698 5.037 8.194 1.00 82.31 362 VAL A N 1
ATOM 2753 C CA . VAL A 1 362 ? 18.238 4.549 6.917 1.00 82.31 362 VAL A CA 1
ATOM 2754 C C . VAL A 1 362 ? 17.923 3.062 6.737 1.00 82.31 362 VAL A C 1
ATOM 2756 O O . VAL A 1 362 ? 18.299 2.244 7.573 1.00 82.31 362 VAL A O 1
ATOM 2759 N N . GLY A 1 363 ? 17.313 2.704 5.605 1.00 75.94 363 GLY A N 1
ATOM 2760 C CA . GLY A 1 363 ? 16.968 1.321 5.258 1.00 75.94 363 GLY A CA 1
ATOM 2761 C C . GLY A 1 363 ? 15.475 1.028 5.404 1.00 75.94 363 GLY A C 1
ATOM 2762 O O . GLY A 1 363 ? 14.655 1.932 5.293 1.00 75.94 363 GLY A O 1
ATOM 2763 N N . GLU A 1 364 ? 15.123 -0.242 5.602 1.00 73.38 364 GLU A N 1
ATOM 2764 C CA . GLU A 1 364 ? 13.770 -0.631 6.029 1.00 73.38 364 GLU A CA 1
ATOM 2765 C C . GLU A 1 364 ? 13.699 -0.552 7.564 1.00 73.38 364 GLU A C 1
ATOM 2767 O O . GLU A 1 364 ? 14.639 -1.018 8.219 1.00 73.38 364 GLU A O 1
ATOM 2772 N N . PRO A 1 365 ? 12.640 0.025 8.163 1.00 74.00 365 PRO A N 1
ATOM 2773 C CA . PRO A 1 365 ? 11.349 0.389 7.560 1.00 74.00 365 PRO A CA 1
ATOM 2774 C C . PRO A 1 365 ? 11.270 1.789 6.924 1.00 74.00 365 PRO A C 1
ATOM 2776 O O . PRO A 1 365 ? 10.232 2.156 6.383 1.00 74.00 365 PRO A O 1
ATOM 2779 N N . GLY A 1 366 ? 12.345 2.581 6.958 1.00 79.31 366 GLY A N 1
ATOM 2780 C CA . GLY A 1 366 ? 12.329 3.993 6.553 1.00 79.31 366 GLY A CA 1
ATOM 2781 C C . GLY A 1 366 ? 11.847 4.278 5.126 1.00 79.31 366 GLY A C 1
ATOM 2782 O O . GLY A 1 366 ? 11.430 5.396 4.832 1.00 79.31 366 GLY A O 1
ATOM 2783 N N . LYS A 1 367 ? 11.875 3.299 4.213 1.00 84.69 367 LYS A N 1
ATOM 2784 C CA . LYS A 1 367 ? 11.288 3.477 2.875 1.00 84.69 367 LYS A CA 1
ATOM 2785 C C . LYS A 1 367 ? 9.767 3.577 2.925 1.00 84.69 367 LYS A C 1
ATOM 2787 O O . LYS A 1 367 ? 9.201 4.376 2.182 1.00 84.69 367 LYS A O 1
ATOM 2792 N N . GLU A 1 368 ? 9.114 2.790 3.778 1.00 81.31 368 GLU A N 1
ATOM 2793 C CA . GLU A 1 368 ? 7.659 2.829 3.959 1.00 81.31 368 GLU A CA 1
ATOM 2794 C C . GLU A 1 368 ? 7.224 4.176 4.546 1.00 81.31 368 GLU A C 1
ATOM 2796 O O . GLU A 1 368 ? 6.252 4.756 4.056 1.00 81.31 368 GLU A O 1
ATOM 2801 N N . ASP A 1 369 ? 8.011 4.727 5.479 1.00 87.56 369 ASP A N 1
ATOM 2802 C CA . ASP A 1 369 ? 7.828 6.077 6.028 1.00 87.56 369 ASP A CA 1
ATOM 2803 C C . ASP A 1 369 ? 7.774 7.123 4.910 1.00 87.56 369 ASP A C 1
ATOM 2805 O O . ASP A 1 369 ? 6.795 7.863 4.789 1.00 87.56 369 ASP A O 1
ATOM 2809 N N . VAL A 1 370 ? 8.785 7.138 4.032 1.00 89.31 370 VAL A N 1
ATOM 2810 C CA . VAL A 1 370 ? 8.852 8.075 2.898 1.00 89.31 370 VAL A CA 1
ATOM 2811 C C . VAL A 1 370 ? 7.709 7.848 1.911 1.00 89.31 370 VAL A C 1
ATOM 2813 O O . VAL A 1 370 ? 7.101 8.812 1.445 1.00 89.31 370 VAL A O 1
ATOM 2816 N N . LEU A 1 371 ? 7.390 6.595 1.578 1.00 86.62 371 LEU A N 1
ATOM 2817 C CA . LEU A 1 371 ? 6.353 6.276 0.595 1.00 86.62 371 LEU A CA 1
ATOM 2818 C C . LEU A 1 371 ? 4.961 6.688 1.080 1.00 86.62 371 LEU A C 1
ATOM 2820 O O . LEU A 1 371 ? 4.225 7.344 0.338 1.00 86.62 371 LEU A O 1
ATOM 2824 N N . PHE A 1 372 ? 4.582 6.334 2.310 1.00 87.25 372 PHE A N 1
ATOM 2825 C CA . PHE A 1 372 ? 3.273 6.701 2.842 1.00 87.25 372 PHE A CA 1
ATOM 2826 C C . PHE A 1 372 ? 3.169 8.212 3.070 1.00 87.25 372 PHE A C 1
ATOM 2828 O O . PHE A 1 372 ? 2.235 8.843 2.565 1.00 87.25 372 PHE A O 1
ATOM 2835 N N . ALA A 1 373 ? 4.148 8.808 3.756 1.00 90.62 373 ALA A N 1
ATOM 2836 C CA . ALA A 1 373 ? 4.159 10.241 4.032 1.00 90.62 373 ALA A CA 1
ATOM 2837 C C . ALA A 1 373 ? 4.194 11.078 2.758 1.00 90.62 373 ALA A C 1
ATOM 2839 O O . ALA A 1 373 ? 3.479 12.068 2.658 1.00 90.62 373 ALA A O 1
ATOM 2840 N N . GLY A 1 374 ? 4.955 10.645 1.754 1.00 89.56 374 GLY A N 1
ATOM 2841 C CA . GLY A 1 374 ? 4.974 11.254 0.434 1.00 89.56 374 GLY A CA 1
ATOM 2842 C C . GLY A 1 374 ? 3.611 11.250 -0.241 1.00 89.56 374 GLY A C 1
ATOM 2843 O O . GLY A 1 374 ? 3.164 12.272 -0.762 1.00 89.56 374 GLY A O 1
ATOM 2844 N N . ARG A 1 375 ? 2.901 10.112 -0.202 1.00 85.56 375 ARG A N 1
ATOM 2845 C CA . ARG A 1 375 ? 1.531 10.035 -0.730 1.00 85.56 375 ARG A CA 1
ATOM 2846 C C . ARG A 1 375 ? 0.605 10.995 0.002 1.00 85.56 375 ARG A C 1
ATOM 2848 O O . ARG A 1 375 ? -0.199 11.643 -0.664 1.00 85.56 375 ARG A O 1
ATOM 2855 N N . LEU A 1 376 ? 0.702 11.093 1.327 1.00 88.81 376 LEU A N 1
ATOM 2856 C CA . LEU A 1 376 ? -0.099 12.038 2.101 1.00 88.81 376 LEU A CA 1
ATOM 2857 C C . LEU A 1 376 ? 0.260 13.487 1.740 1.00 88.81 376 LEU A C 1
ATOM 2859 O O . LEU A 1 376 ? -0.625 14.226 1.322 1.00 88.81 376 LEU A O 1
ATOM 2863 N N . ALA A 1 377 ? 1.541 13.859 1.788 1.00 90.44 377 ALA A N 1
ATOM 2864 C CA . ALA A 1 377 ? 2.049 15.191 1.447 1.00 90.44 377 ALA A CA 1
ATOM 2865 C C . ALA A 1 377 ? 1.585 15.653 0.058 1.00 90.44 377 ALA A C 1
ATOM 2867 O O . ALA A 1 377 ? 1.145 16.788 -0.104 1.00 90.44 377 ALA A O 1
ATOM 2868 N N . ARG A 1 378 ? 1.567 14.748 -0.927 1.00 87.69 378 ARG A N 1
ATOM 2869 C CA . ARG A 1 378 ? 1.024 15.019 -2.264 1.00 87.69 378 ARG A CA 1
ATOM 2870 C C . ARG A 1 378 ? -0.450 15.415 -2.241 1.00 87.69 378 ARG A C 1
ATOM 2872 O O . ARG A 1 378 ? -0.838 16.327 -2.961 1.00 87.69 378 ARG A O 1
ATOM 2879 N N . HIS A 1 379 ? -1.284 14.715 -1.468 1.00 84.88 379 HIS A N 1
ATOM 2880 C CA . HIS A 1 379 ? -2.695 15.091 -1.330 1.00 84.88 379 HIS A CA 1
ATOM 2881 C C . HIS A 1 379 ? -2.831 16.449 -0.643 1.00 84.88 379 HIS A C 1
ATOM 2883 O O . HIS A 1 379 ? -3.684 17.234 -1.032 1.00 84.88 379 HIS A O 1
ATOM 2889 N N . LEU A 1 380 ? -1.949 16.749 0.312 1.00 86.19 380 LEU A N 1
ATOM 2890 C CA . LEU A 1 380 ? -1.907 18.042 0.992 1.00 86.19 380 LEU A CA 1
ATOM 2891 C C . LEU A 1 380 ? -1.377 19.187 0.112 1.00 86.19 380 LEU A C 1
ATOM 2893 O O . LEU A 1 380 ? -1.536 20.346 0.482 1.00 86.19 380 LEU A O 1
ATOM 2897 N N . GLY A 1 381 ? -0.754 18.886 -1.035 1.00 87.25 381 GLY A N 1
ATOM 2898 C CA . GLY A 1 381 ? -0.022 19.878 -1.828 1.00 87.25 381 GLY A CA 1
ATOM 2899 C C . GLY A 1 381 ? 1.205 20.431 -1.093 1.00 87.25 381 GLY A C 1
ATOM 2900 O O . GLY A 1 381 ? 1.608 21.564 -1.337 1.00 87.25 381 GLY A O 1
ATOM 2901 N N . ALA A 1 382 ? 1.758 19.652 -0.162 1.00 91.75 382 ALA A N 1
ATOM 2902 C CA . ALA A 1 382 ? 2.835 20.065 0.723 1.00 91.75 382 ALA A CA 1
ATOM 2903 C C . ALA A 1 382 ? 4.221 19.780 0.128 1.00 91.75 382 ALA A C 1
ATOM 2905 O O . ALA A 1 382 ? 4.401 18.830 -0.637 1.00 91.75 382 ALA A O 1
ATOM 2906 N N . GLU A 1 383 ? 5.214 20.565 0.543 1.00 95.56 383 GLU A N 1
ATOM 2907 C CA . GLU A 1 383 ? 6.627 20.220 0.381 1.00 95.56 383 GLU A CA 1
ATOM 2908 C C . GLU A 1 383 ? 7.103 19.326 1.536 1.00 95.56 383 GLU A C 1
ATOM 2910 O O . GLU A 1 383 ? 6.573 19.377 2.651 1.00 95.56 383 GLU A O 1
ATOM 2915 N N . ALA A 1 384 ? 8.104 18.491 1.267 1.00 96.38 384 ALA A N 1
ATOM 2916 C CA . ALA A 1 384 ? 8.631 17.533 2.227 1.00 96.38 384 ALA A CA 1
ATOM 2917 C C . ALA A 1 384 ? 10.132 17.726 2.479 1.00 96.38 384 ALA A C 1
ATOM 2919 O O . ALA A 1 384 ? 10.917 17.959 1.559 1.00 96.38 384 ALA A O 1
ATOM 2920 N N . GLU A 1 385 ? 10.550 17.549 3.727 1.00 95.88 385 GLU A N 1
ATOM 2921 C CA . GLU A 1 385 ? 11.954 17.378 4.094 1.00 95.88 385 GLU A CA 1
ATOM 2922 C C . GLU A 1 385 ? 12.150 15.987 4.678 1.00 95.88 385 GLU A C 1
ATOM 2924 O O . GLU A 1 385 ? 11.476 15.612 5.633 1.00 95.88 385 GLU A O 1
ATOM 2929 N N . ILE A 1 386 ? 13.076 15.218 4.108 1.00 95.19 386 ILE A N 1
ATOM 2930 C CA . ILE A 1 386 ? 13.451 13.908 4.634 1.00 95.19 386 ILE A CA 1
ATOM 2931 C C . ILE A 1 386 ? 14.680 14.090 5.522 1.00 95.19 386 ILE A C 1
ATOM 2933 O O . ILE A 1 386 ? 15.756 14.444 5.031 1.00 95.19 386 ILE A O 1
ATOM 2937 N N . LEU A 1 387 ? 14.519 13.844 6.819 1.00 94.19 387 LEU A N 1
ATOM 2938 C CA . LEU A 1 387 ? 15.548 14.017 7.837 1.00 94.19 387 LEU A CA 1
ATOM 2939 C C . LEU A 1 387 ? 16.012 12.656 8.359 1.00 94.19 387 LEU A C 1
ATOM 2941 O O . LEU A 1 387 ? 15.208 11.853 8.829 1.00 94.19 387 LEU A O 1
ATOM 2945 N N . THR A 1 388 ? 17.324 12.424 8.350 1.00 92.12 388 THR A N 1
ATOM 2946 C CA . THR A 1 388 ? 17.947 11.331 9.111 1.00 92.12 388 THR A CA 1
ATOM 2947 C C . THR A 1 388 ? 18.980 11.897 10.075 1.00 92.12 388 THR A C 1
ATOM 2949 O O . THR A 1 388 ? 19.732 12.816 9.739 1.00 92.12 388 THR A O 1
ATOM 2952 N N . ILE A 1 389 ? 19.059 11.310 11.267 1.00 89.62 389 ILE A N 1
ATOM 2953 C CA . ILE A 1 389 ? 20.079 11.658 12.258 1.00 89.62 389 ILE A CA 1
ATOM 2954 C C . ILE A 1 389 ? 21.041 10.488 12.405 1.00 89.62 389 ILE A C 1
ATOM 2956 O O . ILE A 1 389 ? 20.627 9.360 12.672 1.00 89.62 389 ILE A O 1
ATOM 2960 N N . VAL A 1 390 ? 22.329 10.750 12.197 1.00 85.69 390 VAL A N 1
ATOM 2961 C CA . VAL A 1 390 ? 23.399 9.753 12.304 1.00 85.69 390 VAL A CA 1
ATOM 2962 C C . VAL A 1 390 ? 24.218 9.989 13.570 1.00 85.69 390 VAL A C 1
ATOM 2964 O O . VAL A 1 390 ? 24.463 11.121 13.973 1.00 85.69 390 VAL A O 1
ATOM 2967 N N . ARG A 1 391 ? 24.690 8.913 14.206 1.00 72.56 391 ARG A N 1
ATOM 2968 C CA . ARG A 1 391 ? 25.515 8.992 15.429 1.00 72.56 391 ARG A CA 1
ATOM 2969 C C . ARG A 1 391 ? 27.018 9.170 15.142 1.00 72.56 391 ARG A C 1
ATOM 2971 O O . ARG A 1 391 ? 27.847 8.819 15.975 1.00 72.56 391 ARG A O 1
ATOM 2978 N N . GLY A 1 392 ? 27.385 9.692 13.969 1.00 62.91 392 GLY A N 1
ATOM 2979 C CA . GLY A 1 392 ? 28.772 9.767 13.498 1.00 62.91 392 GLY A CA 1
ATOM 2980 C C . GLY A 1 392 ? 29.149 11.101 12.849 1.00 62.91 392 GLY A C 1
ATOM 2981 O O . GLY A 1 392 ? 28.293 11.846 12.372 1.00 62.91 392 GLY A O 1
ATOM 2982 N N . GLU A 1 393 ? 30.454 11.387 12.829 1.00 60.16 393 GLU A N 1
ATOM 2983 C CA . GLU A 1 393 ? 31.056 12.548 12.159 1.00 60.16 393 GLU A CA 1
ATOM 2984 C C . GLU A 1 393 ? 30.874 12.503 10.631 1.00 60.16 393 GLU A C 1
ATOM 2986 O O . GLU A 1 393 ? 30.859 11.431 10.014 1.00 60.16 393 GLU A O 1
ATOM 2991 N N . SER A 1 394 ? 30.791 13.684 10.015 1.00 58.78 394 SER A N 1
ATOM 2992 C CA . SER A 1 394 ? 30.687 13.876 8.566 1.00 58.78 394 SER A CA 1
ATOM 2993 C C . SER A 1 394 ? 31.793 13.136 7.797 1.00 58.78 394 SER A C 1
ATOM 2995 O O . SER A 1 394 ? 32.975 13.282 8.094 1.00 58.78 394 SER A O 1
ATOM 2997 N N . GLY A 1 395 ? 31.420 12.353 6.776 1.00 61.19 395 GLY A N 1
ATOM 2998 C CA . GLY A 1 395 ? 32.362 11.678 5.863 1.00 61.19 395 GLY A CA 1
ATOM 2999 C C . GLY A 1 395 ? 32.564 10.172 6.091 1.00 61.19 395 GLY A C 1
ATOM 3000 O O . GLY A 1 395 ? 33.178 9.505 5.253 1.00 61.19 395 GLY A O 1
ATOM 3001 N N . LYS A 1 396 ? 32.003 9.593 7.161 1.00 73.56 396 LYS A N 1
ATOM 3002 C CA . LYS A 1 396 ? 32.039 8.138 7.400 1.00 73.56 396 LYS A CA 1
ATOM 3003 C C . LYS A 1 396 ? 31.155 7.359 6.398 1.00 73.56 396 LYS A C 1
ATOM 3005 O O . LYS A 1 396 ? 30.243 7.927 5.789 1.00 73.56 396 LYS A O 1
ATOM 3010 N N . PRO A 1 397 ? 31.406 6.047 6.175 1.00 75.06 397 PRO A N 1
ATOM 3011 C CA . PRO A 1 397 ? 30.592 5.204 5.287 1.00 75.06 397 PRO A CA 1
ATOM 3012 C C . PRO A 1 397 ? 29.087 5.254 5.586 1.00 75.06 397 PRO A C 1
ATOM 3014 O O . PRO A 1 397 ? 28.290 5.281 4.652 1.00 75.06 397 PRO A O 1
ATOM 3017 N N . GLU A 1 398 ? 28.717 5.343 6.864 1.00 76.81 398 GLU A N 1
ATOM 3018 C CA . GLU A 1 398 ? 27.331 5.455 7.337 1.00 76.81 398 GLU A CA 1
ATOM 3019 C C . GLU A 1 398 ? 26.648 6.732 6.833 1.00 76.81 398 GLU A C 1
ATOM 3021 O O . GLU A 1 398 ? 25.562 6.662 6.265 1.00 76.81 398 GLU A O 1
ATOM 3026 N N . THR A 1 399 ? 27.314 7.888 6.928 1.00 82.38 399 THR A N 1
ATOM 3027 C CA . THR A 1 399 ? 26.805 9.166 6.404 1.00 82.38 399 THR A CA 1
ATOM 3028 C C . THR A 1 399 ? 26.620 9.116 4.886 1.00 82.38 399 THR A C 1
ATOM 3030 O O . THR A 1 399 ? 25.639 9.632 4.360 1.00 82.38 399 THR A O 1
ATOM 3033 N N . ARG A 1 400 ? 27.524 8.444 4.157 1.00 84.19 400 ARG A N 1
ATOM 3034 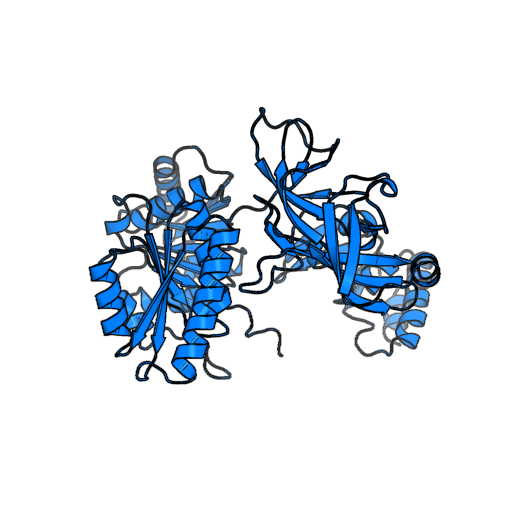C CA . ARG A 1 400 ? 27.389 8.260 2.698 1.00 84.19 400 ARG A CA 1
ATOM 3035 C C . ARG A 1 400 ? 26.235 7.331 2.326 1.00 84.19 400 ARG A C 1
ATOM 3037 O O . ARG A 1 400 ? 25.595 7.554 1.301 1.00 84.19 400 ARG A O 1
ATOM 3044 N N . ALA A 1 401 ? 25.988 6.285 3.112 1.00 85.38 401 ALA A N 1
ATOM 3045 C CA . ALA A 1 401 ? 24.835 5.408 2.923 1.00 85.38 401 ALA A CA 1
ATOM 3046 C C . ALA A 1 401 ? 23.524 6.153 3.221 1.00 85.38 401 ALA A C 1
ATOM 3048 O O . ALA A 1 401 ? 22.583 6.065 2.434 1.00 85.38 401 ALA A O 1
ATOM 3049 N N . ALA A 1 402 ? 23.509 6.951 4.292 1.00 87.50 402 ALA A N 1
ATOM 3050 C CA . ALA A 1 402 ? 22.397 7.820 4.653 1.00 87.50 402 ALA A CA 1
ATOM 3051 C C . ALA A 1 402 ? 22.080 8.833 3.546 1.00 87.50 402 ALA A C 1
ATOM 3053 O O . ALA A 1 402 ? 20.932 8.928 3.125 1.00 87.50 402 ALA A O 1
ATOM 3054 N N . GLN A 1 403 ? 23.093 9.506 2.990 1.00 89.88 403 GLN A N 1
ATOM 3055 C CA . GLN A 1 403 ? 22.899 10.447 1.884 1.00 89.88 403 GLN A CA 1
ATOM 3056 C C . GLN A 1 403 ? 22.279 9.768 0.663 1.00 89.88 403 GLN A C 1
ATOM 3058 O O . GLN A 1 403 ? 21.265 10.232 0.158 1.00 89.88 403 GLN A O 1
ATOM 3063 N N . ARG A 1 404 ? 22.815 8.614 0.239 1.00 88.94 404 ARG A N 1
ATOM 3064 C CA . ARG A 1 404 ? 22.246 7.861 -0.893 1.00 88.94 404 ARG A CA 1
ATOM 3065 C C . ARG A 1 404 ? 20.788 7.474 -0.659 1.00 88.94 404 ARG A C 1
ATOM 3067 O O . ARG A 1 404 ? 19.990 7.527 -1.593 1.00 88.94 404 ARG A O 1
ATOM 3074 N N . PHE A 1 405 ? 20.454 7.069 0.565 1.00 90.81 405 PHE A N 1
ATOM 3075 C CA . PHE A 1 405 ? 19.091 6.727 0.954 1.00 90.81 405 PHE A CA 1
ATOM 3076 C C . PHE A 1 405 ? 18.158 7.943 0.905 1.00 90.81 405 PHE A C 1
ATOM 3078 O O . PHE A 1 405 ? 17.064 7.847 0.350 1.00 90.81 405 PHE A O 1
ATOM 3085 N N . LEU A 1 406 ? 18.587 9.092 1.429 1.00 91.81 406 LEU A N 1
ATOM 3086 C CA . LEU A 1 406 ? 17.783 10.310 1.396 1.00 91.81 406 LEU A CA 1
ATOM 3087 C C . LEU A 1 406 ? 17.615 10.860 -0.023 1.00 91.81 406 LEU A C 1
ATOM 3089 O O . LEU A 1 406 ? 16.502 11.216 -0.398 1.00 91.81 406 LEU A O 1
ATOM 3093 N N . ASP A 1 407 ? 18.673 10.858 -0.837 1.00 90.44 407 ASP A N 1
ATOM 3094 C CA . ASP A 1 407 ? 18.602 11.285 -2.238 1.00 90.44 407 ASP A CA 1
ATOM 3095 C C . ASP A 1 407 ? 17.627 10.399 -3.027 1.00 90.44 407 ASP A C 1
ATOM 3097 O O . ASP A 1 407 ? 16.864 10.875 -3.869 1.00 90.44 407 ASP A O 1
ATOM 3101 N N . ALA A 1 408 ? 17.638 9.089 -2.754 1.00 89.25 408 ALA A N 1
ATOM 3102 C CA . ALA A 1 408 ? 16.667 8.149 -3.305 1.00 89.25 408 ALA A CA 1
ATOM 3103 C C . ALA A 1 408 ? 15.236 8.465 -2.840 1.00 89.25 408 ALA A C 1
ATOM 3105 O O . ALA A 1 408 ? 14.312 8.447 -3.655 1.00 89.25 408 ALA A O 1
ATOM 3106 N N . GLY A 1 409 ? 15.051 8.829 -1.571 1.00 89.88 409 GLY A N 1
ATOM 3107 C CA . GLY A 1 409 ? 13.767 9.291 -1.048 1.00 89.88 409 GLY A CA 1
ATOM 3108 C C . GLY A 1 409 ? 13.269 10.554 -1.746 1.00 89.88 409 GLY A C 1
ATOM 3109 O O . GLY A 1 409 ? 12.154 10.568 -2.260 1.00 89.88 409 GLY A O 1
ATOM 3110 N N . ALA A 1 410 ? 14.110 11.582 -1.862 1.00 90.31 410 ALA A N 1
ATOM 3111 C CA . ALA A 1 410 ? 13.752 12.845 -2.504 1.00 90.31 410 ALA A CA 1
ATOM 3112 C C . ALA A 1 410 ? 13.368 12.655 -3.982 1.00 90.31 410 ALA A C 1
ATOM 3114 O O . ALA A 1 410 ? 12.374 13.220 -4.445 1.00 90.31 410 ALA A O 1
ATOM 3115 N N . ARG A 1 411 ? 14.088 11.788 -4.714 1.00 87.94 411 ARG A N 1
ATOM 3116 C CA . ARG A 1 411 ? 13.702 11.384 -6.080 1.00 87.94 411 ARG A CA 1
ATOM 3117 C C . ARG A 1 411 ? 12.352 10.668 -6.113 1.00 87.94 411 ARG A C 1
ATOM 3119 O O . ARG A 1 411 ? 11.534 10.963 -6.980 1.00 87.94 411 ARG A O 1
ATOM 3126 N N . THR A 1 412 ? 12.108 9.766 -5.163 1.00 87.25 412 THR A N 1
ATOM 3127 C CA . THR A 1 412 ? 10.832 9.038 -5.039 1.00 87.25 412 THR A CA 1
ATOM 3128 C C . THR A 1 412 ? 9.661 9.998 -4.817 1.00 87.25 412 THR A C 1
ATOM 3130 O O . THR A 1 412 ? 8.619 9.855 -5.452 1.00 87.25 412 THR A O 1
ATOM 3133 N N . LEU A 1 413 ? 9.840 11.010 -3.964 1.00 87.88 413 LEU A N 1
ATOM 3134 C CA . LEU A 1 413 ? 8.835 12.044 -3.708 1.00 87.88 413 LEU A CA 1
ATOM 3135 C C . LEU A 1 413 ? 8.616 12.961 -4.919 1.00 87.88 413 LEU A C 1
ATOM 3137 O O . LEU A 1 413 ? 7.476 13.251 -5.285 1.00 87.88 413 LEU A O 1
ATOM 3141 N N . SER A 1 414 ? 9.694 13.334 -5.607 1.00 85.38 414 SER A N 1
ATOM 3142 C CA . SER A 1 414 ? 9.618 14.173 -6.808 1.00 85.38 414 SER A CA 1
ATOM 3143 C C . SER A 1 414 ? 8.815 13.502 -7.931 1.00 85.38 414 SER A C 1
ATOM 3145 O O . SER A 1 414 ? 8.004 14.160 -8.578 1.00 85.38 414 SER A O 1
ATOM 3147 N N . LEU A 1 415 ? 8.962 12.182 -8.118 1.00 76.00 415 LEU A N 1
ATOM 3148 C CA . LEU A 1 415 ? 8.191 11.401 -9.100 1.00 76.00 415 LEU A CA 1
ATOM 3149 C C . LEU A 1 415 ? 6.679 11.458 -8.882 1.00 76.00 415 LEU A C 1
ATOM 3151 O O . LEU A 1 415 ? 5.910 11.399 -9.839 1.00 76.00 415 LEU A O 1
ATOM 3155 N N . ILE A 1 416 ? 6.247 11.557 -7.625 1.00 75.56 416 ILE A N 1
ATOM 3156 C CA . ILE A 1 416 ? 4.829 11.671 -7.282 1.00 75.56 416 ILE A CA 1
ATOM 3157 C C . ILE A 1 416 ? 4.375 13.134 -7.175 1.00 75.56 416 ILE A C 1
ATOM 3159 O O . ILE A 1 416 ? 3.249 13.382 -6.752 1.00 75.56 416 ILE A O 1
ATOM 3163 N N . GLY A 1 417 ? 5.208 14.094 -7.587 1.00 80.56 417 GLY A N 1
ATOM 3164 C CA . GLY A 1 417 ? 4.877 15.519 -7.615 1.00 80.56 417 GLY A CA 1
ATOM 3165 C C . GLY A 1 417 ? 4.997 16.224 -6.264 1.00 80.56 417 GLY A C 1
ATOM 3166 O O . GLY A 1 417 ? 4.345 17.245 -6.067 1.00 80.56 417 GLY A O 1
ATOM 3167 N N . VAL A 1 418 ? 5.792 15.690 -5.332 1.00 89.38 418 VAL A N 1
ATOM 3168 C CA . VAL A 1 418 ? 6.072 16.321 -4.034 1.00 89.38 418 VAL A CA 1
ATOM 3169 C C . VAL A 1 418 ? 7.460 16.961 -4.082 1.00 89.38 418 VAL A C 1
ATOM 3171 O O . VAL A 1 418 ? 8.447 16.227 -4.197 1.00 89.38 418 VAL A O 1
ATOM 3174 N N . PRO A 1 419 ? 7.573 18.300 -3.984 1.00 92.12 419 PRO A N 1
ATOM 3175 C CA . PRO A 1 419 ? 8.861 18.962 -3.823 1.00 92.12 419 PRO A CA 1
ATOM 3176 C C . PRO A 1 419 ? 9.534 18.441 -2.556 1.00 92.12 419 PRO A C 1
ATOM 3178 O O . PRO A 1 419 ? 8.961 18.528 -1.470 1.00 92.12 419 PRO A O 1
ATOM 3181 N N . ALA A 1 420 ? 10.724 17.864 -2.698 1.00 92.94 420 ALA A N 1
ATOM 3182 C CA . ALA A 1 420 ? 11.409 17.213 -1.595 1.00 92.94 420 ALA A CA 1
ATOM 3183 C C . ALA A 1 420 ? 12.860 17.664 -1.478 1.00 92.94 420 ALA A C 1
ATOM 3185 O O . ALA A 1 420 ? 13.596 17.699 -2.465 1.00 92.94 420 ALA A O 1
ATOM 3186 N N . ARG A 1 421 ? 13.278 17.947 -0.245 1.00 93.12 421 ARG A N 1
ATOM 3187 C CA . ARG A 1 421 ? 14.681 18.147 0.127 1.00 93.12 421 ARG A CA 1
ATOM 3188 C C . ARG A 1 421 ? 15.108 17.111 1.163 1.00 93.12 421 ARG A C 1
ATOM 3190 O O . ARG A 1 421 ? 14.274 16.477 1.805 1.00 93.12 421 ARG A O 1
ATOM 3197 N N . SER A 1 422 ? 16.411 16.925 1.314 1.00 93.00 422 SER A N 1
ATOM 3198 C CA . SER A 1 422 ? 16.993 15.961 2.249 1.00 93.00 422 SER A CA 1
ATOM 3199 C C . SER A 1 422 ? 17.957 16.638 3.211 1.00 93.00 422 SER A C 1
ATOM 3201 O O . SER A 1 422 ? 18.809 17.412 2.772 1.00 93.00 422 SER A O 1
ATOM 3203 N N . ALA A 1 423 ? 17.885 16.274 4.488 1.00 92.06 423 ALA A N 1
ATOM 3204 C CA . ALA A 1 423 ? 18.768 16.760 5.535 1.00 92.06 423 ALA A CA 1
ATOM 3205 C C . ALA A 1 423 ? 19.396 15.592 6.310 1.00 92.06 423 ALA A C 1
ATOM 3207 O O . ALA A 1 423 ? 18.714 14.664 6.744 1.00 92.06 423 ALA A O 1
ATOM 3208 N N . ILE A 1 424 ? 20.713 15.661 6.516 1.00 91.69 424 ILE A N 1
ATOM 3209 C CA . ILE A 1 424 ? 21.423 14.810 7.475 1.00 91.69 424 ILE A CA 1
ATOM 3210 C C . ILE A 1 424 ? 21.851 15.685 8.644 1.00 91.69 424 ILE A C 1
ATOM 3212 O O . ILE A 1 424 ? 22.400 16.774 8.447 1.00 91.69 424 ILE A O 1
ATOM 3216 N N . ARG A 1 425 ? 21.609 15.200 9.857 1.00 90.81 425 ARG A N 1
ATOM 3217 C CA . ARG A 1 425 ? 22.112 15.797 11.095 1.00 90.81 425 ARG A CA 1
ATOM 3218 C C . ARG A 1 425 ? 22.942 14.780 11.869 1.00 90.81 425 ARG A C 1
ATOM 3220 O O . ARG A 1 425 ? 22.762 13.571 11.711 1.00 90.81 425 ARG A O 1
ATOM 3227 N N . SER A 1 426 ? 23.846 15.278 12.702 1.00 87.75 426 SER A N 1
ATOM 3228 C CA . SER A 1 426 ? 24.709 14.458 13.549 1.00 87.75 426 SER A CA 1
ATOM 3229 C C . SER A 1 426 ? 24.585 14.934 14.984 1.00 87.75 426 SER A C 1
ATOM 3231 O O . SER A 1 426 ? 24.944 16.069 15.273 1.00 87.75 426 SER A O 1
ATOM 3233 N N . GLY A 1 427 ? 24.109 14.074 15.882 1.00 86.00 427 GLY A N 1
ATOM 3234 C CA . GLY A 1 427 ? 23.899 14.468 17.271 1.00 86.00 427 GLY A CA 1
ATOM 3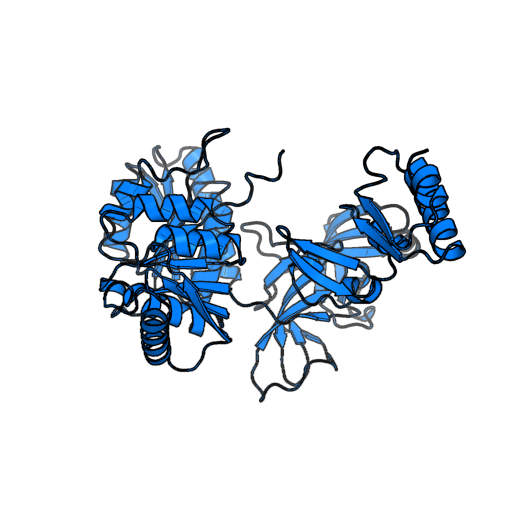235 C C . GLY A 1 427 ? 22.889 13.599 18.006 1.00 86.00 427 GLY A C 1
ATOM 3236 O O . GLY A 1 427 ? 22.622 12.454 17.627 1.00 86.00 427 GLY A O 1
ATOM 3237 N N . ASP A 1 428 ? 22.344 14.157 19.085 1.00 86.62 428 ASP A N 1
ATOM 3238 C CA . ASP A 1 428 ? 21.219 13.562 19.798 1.00 86.62 428 ASP A CA 1
ATOM 3239 C C . ASP A 1 428 ? 19.948 13.648 18.945 1.00 86.62 428 ASP A C 1
ATOM 3241 O O . ASP A 1 428 ? 19.612 14.699 18.406 1.00 86.62 428 ASP A O 1
ATOM 3245 N N . VAL A 1 429 ? 19.228 12.532 18.830 1.00 85.25 429 VAL A N 1
ATOM 3246 C CA . VAL A 1 429 ? 18.094 12.436 17.903 1.00 85.25 429 VAL A CA 1
ATOM 3247 C C . VAL A 1 429 ? 16.978 13.411 18.274 1.00 85.25 429 VAL A C 1
ATOM 3249 O O . VAL A 1 429 ? 16.376 14.018 17.396 1.00 85.25 429 VAL A O 1
ATOM 3252 N N . LEU A 1 430 ? 16.708 13.586 19.567 1.00 85.69 430 LEU A N 1
ATOM 3253 C CA . LEU A 1 430 ? 15.644 14.472 20.021 1.00 85.69 430 LEU A CA 1
ATOM 3254 C C . LEU A 1 430 ? 16.029 15.937 19.791 1.00 85.69 430 LEU A C 1
ATOM 3256 O O . LEU A 1 430 ? 15.245 16.690 19.219 1.00 85.69 430 LEU A O 1
ATOM 3260 N N . ALA A 1 431 ? 17.247 16.317 20.184 1.00 87.69 431 ALA A N 1
ATOM 3261 C CA . ALA A 1 431 ? 17.739 17.684 20.034 1.00 87.69 431 ALA A CA 1
ATOM 3262 C C . ALA A 1 431 ? 17.800 18.134 18.564 1.00 87.69 431 ALA A C 1
ATOM 3264 O O . ALA A 1 431 ? 17.402 19.254 18.252 1.00 87.69 431 ALA A O 1
ATOM 3265 N N . GLU A 1 432 ? 18.249 17.263 17.657 1.00 91.06 432 GLU A N 1
ATOM 3266 C CA . GLU A 1 432 ? 18.342 17.585 16.229 1.00 91.06 432 GLU A CA 1
ATOM 3267 C C . GLU A 1 432 ? 16.961 17.679 15.560 1.00 91.06 432 GLU A C 1
ATOM 3269 O O . GLU A 1 432 ? 16.741 18.574 14.746 1.00 91.06 432 GLU A O 1
ATOM 3274 N N . ILE A 1 433 ? 15.998 16.819 15.929 1.00 90.00 433 ILE A N 1
ATOM 3275 C CA . ILE A 1 433 ? 14.609 16.951 15.446 1.00 90.00 433 ILE A CA 1
ATOM 3276 C C . ILE A 1 433 ? 14.001 18.268 15.943 1.00 90.00 433 ILE A C 1
ATOM 3278 O O . ILE A 1 433 ? 13.379 18.986 15.164 1.00 90.00 433 ILE A O 1
ATOM 3282 N N . GLU A 1 434 ? 14.191 18.617 17.218 1.00 89.50 434 GLU A N 1
ATOM 3283 C CA . GLU A 1 434 ? 13.716 19.888 17.780 1.00 89.50 434 GLU A CA 1
ATOM 3284 C C . GLU A 1 434 ? 14.358 21.103 17.089 1.00 89.50 434 GLU A C 1
ATOM 3286 O O . GLU A 1 434 ? 13.685 22.108 16.849 1.00 89.50 434 GLU A O 1
ATOM 3291 N N . ALA A 1 435 ? 15.649 21.024 16.758 1.00 90.94 435 ALA A N 1
ATOM 3292 C CA . ALA A 1 435 ? 16.350 22.073 16.028 1.00 90.94 435 ALA A CA 1
ATOM 3293 C C . ALA A 1 435 ? 15.791 22.245 14.608 1.00 90.94 435 ALA A C 1
ATOM 3295 O O . ALA A 1 435 ? 15.536 23.378 14.196 1.00 90.94 435 ALA A O 1
ATOM 3296 N N . GLU A 1 436 ? 15.534 21.145 13.893 1.00 92.06 436 GLU A N 1
ATOM 3297 C CA . GLU A 1 436 ? 14.968 21.195 12.539 1.00 92.06 436 GLU A CA 1
ATOM 3298 C C . GLU A 1 436 ? 13.525 21.704 12.531 1.00 92.06 436 GLU A C 1
ATOM 3300 O O . GLU A 1 436 ? 13.114 22.489 11.679 1.00 92.06 436 GLU A O 1
ATOM 3305 N N . ILE A 1 437 ? 12.750 21.307 13.536 1.00 91.06 437 ILE A N 1
ATOM 3306 C CA . ILE A 1 437 ? 11.408 21.831 13.754 1.00 91.06 437 ILE A CA 1
ATOM 3307 C C . ILE A 1 437 ? 11.444 23.357 13.898 1.00 91.06 437 ILE A C 1
ATOM 3309 O O . ILE A 1 437 ? 10.637 24.046 13.280 1.00 91.06 437 ILE A O 1
ATOM 3313 N N . LYS A 1 438 ? 12.375 23.894 14.694 1.00 90.25 438 LYS A N 1
ATOM 3314 C CA . LYS A 1 438 ? 12.505 25.344 14.905 1.00 90.25 438 LYS A CA 1
ATOM 3315 C C . LYS A 1 438 ? 13.012 26.076 13.663 1.00 90.25 438 LYS A C 1
ATOM 3317 O O . LYS A 1 438 ? 12.657 27.234 13.470 1.00 90.25 438 LYS A O 1
ATOM 3322 N N . SER A 1 439 ? 13.855 25.438 12.849 1.00 92.19 439 SER A N 1
ATOM 3323 C CA . SER A 1 439 ? 14.442 26.060 11.659 1.00 92.19 439 SER A CA 1
ATOM 3324 C C . SER A 1 439 ? 13.476 26.096 10.473 1.00 92.19 439 SER A C 1
ATOM 3326 O O . SER A 1 439 ? 13.447 27.087 9.740 1.00 92.19 439 SER A O 1
ATOM 3328 N N . TRP A 1 440 ? 12.697 25.031 10.265 1.00 92.19 440 TRP A N 1
ATOM 3329 C CA . TRP A 1 440 ? 11.871 24.863 9.068 1.00 92.19 440 TRP A CA 1
ATOM 3330 C C . TRP A 1 440 ? 10.366 25.025 9.308 1.00 92.19 440 TRP A C 1
ATOM 3332 O O . TRP A 1 440 ? 9.624 25.260 8.350 1.00 92.19 440 TRP A O 1
ATOM 3342 N N . ASP A 1 441 ? 9.932 24.961 10.568 1.00 90.69 441 ASP A N 1
ATOM 3343 C CA . ASP A 1 441 ? 8.537 25.079 11.009 1.00 90.69 441 ASP A CA 1
ATOM 3344 C C . ASP A 1 441 ? 7.573 24.152 10.238 1.00 90.69 441 ASP A C 1
ATOM 3346 O O . ASP A 1 441 ? 6.702 24.605 9.486 1.00 90.69 441 ASP A O 1
ATOM 3350 N N . PRO A 1 442 ? 7.744 22.820 10.351 1.00 91.88 442 PRO A N 1
ATOM 3351 C CA . PRO A 1 442 ? 6.860 21.872 9.694 1.00 91.88 442 PRO A CA 1
ATOM 3352 C C . PRO A 1 442 ? 5.473 21.854 10.351 1.00 91.88 442 PRO A C 1
ATOM 3354 O O . PRO A 1 442 ? 5.335 21.725 11.571 1.00 91.88 442 PRO A O 1
ATOM 3357 N N . GLY A 1 443 ? 4.429 21.892 9.520 1.00 90.31 443 GLY A N 1
ATOM 3358 C CA . GLY A 1 443 ? 3.038 21.768 9.967 1.00 90.31 443 GLY A CA 1
ATOM 3359 C C . GLY A 1 443 ? 2.629 20.330 10.309 1.00 90.31 443 GLY A C 1
ATOM 3360 O O . GLY A 1 443 ? 1.657 20.131 11.033 1.00 90.31 443 GLY A O 1
ATOM 3361 N N . LEU A 1 444 ? 3.367 19.336 9.805 1.00 93.00 444 LEU A N 1
ATOM 3362 C CA . LEU A 1 444 ? 3.176 17.912 10.082 1.00 93.00 444 LEU A CA 1
ATOM 3363 C C . LEU A 1 444 ? 4.530 17.243 10.325 1.00 93.00 444 LEU A C 1
ATOM 3365 O O . LEU A 1 444 ? 5.441 17.363 9.504 1.00 93.00 444 LEU A O 1
ATOM 3369 N N . LEU A 1 445 ? 4.636 16.502 11.426 1.00 93.75 445 LEU A N 1
ATOM 3370 C CA . LEU A 1 445 ? 5.782 15.642 11.709 1.00 93.75 445 LEU A CA 1
ATOM 3371 C C . LEU A 1 445 ? 5.431 14.192 11.381 1.00 93.75 445 LEU A C 1
ATOM 3373 O O . LEU A 1 445 ? 4.375 13.711 11.782 1.00 93.75 445 LEU A O 1
ATOM 3377 N N . VAL A 1 446 ? 6.322 13.486 10.696 1.00 94.06 446 VAL A N 1
ATOM 3378 C CA . VAL A 1 446 ? 6.185 12.060 10.403 1.00 94.06 446 VAL A CA 1
ATOM 3379 C C . VAL A 1 446 ? 7.305 11.293 11.082 1.00 94.06 446 VAL A C 1
ATOM 3381 O O . VAL A 1 446 ? 8.478 11.628 10.921 1.00 94.06 446 VAL A O 1
ATOM 3384 N N . LEU A 1 447 ? 6.927 10.251 11.815 1.00 90.38 447 LEU A N 1
ATOM 3385 C CA . LEU A 1 447 ? 7.820 9.356 12.537 1.00 90.38 447 LEU A CA 1
ATOM 3386 C C . LEU A 1 447 ? 7.520 7.908 12.131 1.00 90.38 447 LEU A C 1
ATOM 3388 O O . LEU A 1 447 ? 6.360 7.498 12.125 1.00 90.38 447 LEU A O 1
ATOM 3392 N N . GLY A 1 448 ? 8.545 7.115 11.834 1.00 83.88 448 GLY A N 1
ATOM 3393 C CA . GLY A 1 448 ? 8.388 5.665 11.699 1.00 83.88 448 GLY A CA 1
ATOM 3394 C C . GLY A 1 448 ? 8.200 4.985 13.058 1.00 83.88 448 GLY A C 1
ATOM 3395 O O . GLY A 1 448 ? 8.779 5.408 14.064 1.00 83.88 448 GLY A O 1
ATOM 3396 N N . THR A 1 449 ? 7.415 3.906 13.116 1.00 71.12 449 THR A N 1
ATOM 3397 C CA . THR A 1 449 ? 7.352 3.064 14.323 1.00 71.12 449 THR A CA 1
ATOM 3398 C C . THR A 1 449 ? 8.696 2.362 14.550 1.00 71.12 449 THR A C 1
ATOM 3400 O O . THR A 1 449 ? 9.204 1.743 13.609 1.00 71.12 449 THR A O 1
ATOM 3403 N N . PRO A 1 450 ? 9.263 2.368 15.772 1.00 63.09 450 PRO A N 1
ATOM 3404 C CA . PRO A 1 450 ? 10.432 1.553 16.068 1.00 63.09 450 PRO A CA 1
ATOM 3405 C C . PRO A 1 450 ? 10.119 0.072 15.813 1.00 63.09 450 PRO A C 1
ATOM 3407 O O . PRO A 1 450 ? 9.066 -0.427 16.214 1.00 63.09 450 PRO A O 1
ATOM 3410 N N . LEU A 1 451 ? 11.030 -0.638 15.135 1.00 54.47 451 LEU A N 1
ATOM 3411 C CA . LEU A 1 451 ? 10.891 -2.078 14.915 1.00 54.47 451 LEU A CA 1
ATOM 3412 C C . LEU A 1 451 ? 10.808 -2.788 16.279 1.00 54.47 451 LEU A C 1
ATOM 3414 O O . LEU A 1 451 ? 11.697 -2.579 17.111 1.00 54.47 451 LEU A O 1
ATOM 3418 N N . PRO A 1 452 ? 9.795 -3.639 16.527 1.00 50.66 452 PRO A N 1
ATOM 3419 C CA . PRO A 1 452 ? 9.723 -4.375 17.779 1.00 50.66 452 PRO A CA 1
ATOM 3420 C C . PRO A 1 452 ? 10.959 -5.281 17.914 1.00 50.66 452 PRO A C 1
ATOM 3422 O O . PRO A 1 452 ? 11.329 -5.961 16.947 1.00 50.66 452 PRO A O 1
ATOM 3425 N N . PRO A 1 453 ? 11.621 -5.336 19.084 1.00 42.72 453 PRO A N 1
ATOM 3426 C CA . PRO A 1 453 ? 12.693 -6.298 19.302 1.00 42.72 453 PRO A CA 1
ATOM 3427 C C . PRO A 1 453 ? 12.131 -7.716 19.119 1.00 42.72 453 PRO A C 1
ATOM 3429 O O . PRO A 1 453 ? 11.022 -8.000 19.559 1.00 42.72 453 PRO A O 1
ATOM 3432 N N . ARG A 1 454 ? 12.870 -8.585 18.410 1.00 43.44 454 ARG A N 1
ATOM 3433 C CA . ARG A 1 454 ? 12.526 -9.986 18.075 1.00 43.44 454 ARG A CA 1
ATOM 3434 C C . ARG A 1 454 ? 11.603 -10.638 19.132 1.00 43.44 454 ARG A C 1
ATOM 3436 O O . ARG A 1 454 ? 12.075 -10.997 20.203 1.00 43.44 454 ARG A O 1
ATOM 3443 N N . ARG A 1 455 ? 10.313 -10.815 18.786 1.00 42.84 455 ARG A N 1
ATOM 3444 C CA . ARG A 1 455 ? 9.187 -11.272 19.646 1.00 42.84 455 ARG A CA 1
ATOM 3445 C C . ARG A 1 455 ? 8.738 -10.296 20.756 1.00 42.84 455 ARG A C 1
ATOM 3447 O O . ARG A 1 455 ? 8.502 -10.713 21.885 1.00 42.84 455 ARG A O 1
ATOM 3454 N N . GLY A 1 456 ? 8.564 -9.019 20.433 1.00 50.59 456 GLY A N 1
ATOM 3455 C CA . GLY A 1 456 ? 8.007 -8.001 21.330 1.00 50.59 456 GLY A CA 1
ATOM 3456 C C . GLY A 1 456 ? 6.813 -7.264 20.721 1.00 50.59 456 GLY A C 1
ATOM 3457 O O . GLY A 1 456 ? 6.636 -7.246 19.503 1.00 50.59 456 GLY A O 1
ATOM 3458 N N . ARG A 1 457 ? 5.989 -6.657 21.581 1.00 55.94 457 ARG A N 1
ATOM 3459 C CA . ARG A 1 457 ? 4.932 -5.715 21.179 1.00 55.94 457 ARG A CA 1
ATOM 3460 C C . ARG A 1 457 ? 5.586 -4.425 20.650 1.00 55.94 457 ARG A C 1
ATOM 3462 O O . ARG A 1 457 ? 6.658 -4.073 21.147 1.00 55.94 457 ARG A O 1
ATOM 3469 N N . PRO A 1 458 ? 5.006 -3.730 19.652 1.00 54.62 458 PRO A N 1
ATOM 3470 C CA . PRO A 1 458 ? 5.460 -2.387 19.311 1.00 54.62 458 PRO A CA 1
ATOM 3471 C C . PRO A 1 458 ? 5.294 -1.511 20.553 1.00 54.62 458 PRO A C 1
ATOM 3473 O O . PRO A 1 458 ? 4.188 -1.381 21.070 1.00 54.62 458 PRO A O 1
ATOM 3476 N N . SER A 1 459 ? 6.406 -0.976 21.047 1.00 62.53 459 SER A N 1
ATOM 3477 C CA . SER A 1 459 ? 6.426 -0.059 22.179 1.00 62.53 459 SER A CA 1
ATOM 3478 C C . SER A 1 459 ? 6.954 1.283 21.700 1.00 62.53 459 SER A C 1
ATOM 3480 O O . SER A 1 459 ? 7.965 1.359 20.998 1.00 62.53 459 SER A O 1
ATOM 3482 N N . LEU A 1 460 ? 6.222 2.332 22.047 1.00 64.56 460 LEU A N 1
ATOM 3483 C CA . LEU A 1 460 ? 6.591 3.725 21.862 1.00 64.56 460 LEU A CA 1
ATOM 3484 C C . LEU A 1 460 ? 7.453 4.238 23.029 1.00 64.56 460 LEU A C 1
ATOM 3486 O O . LEU A 1 460 ? 7.888 5.397 22.990 1.00 64.56 460 LEU A O 1
ATOM 3490 N N . GLU A 1 461 ? 7.731 3.394 24.035 1.00 59.28 461 GLU A N 1
ATOM 3491 C CA . GLU A 1 461 ? 8.617 3.713 25.153 1.00 59.28 461 GLU A CA 1
ATOM 3492 C C . GLU A 1 461 ? 9.998 4.163 24.644 1.00 59.28 461 GLU A C 1
ATOM 3494 O O . GLU A 1 461 ? 10.661 3.509 23.834 1.00 59.28 461 GLU A O 1
ATOM 3499 N N . GLY A 1 462 ? 10.438 5.331 25.121 1.00 71.69 462 GLY A N 1
ATOM 3500 C CA . GLY A 1 462 ? 11.726 5.924 24.771 1.00 71.69 462 GLY A CA 1
ATOM 3501 C C . GLY A 1 462 ? 11.605 7.203 23.942 1.00 71.69 462 GLY A C 1
ATOM 3502 O O . GLY A 1 462 ? 11.058 8.205 24.401 1.00 71.69 462 GLY A O 1
ATOM 3503 N N . LEU A 1 463 ? 12.208 7.216 22.750 1.00 71.38 463 LEU A N 1
ATOM 3504 C CA . LEU A 1 463 ? 12.371 8.429 21.936 1.00 71.38 463 LEU A CA 1
ATOM 3505 C C . LEU A 1 463 ? 11.033 8.987 21.427 1.00 71.38 463 LEU A C 1
ATOM 3507 O O . LEU A 1 463 ? 10.856 10.202 21.419 1.00 71.38 463 LEU A O 1
ATOM 3511 N N . LEU A 1 464 ? 10.109 8.115 21.009 1.00 75.69 464 LEU A N 1
ATOM 3512 C CA . LEU A 1 464 ? 8.856 8.533 20.378 1.00 75.69 464 LEU A CA 1
ATOM 3513 C C . LEU A 1 464 ? 7.897 9.144 21.407 1.00 75.69 464 LEU A C 1
ATOM 3515 O O . LEU A 1 464 ? 7.387 10.231 21.166 1.00 75.69 464 LEU A O 1
ATOM 3519 N N . ALA A 1 465 ? 7.762 8.540 22.594 1.00 78.19 465 ALA A N 1
ATOM 3520 C CA . ALA A 1 465 ? 7.049 9.147 23.722 1.00 78.19 465 ALA A CA 1
ATOM 3521 C C . ALA A 1 465 ? 7.601 10.544 24.079 1.00 78.19 465 ALA A C 1
ATOM 3523 O O . ALA A 1 465 ? 6.855 11.518 24.136 1.00 78.19 465 ALA A O 1
ATOM 3524 N N . ARG A 1 466 ? 8.931 10.679 24.207 1.00 79.94 466 ARG A N 1
ATOM 3525 C CA . ARG A 1 466 ? 9.576 11.975 24.500 1.00 79.94 466 ARG A CA 1
ATOM 3526 C C . ARG A 1 466 ? 9.378 13.013 23.396 1.00 79.94 466 ARG A C 1
ATOM 3528 O O . ARG A 1 466 ? 9.305 14.199 23.701 1.00 79.94 466 ARG A O 1
ATOM 3535 N N . LEU A 1 467 ? 9.323 12.588 22.132 1.00 79.75 467 LEU A N 1
ATOM 3536 C CA . LEU A 1 467 ? 8.993 13.464 21.007 1.00 79.75 467 LEU A CA 1
ATOM 3537 C C . LEU A 1 467 ? 7.539 13.931 21.092 1.00 79.75 467 LEU A C 1
ATOM 3539 O O . LEU A 1 467 ? 7.302 15.127 20.984 1.00 79.75 467 LEU A O 1
ATOM 3543 N N . LEU A 1 468 ? 6.590 13.024 21.342 1.00 78.88 468 LEU A N 1
ATOM 3544 C CA . LEU A 1 468 ? 5.161 13.347 21.435 1.00 78.88 468 LEU A CA 1
ATOM 3545 C C . LEU A 1 468 ? 4.833 14.341 22.558 1.00 78.88 468 LEU A C 1
ATOM 3547 O O . LEU A 1 468 ? 3.902 15.136 22.408 1.00 78.88 468 LEU A O 1
ATOM 3551 N N . ASP A 1 469 ? 5.597 14.324 23.650 1.00 76.31 469 ASP A N 1
ATOM 3552 C CA . ASP A 1 469 ? 5.458 15.288 24.750 1.00 76.31 469 ASP A CA 1
ATOM 3553 C C . ASP A 1 469 ? 6.038 16.671 24.418 1.00 76.31 469 ASP A C 1
ATOM 3555 O O . ASP A 1 469 ? 5.635 17.675 25.005 1.00 76.31 469 ASP A O 1
ATOM 3559 N N . ARG A 1 470 ? 6.997 16.740 23.487 1.00 72.81 470 ARG A N 1
ATOM 3560 C CA . ARG A 1 470 ? 7.779 17.952 23.184 1.00 72.81 470 ARG A CA 1
ATOM 3561 C C . ARG A 1 470 ? 7.472 18.590 21.837 1.00 72.81 470 ARG A C 1
ATOM 3563 O O . ARG A 1 470 ? 7.907 19.706 21.568 1.00 72.81 470 ARG A O 1
ATOM 3570 N N . THR A 1 471 ? 6.742 17.907 20.968 1.00 65.44 471 THR A N 1
ATOM 3571 C CA . THR A 1 471 ? 6.257 18.481 19.717 1.00 65.44 471 THR A CA 1
ATOM 3572 C C . THR A 1 471 ? 5.199 19.537 20.025 1.00 65.44 471 THR A C 1
ATOM 3574 O O . THR A 1 471 ? 4.125 19.169 20.487 1.00 65.44 471 THR A O 1
ATOM 3577 N N . ASP A 1 472 ? 5.499 20.823 19.775 1.00 62.81 472 ASP A N 1
ATOM 3578 C CA . ASP A 1 472 ? 4.663 22.014 20.055 1.00 62.81 472 ASP A CA 1
ATOM 3579 C C . ASP A 1 472 ? 3.247 21.964 19.446 1.00 62.81 472 ASP A C 1
ATOM 3581 O O . ASP A 1 472 ? 2.909 22.694 18.505 1.00 62.81 472 ASP A O 1
ATOM 3585 N N . ASN A 1 473 ? 2.385 21.111 19.991 1.00 73.81 473 ASN A N 1
ATOM 3586 C CA . ASN A 1 473 ? 0.969 21.066 19.663 1.00 73.81 473 ASN A CA 1
ATOM 3587 C C . ASN A 1 473 ? 0.719 20.966 18.139 1.00 73.81 473 ASN A C 1
ATOM 3589 O O . ASN A 1 473 ? -0.169 21.616 17.580 1.00 73.81 473 ASN A O 1
ATOM 3593 N N . ARG A 1 474 ? 1.532 20.160 17.439 1.00 87.44 474 ARG A N 1
ATOM 3594 C CA . ARG A 1 474 ? 1.402 19.879 15.999 1.00 87.44 474 ARG A CA 1
ATOM 3595 C C . ARG A 1 474 ? 0.953 18.436 15.737 1.00 87.44 474 ARG A C 1
ATOM 3597 O O . ARG A 1 474 ? 1.275 17.569 16.548 1.00 87.44 474 ARG A O 1
ATOM 3604 N N . PRO A 1 475 ? 0.234 18.167 14.632 1.00 91.69 475 PRO A N 1
ATOM 3605 C CA . PRO A 1 475 ? -0.086 16.806 14.224 1.00 91.69 475 PRO A CA 1
ATOM 3606 C C . PRO A 1 475 ? 1.174 15.955 14.031 1.00 91.69 475 PRO A C 1
ATOM 3608 O O . PRO A 1 475 ? 2.167 16.418 13.457 1.00 91.69 475 PRO A O 1
ATOM 3611 N N . VAL A 1 476 ? 1.112 14.708 14.494 1.00 92.88 476 VAL A N 1
ATOM 3612 C CA . VAL A 1 476 ? 2.180 13.718 14.339 1.00 92.88 476 VAL A CA 1
ATOM 3613 C C . VAL A 1 476 ? 1.614 12.481 13.657 1.00 92.88 476 VAL A C 1
ATOM 3615 O O . VAL A 1 476 ? 0.716 11.827 14.181 1.00 92.88 476 VAL A O 1
ATOM 3618 N N . LEU A 1 477 ? 2.160 12.146 12.492 1.00 94.00 477 LEU A N 1
ATOM 3619 C CA . LEU A 1 477 ? 1.870 10.913 11.777 1.00 94.00 477 LEU A CA 1
ATOM 3620 C C . LEU A 1 477 ? 2.890 9.844 12.164 1.00 94.00 477 LEU A C 1
ATOM 3622 O O . LEU A 1 477 ? 4.084 9.991 11.915 1.00 94.00 477 LEU A O 1
ATOM 3626 N N . ILE A 1 478 ? 2.402 8.743 12.712 1.00 92.12 478 ILE A N 1
ATOM 3627 C CA . ILE A 1 478 ? 3.179 7.549 13.000 1.00 92.12 478 ILE A CA 1
ATOM 3628 C C . ILE A 1 478 ? 2.945 6.543 11.870 1.00 92.12 478 ILE A C 1
ATOM 3630 O O . ILE A 1 478 ? 1.843 6.007 11.703 1.00 92.12 478 ILE A O 1
ATOM 3634 N N . VAL A 1 479 ? 3.987 6.289 11.081 1.00 89.56 479 VAL A N 1
ATOM 3635 C CA . VAL A 1 479 ? 3.948 5.316 9.988 1.00 89.56 479 VAL A CA 1
ATOM 3636 C C . VAL A 1 479 ? 4.360 3.952 10.527 1.00 89.56 479 VAL A C 1
ATOM 3638 O O . VAL A 1 479 ? 5.499 3.728 10.933 1.00 89.56 479 VAL A O 1
ATOM 3641 N N . ARG A 1 480 ? 3.399 3.028 10.561 1.00 82.69 480 ARG A N 1
ATOM 3642 C CA . ARG A 1 480 ? 3.650 1.617 10.843 1.00 82.69 480 ARG A CA 1
ATOM 3643 C C . ARG A 1 480 ? 4.296 0.919 9.648 1.00 82.69 480 ARG A C 1
ATOM 3645 O O . ARG A 1 480 ? 3.850 1.108 8.519 1.00 82.69 480 ARG A O 1
ATOM 3652 N N . SER A 1 481 ? 5.273 0.056 9.930 1.00 70.25 481 SER A N 1
ATOM 3653 C CA . SER A 1 481 ? 5.816 -0.872 8.938 1.00 70.25 481 SER A CA 1
ATOM 3654 C C . SER A 1 481 ? 5.145 -2.241 8.970 1.00 70.25 481 SER A C 1
ATOM 3656 O O . SER A 1 481 ? 4.931 -2.811 10.047 1.00 70.25 481 SER A O 1
ATOM 3658 N N . PHE A 1 482 ? 4.843 -2.789 7.791 1.00 62.53 482 PHE A N 1
ATOM 3659 C CA . PHE A 1 482 ? 4.079 -4.037 7.638 1.00 62.53 482 PHE A CA 1
ATOM 3660 C C . PHE A 1 482 ? 4.955 -5.271 7.351 1.00 62.53 482 PHE A C 1
ATOM 3662 O O . PHE A 1 482 ? 4.486 -6.407 7.423 1.00 62.53 482 PHE A O 1
ATOM 3669 N N . GLN A 1 483 ? 6.260 -5.100 7.110 1.00 50.41 483 GLN A N 1
ATOM 3670 C CA . GLN A 1 483 ? 7.151 -6.189 6.665 1.00 50.41 483 GLN A CA 1
ATOM 3671 C C . GLN A 1 483 ? 7.529 -7.224 7.746 1.00 50.41 483 GLN A C 1
ATOM 3673 O O . GLN A 1 483 ? 8.217 -8.203 7.457 1.00 50.41 483 GLN A O 1
ATOM 3678 N N . GLY A 1 484 ? 7.071 -7.059 8.990 1.00 39.94 484 GLY A N 1
ATOM 3679 C CA . GLY A 1 484 ? 7.442 -7.925 10.115 1.00 39.94 484 GLY A CA 1
ATOM 3680 C C . GLY A 1 484 ? 6.700 -9.266 10.238 1.00 39.94 484 GLY A C 1
ATOM 3681 O O . GLY A 1 484 ? 7.160 -10.108 11.005 1.00 39.94 484 GLY A O 1
ATOM 3682 N N . ARG A 1 485 ? 5.574 -9.495 9.536 1.00 37.72 485 ARG A N 1
ATOM 3683 C CA . ARG A 1 485 ? 4.729 -10.699 9.754 1.00 37.72 485 ARG A CA 1
ATOM 3684 C C . ARG A 1 485 ? 4.797 -11.783 8.671 1.00 37.72 485 ARG A C 1
ATOM 3686 O O . ARG A 1 485 ? 4.373 -12.898 8.936 1.00 37.72 485 ARG A O 1
ATOM 3693 N N . LEU A 1 486 ? 5.377 -11.515 7.498 1.00 29.62 486 LEU A N 1
ATOM 3694 C CA . LEU A 1 486 ? 5.444 -12.479 6.378 1.00 29.62 486 LEU A CA 1
ATOM 3695 C C . LEU A 1 486 ? 6.625 -13.474 6.456 1.00 29.62 486 LEU A C 1
ATOM 3697 O O . LEU A 1 486 ? 6.922 -14.171 5.490 1.00 29.62 486 LEU A O 1
ATOM 3701 N N . ARG A 1 487 ? 7.320 -13.551 7.596 1.00 26.86 487 ARG A N 1
ATOM 3702 C CA . ARG A 1 487 ? 8.328 -14.586 7.881 1.00 26.86 487 ARG A CA 1
ATOM 3703 C C . ARG A 1 487 ? 7.939 -15.328 9.159 1.00 26.86 487 ARG A C 1
ATOM 3705 O O . ARG A 1 487 ? 8.540 -15.100 10.208 1.00 26.86 487 ARG A O 1
ATOM 3712 N N . GLY A 1 488 ? 6.900 -16.151 9.063 1.00 26.11 488 GLY A N 1
ATOM 3713 C CA . GLY A 1 488 ? 6.452 -17.083 10.096 1.00 26.11 488 GLY A CA 1
ATOM 3714 C C . GLY A 1 488 ? 6.342 -18.472 9.510 1.00 26.11 488 GLY A C 1
ATOM 3715 O O . GLY A 1 488 ? 5.647 -18.572 8.478 1.00 26.11 488 GLY A O 1
#

Foldseek 3Di:
DVVVVVCVVVDLEAEAAAVPVPDDPVVSVVVLVVVQVVCVVSVRHYHYHHLDLVSCLSRDQKDFDDDLRDGDDIGGSVCLAAANQDPCSPPSNDAKWKKKWKQAPQGTDAFPWHDRDPPDDDDPRDIAIWIKIAHQAQKDKAPDPVPDPATWPFKWFFADWDDDDQKIKTKTWAAQGAPMATPPVHAPQLHRTDIDIHIGGPVVCVVPPDDGGDMIIIGGRDIYIHRPQFFEEEQEWCLDLLRLQLLQQVLLLQQLRLHEYEYEHEQDDPVSLVVSVVSSVVSSDDRHNYYHYYYDNHDRLVRLLVVCLVDPGAEYRYADDPVCQQVSVLSNLQSHDYKYKHAFSVNNPPDQWQEEEQEADQDPPRSLSLVVVLSSNLSSPHAYEYEYEDQDDPPDPRVVSVVVRQSSSCSVSVSSVHRYDYDYHHDDPLVVVVVCCVVPVTLEYEDEQPDADPPGRRHCPDDNSVNSNPVPRHMYIYRYDDPPPPPD

pLDDT: mean 83.4, std 11.89, range [26.11, 97.62]

Secondary structure (DSSP, 8-state):
-HHHHHHHT--SEEEEESTTTTS-HHHHHHHHHHHHHHHHHHT-EEEEE-S-HHHHHHH-SSEEEEETTEEEEEE-HHHHHHS-SSHHHHHHSS--EEEEEEEETTEEEETTEEE--TT----TT--EEEEEEE-GGGEEEESSSTT--S-EEEEEEEEEEEEETTEEEEEEEEPPPTT-EEEESPPPTT--SEEEEEEEEHHHHHHS---TT-EEEEEES--EEEE----EEEEEE-SSGGGHHHHHHHHHHHHHHT-EEEEEEES--HHHHHHHHHHHHHHH-S--SEEEEEEESS-HHHHHHHHHHHS--SEEEE---TTTHHHHHHHHHHHSS-EEEE--GGGGGSPP-SEEEEE--SSTTHHHHHHHHHHHHHHHT-EEEEEEEESS-TTSHHHHHHHHHHHHHHHHHHHTT--EEEEEEES-HHHHHHHHHHHH--SEEEEEPPPPPTT-----TTHHHHHHHHS-S--EEEE---TTSS--

Sequence (488 aa):
MALARALAHRPEVLLLDEPFGALDAKIRSELRRTIRSIQRELKVATIFVTHDQEEAFELADRIGIMNFGRLLEVGPPDELYLRPQTEFVATFLGTANLMVGEGTSEGVRLGPLNFPIGTLTPGNGQVRRIQVLFRPEEVAVKDSPEALSHPLLGEAVVEESSFAGSIERLRLRLPPMPGVRPISPPAPYGGHFVLIEASRSQHQARRWPLREGDTVWVGVRRVHALTHPGLNLLISTDGAAGSKGALAVGAQIARLAHARVTILAHGAEEAAAAEQLQRARESLGSGMASIDFRSSPDSHGEAVAAEADRHPYDLLVIEPPASERVETAELLLQAGEHHLMLVPPSAADRPIPSRVLICVAVGEPGKEDVLFAGRLARHLGAEAEILTIVRGESGKPETRAAQRFLDAGARTLSLIGVPARSAIRSGDVLAEIEAEIKSWDPGLLVLGTPLPPRRGRPSLEGLLARLLDRTDNRPVLIVRSFQGRLRG